Protein AF-0000000069215579 (afdb_homodimer)

Structure (mmCIF, N/CA/C/O backbone):
data_AF-0000000069215579-model_v1
#
loop_
_entity.id
_entity.type
_entity.pdbx_description
1 polymer 'DNA processing chain A'
#
loop_
_atom_site.group_PDB
_atom_site.id
_atom_site.type_symbol
_atom_site.label_atom_id
_atom_site.label_alt_id
_atom_site.label_comp_id
_atom_site.label_asym_id
_atom_site.label_entity_id
_atom_site.label_seq_id
_atom_site.pdbx_PDB_ins_code
_atom_site.Cartn_x
_atom_site.Cartn_y
_atom_site.Cartn_z
_atom_site.occupancy
_atom_site.B_iso_or_equiv
_atom_site.auth_seq_id
_atom_site.auth_comp_id
_atom_site.auth_asym_id
_atom_site.auth_atom_id
_atom_site.pdbx_PDB_model_num
ATOM 1 N N . MET A 1 1 ? -15.953 33.562 7.414 1 90.88 1 MET A N 1
ATOM 2 C CA . MET A 1 1 ? -16.594 34.188 8.562 1 90.88 1 MET A CA 1
ATOM 3 C C . MET A 1 1 ? -15.602 35.031 9.336 1 90.88 1 MET A C 1
ATOM 5 O O . MET A 1 1 ? -14.406 34.75 9.359 1 90.88 1 MET A O 1
ATOM 9 N N . LYS A 1 2 ? -16.125 36.062 9.859 1 93.62 2 LYS A N 1
ATOM 10 C CA . LYS A 1 2 ? -15.234 36.906 10.664 1 93.62 2 LYS A CA 1
ATOM 11 C C . LYS A 1 2 ? -14.727 36.156 11.891 1 93.62 2 LYS A C 1
ATOM 13 O O . LYS A 1 2 ? -15.477 35.438 12.539 1 93.62 2 LYS A O 1
ATOM 18 N N . SER A 1 3 ? -13.43 36.281 12.188 1 93.88 3 SER A N 1
ATOM 19 C CA . SER A 1 3 ? -12.812 35.469 13.227 1 93.88 3 SER A CA 1
ATOM 20 C C . SER A 1 3 ? -12.93 36.125 14.594 1 93.88 3 SER A C 1
ATOM 22 O O . SER A 1 3 ? -13.102 35.438 15.609 1 93.88 3 SER A O 1
ATOM 24 N N . ASN A 1 4 ? -12.797 37.469 14.711 1 93.12 4 ASN A N 1
ATOM 25 C CA . ASN A 1 4 ? -12.703 38.281 15.93 1 93.12 4 ASN A CA 1
ATOM 26 C C . ASN A 1 4 ? -11.445 37.938 16.719 1 93.12 4 ASN A C 1
ATOM 28 O O . ASN A 1 4 ? -11.438 38.031 17.953 1 93.12 4 ASN A O 1
ATOM 32 N N . PHE A 1 5 ? -10.445 37.406 16.078 1 95.62 5 PHE A N 1
ATOM 33 C CA . PHE A 1 5 ? -9.172 37.094 16.703 1 95.62 5 PHE A CA 1
ATOM 34 C C . PHE A 1 5 ? -8.43 38.375 17.094 1 95.62 5 PHE A C 1
ATOM 36 O O . PHE A 1 5 ? -8.445 39.344 16.359 1 95.62 5 PHE A O 1
ATOM 43 N N . GLN A 1 6 ? -7.863 38.375 18.25 1 94.81 6 GLN A N 1
ATOM 44 C CA . GLN A 1 6 ? -6.859 39.406 18.578 1 94.81 6 GLN A CA 1
ATOM 45 C C . GLN A 1 6 ? -5.469 38.938 18.141 1 94.81 6 GLN A C 1
ATOM 47 O O . GLN A 1 6 ? -4.734 38.312 18.906 1 94.81 6 GLN A O 1
ATOM 52 N N . TYR A 1 7 ? -5.148 39.312 16.906 1 95.5 7 TYR A N 1
ATOM 53 C CA . TYR A 1 7 ? -3.885 38.812 16.344 1 95.5 7 TYR A CA 1
ATOM 54 C C . TYR A 1 7 ? -2.861 39.938 16.281 1 95.5 7 TYR A C 1
ATOM 56 O O . TYR A 1 7 ? -3.205 41.125 16.438 1 95.5 7 TYR A O 1
ATOM 64 N N . SER A 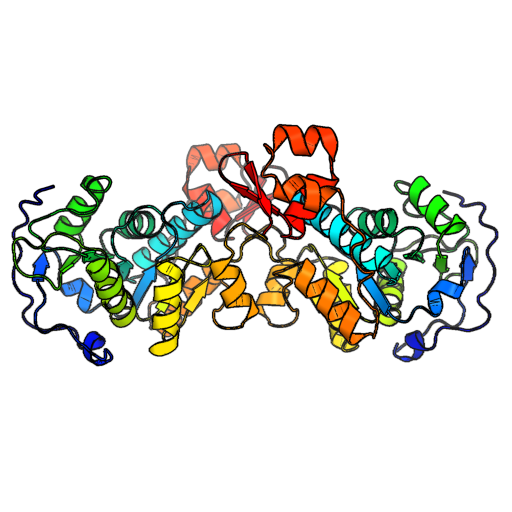1 8 ? -1.588 39.625 16.203 1 96.38 8 SER A N 1
ATOM 65 C CA . SER A 1 8 ? -0.485 40.562 16.109 1 96.38 8 SER A CA 1
ATOM 66 C C . SER A 1 8 ? 0.567 40.094 15.109 1 96.38 8 SER A C 1
ATOM 68 O O . SER A 1 8 ? 0.542 38.938 14.664 1 96.38 8 SER A O 1
ATOM 70 N N . ALA A 1 9 ? 1.4 40.969 14.727 1 96.62 9 ALA A N 1
ATOM 71 C CA . ALA A 1 9 ? 2.537 40.594 13.891 1 96.62 9 ALA A CA 1
ATOM 72 C C . ALA A 1 9 ? 3.545 39.75 14.664 1 96.62 9 ALA A C 1
ATOM 74 O O . ALA A 1 9 ? 3.812 40.031 15.836 1 96.62 9 ALA A O 1
ATOM 75 N N . LEU A 1 10 ? 3.992 38.75 14.023 1 95.81 10 LEU A N 1
ATOM 76 C CA . LEU A 1 10 ? 5.031 37.938 14.633 1 95.81 10 LEU A CA 1
ATOM 77 C C . LEU A 1 10 ? 6.367 38.688 14.656 1 95.81 10 LEU A C 1
ATOM 79 O O . LEU A 1 10 ? 6.789 39.219 13.648 1 95.81 10 LEU A O 1
ATOM 83 N N . GLU A 1 11 ? 6.992 38.75 15.719 1 90.62 11 GLU A N 1
ATOM 84 C CA . GLU A 1 11 ? 8.211 39.531 15.898 1 90.62 11 GLU A CA 1
ATOM 85 C C . GLU A 1 11 ? 9.352 38.969 15.039 1 90.62 11 GLU A C 1
ATOM 87 O O . GLU A 1 11 ? 10.047 39.719 14.367 1 90.62 11 GLU A O 1
ATOM 92 N N . ASN A 1 12 ? 9.547 37.656 15.109 1 92.06 12 ASN A N 1
ATOM 93 C CA . ASN A 1 12 ? 10.617 37 14.352 1 92.06 12 ASN A CA 1
ATOM 94 C C . ASN A 1 12 ? 10.062 35.938 13.43 1 92.06 12 ASN A C 1
ATOM 96 O O . ASN A 1 12 ? 9.375 35 13.875 1 92.06 12 ASN A O 1
ATOM 100 N N . ILE A 1 13 ? 10.469 36.125 12.227 1 95.44 13 ILE A N 1
ATOM 101 C CA . ILE A 1 13 ? 10.094 35.094 11.25 1 95.44 13 ILE A CA 1
ATOM 102 C C . ILE A 1 13 ? 10.875 33.812 11.516 1 95.44 13 ILE A C 1
ATOM 104 O O . ILE A 1 13 ? 12.094 33.844 11.68 1 95.44 13 ILE A O 1
ATOM 108 N N . PRO A 1 14 ? 10.18 32.719 11.578 1 96.56 14 PRO A N 1
ATOM 109 C CA . PRO A 1 14 ? 10.898 31.469 11.797 1 96.56 14 PRO A CA 1
ATOM 110 C C . PRO A 1 14 ? 12.023 31.25 10.781 1 96.56 14 PRO A C 1
ATOM 112 O O . PRO A 1 14 ? 11.836 31.469 9.586 1 96.56 14 PRO A O 1
ATOM 115 N N . LYS A 1 15 ? 13.141 30.766 11.234 1 95.56 15 LYS A N 1
ATOM 116 C CA . LYS A 1 15 ? 14.312 30.547 10.391 1 95.56 15 LYS A CA 1
ATOM 117 C C . LYS A 1 15 ? 14.008 29.531 9.289 1 95.56 15 LYS A C 1
ATOM 119 O O . LYS A 1 15 ? 14.57 29.609 8.195 1 95.56 15 LYS A O 1
ATOM 124 N N . ALA A 1 16 ? 13.078 28.672 9.594 1 96.88 16 ALA A N 1
ATOM 125 C CA . ALA A 1 16 ? 12.703 27.625 8.664 1 96.88 16 ALA A CA 1
ATOM 126 C C . ALA A 1 16 ? 12.219 28.203 7.336 1 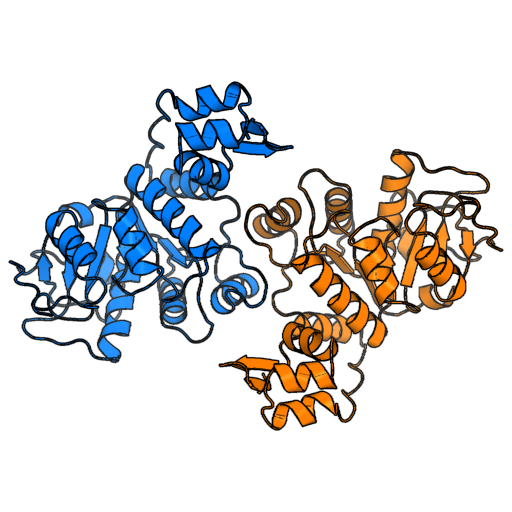96.88 16 ALA A C 1
ATOM 128 O O . ALA A 1 16 ? 12.391 27.594 6.281 1 96.88 16 ALA A O 1
ATOM 129 N N . PHE A 1 17 ? 11.711 29.375 7.285 1 97.75 17 PHE A N 1
ATOM 130 C CA . PHE A 1 17 ? 11.141 29.953 6.07 1 97.75 17 PHE A CA 1
ATOM 131 C C . PHE A 1 17 ? 12.242 30.516 5.176 1 97.75 17 PHE A C 1
ATOM 133 O O . PHE A 1 17 ? 12 30.844 4.012 1 97.75 17 PHE A O 1
ATOM 140 N N . GLY A 1 18 ? 13.414 30.531 5.672 1 95.94 18 GLY A N 1
ATOM 141 C CA . GLY A 1 18 ? 14.539 31.016 4.887 1 95.94 18 GLY A CA 1
ATOM 142 C C . GLY A 1 18 ? 14.867 30.109 3.705 1 95.94 18 GLY A C 1
ATOM 143 O O . GLY A 1 18 ? 15.5 30.547 2.744 1 95.94 18 GLY A O 1
ATOM 144 N N . MET A 1 19 ? 14.461 28.906 3.723 1 96.25 19 MET A N 1
ATOM 145 C CA . MET A 1 19 ? 14.742 27.969 2.645 1 96.25 19 MET A CA 1
ATOM 146 C C . MET A 1 19 ? 13.875 28.266 1.423 1 96.25 19 MET A C 1
ATOM 148 O O . MET A 1 19 ? 14.156 27.781 0.325 1 96.25 19 MET A O 1
ATOM 152 N N . LEU A 1 20 ? 12.883 29.062 1.612 1 96.25 20 LEU A N 1
ATOM 153 C CA . LEU A 1 20 ? 11.93 29.328 0.537 1 96.25 20 LEU A CA 1
ATOM 154 C C . LEU A 1 20 ? 12.508 30.328 -0.46 1 96.25 20 LEU A C 1
ATOM 156 O O . LEU A 1 20 ? 13.273 31.219 -0.08 1 96.25 20 LEU A O 1
ATOM 160 N N . LYS A 1 21 ? 12.102 30.188 -1.725 1 91.44 21 LYS A N 1
ATOM 161 C CA . LYS A 1 21 ? 12.484 31.156 -2.746 1 91.44 21 LYS A CA 1
ATOM 162 C C . LYS A 1 21 ? 11.883 32.531 -2.455 1 91.44 21 LYS A C 1
ATOM 164 O O . LYS A 1 21 ? 12.516 33.562 -2.699 1 91.44 21 LYS A O 1
ATOM 169 N N . ASP A 1 22 ? 10.711 32.5 -1.951 1 91.62 22 ASP A N 1
ATOM 170 C CA . ASP A 1 22 ? 9.969 33.719 -1.609 1 91.62 22 ASP A CA 1
ATOM 171 C C . ASP A 1 22 ? 9.477 33.688 -0.167 1 91.62 22 ASP A C 1
ATOM 173 O O . ASP A 1 22 ? 8.273 33.531 0.076 1 91.62 22 ASP A O 1
ATOM 177 N N . PRO A 1 23 ? 10.375 33.906 0.735 1 95.12 23 PRO A N 1
ATOM 178 C CA . PRO A 1 23 ? 9.961 33.875 2.141 1 95.12 23 PRO A CA 1
ATOM 179 C C . PRO A 1 23 ? 9 35 2.5 1 95.12 23 PRO A C 1
ATOM 181 O O . PRO A 1 23 ? 9.016 36.031 1.862 1 95.12 23 PRO A O 1
ATOM 184 N N . PRO A 1 24 ? 8.164 34.719 3.451 1 95.5 24 PRO A N 1
ATOM 185 C CA . PRO A 1 24 ? 7.266 35.781 3.863 1 95.5 24 PRO A CA 1
ATOM 186 C C . PRO A 1 24 ? 8.008 36.969 4.496 1 95.5 24 PRO A C 1
ATOM 188 O O . PRO A 1 24 ? 8.953 36.75 5.266 1 95.5 24 PRO A O 1
ATOM 191 N N . LYS A 1 25 ? 7.535 38.156 4.23 1 92.81 25 LYS A N 1
ATOM 192 C CA . LYS A 1 25 ? 8.133 39.344 4.797 1 92.81 25 LYS A CA 1
ATOM 193 C C . LYS A 1 25 ? 7.57 39.625 6.188 1 92.81 25 LYS A C 1
ATOM 195 O O . LYS A 1 25 ? 8.273 40.188 7.043 1 92.81 25 LYS A O 1
ATOM 200 N N . LYS A 1 26 ? 6.359 39.344 6.297 1 95.75 26 LYS A N 1
ATOM 201 C CA . LYS A 1 26 ? 5.648 39.5 7.562 1 95.75 26 LYS A CA 1
ATOM 202 C C . LYS A 1 26 ? 4.719 38.344 7.828 1 95.75 26 LYS A C 1
ATOM 204 O O . LYS A 1 26 ? 4.211 37.719 6.891 1 95.75 26 LYS A O 1
ATOM 209 N N . LEU A 1 27 ? 4.621 38.031 9.102 1 97.69 27 LEU A N 1
ATOM 210 C CA . LEU A 1 27 ? 3.66 37.031 9.523 1 97.69 27 LEU A CA 1
ATOM 211 C C . LEU A 1 27 ? 2.791 37.531 10.664 1 97.69 27 LEU A C 1
ATOM 213 O O . LEU A 1 27 ? 3.266 38.281 11.516 1 97.69 27 LEU A O 1
ATOM 217 N N . TYR A 1 28 ? 1.614 37.188 10.641 1 98.25 28 TYR A N 1
ATOM 218 C CA . TYR A 1 28 ? 0.667 37.469 11.711 1 98.25 28 TYR A CA 1
ATOM 219 C C . TYR A 1 28 ? 0.279 36.219 12.469 1 98.25 28 TYR A C 1
ATOM 221 O O . TYR A 1 28 ? 0.285 35.125 11.898 1 98.25 28 TYR A O 1
ATOM 229 N N . CYS A 1 29 ? 0.015 36.406 13.75 1 98.31 29 CYS A N 1
ATOM 230 C CA . CYS A 1 29 ? -0.222 35.188 14.531 1 98.31 29 CYS A CA 1
ATOM 231 C C . CYS A 1 29 ? -1.291 35.438 15.586 1 98.31 29 CYS A C 1
ATOM 233 O O . CYS A 1 29 ? -1.536 36.562 15.992 1 98.31 29 CYS A O 1
ATOM 235 N N . VAL A 1 30 ? -1.969 34.438 15.953 1 98.31 30 VAL A N 1
ATOM 236 C CA . VAL A 1 30 ? -2.842 34.344 17.125 1 98.31 30 VAL A CA 1
ATOM 237 C C . VAL A 1 30 ? -2.635 33 17.812 1 98.31 30 VAL A C 1
ATOM 239 O O . VAL A 1 30 ? -2.535 31.969 17.156 1 98.31 30 VAL A O 1
ATOM 242 N N . GLY A 1 31 ? -2.457 32.969 19.125 1 98.12 31 GLY A N 1
ATOM 243 C CA . GLY A 1 31 ? -2.236 31.75 19.875 1 98.12 31 GLY A CA 1
ATOM 244 C C . GLY A 1 31 ? -0.845 31.656 20.484 1 98.12 31 GLY A C 1
ATOM 245 O O . GLY A 1 31 ? -0.253 32.688 20.844 1 98.12 31 GLY A O 1
ATOM 246 N N . ASP A 1 32 ? -0.292 30.469 20.703 1 97.94 32 ASP A N 1
ATOM 247 C CA . ASP A 1 32 ? 0.932 30.219 21.469 1 97.94 32 ASP A CA 1
ATOM 248 C C . ASP A 1 32 ? 2.143 30.141 20.531 1 97.94 32 ASP A C 1
ATOM 250 O O . ASP A 1 32 ? 2.443 29.078 20 1 97.94 32 ASP A O 1
ATOM 254 N N . THR A 1 33 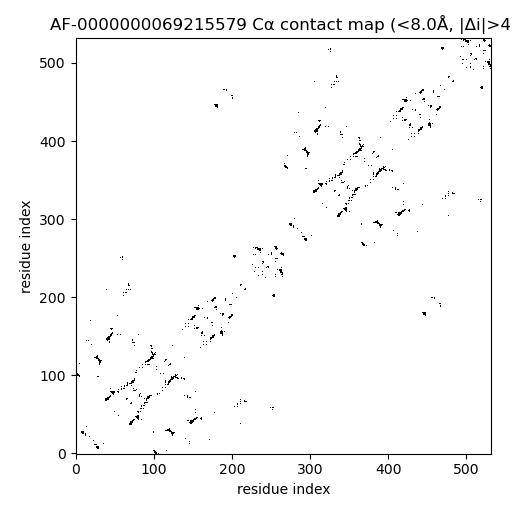? 2.947 31.156 20.5 1 97.69 33 THR A N 1
ATOM 255 C CA . THR A 1 33 ? 4.082 31.234 19.578 1 97.69 33 THR A CA 1
ATOM 256 C C . THR A 1 33 ? 5.215 30.312 20.047 1 97.69 33 THR A C 1
ATOM 258 O O . THR A 1 33 ? 6.152 30.047 19.297 1 97.69 33 THR A O 1
ATOM 261 N N . LYS A 1 34 ? 5.105 29.781 21.266 1 97.25 34 LYS A N 1
ATOM 262 C CA . LYS A 1 34 ? 6.125 28.859 21.766 1 97.25 34 LYS A CA 1
ATOM 263 C C . LYS A 1 34 ? 6.148 27.578 20.953 1 97.25 34 LYS A C 1
ATOM 265 O O . LYS A 1 34 ? 7.156 26.859 20.938 1 97.25 34 LYS A O 1
ATOM 270 N N . LEU A 1 35 ? 5.082 27.297 20.328 1 98.31 35 LEU A N 1
ATOM 271 C CA . LEU A 1 35 ? 4.984 26.094 19.516 1 98.31 35 LEU A CA 1
ATOM 272 C C . LEU A 1 35 ? 5.977 26.125 18.359 1 98.31 35 LEU A C 1
ATOM 274 O O . LEU A 1 35 ? 6.352 25.078 17.812 1 98.31 35 LEU A O 1
ATOM 278 N N . LEU A 1 36 ? 6.395 27.312 17.969 1 98.12 36 LEU A N 1
ATOM 279 C CA . LEU A 1 36 ? 7.348 27.484 16.875 1 98.12 36 LEU A CA 1
ATOM 280 C C . LEU A 1 36 ? 8.719 26.953 17.266 1 98.12 36 LEU A C 1
ATOM 282 O O . LEU A 1 36 ? 9.547 26.656 16.406 1 98.12 36 LEU A O 1
ATOM 286 N N . ASP A 1 37 ? 8.938 26.781 18.516 1 95.56 37 ASP A N 1
ATOM 287 C CA . ASP A 1 37 ? 10.25 26.359 19.016 1 95.56 37 ASP A CA 1
ATOM 288 C C . ASP A 1 37 ? 10.297 24.859 19.266 1 95.56 37 ASP A C 1
ATOM 290 O O . ASP A 1 37 ? 11.32 24.328 19.719 1 95.56 37 ASP A O 1
ATOM 294 N N . ALA A 1 38 ? 9.219 24.172 19.016 1 95.88 38 ALA A N 1
ATOM 295 C CA . ALA A 1 38 ? 9.195 22.734 19.219 1 95.88 38 ALA A CA 1
ATOM 296 C C . ALA A 1 38 ? 10.305 22.047 18.438 1 95.88 38 ALA A C 1
ATOM 298 O O . ALA A 1 38 ? 10.602 22.438 17.297 1 95.88 38 ALA A O 1
ATOM 299 N N . PRO A 1 39 ? 10.875 21.031 18.969 1 95.56 39 PRO A N 1
ATOM 300 C CA . PRO A 1 39 ? 12 20.359 18.312 1 95.56 39 PRO A CA 1
ATOM 301 C C . PRO A 1 39 ? 11.578 19.578 17.078 1 95.56 39 PRO A C 1
ATOM 303 O O . PRO A 1 39 ? 12.398 19.328 16.188 1 95.56 39 PRO A O 1
ATOM 306 N N . LEU A 1 40 ? 10.359 19.188 17.062 1 97.94 40 LEU A N 1
ATOM 307 C CA . LEU A 1 40 ? 9.844 18.406 15.945 1 97.94 40 LEU A CA 1
ATOM 308 C C . LEU A 1 40 ? 8.484 18.938 15.492 1 97.94 40 LEU A C 1
ATOM 310 O O . LEU A 1 40 ? 7.535 18.969 16.281 1 97.94 40 LEU A O 1
ATOM 314 N N . LYS A 1 41 ? 8.422 19.375 14.281 1 98.81 41 LYS A N 1
ATOM 315 C CA . LYS A 1 41 ? 7.176 19.781 13.633 1 98.81 41 LYS A CA 1
ATOM 316 C C . LYS A 1 41 ? 6.859 18.875 12.445 1 98.81 41 LYS A C 1
ATOM 318 O O . LYS A 1 41 ? 7.691 18.703 11.547 1 98.81 41 LYS A O 1
ATOM 323 N N . VAL A 1 42 ? 5.652 18.281 12.461 1 98.88 42 VAL A N 1
ATOM 324 C CA . VAL A 1 42 ? 5.27 17.328 11.43 1 98.88 42 VAL A CA 1
ATOM 325 C C . VAL A 1 42 ? 4.051 17.844 10.664 1 98.88 42 VAL A C 1
ATOM 327 O O . VAL A 1 42 ? 3.008 18.125 11.266 1 98.88 42 VAL A O 1
ATOM 330 N N . ALA A 1 43 ? 4.238 18 9.375 1 98.94 43 ALA A N 1
ATOM 331 C CA . ALA A 1 43 ? 3.082 18.312 8.547 1 98.94 43 ALA A CA 1
ATOM 332 C C . ALA A 1 43 ? 2.225 17.078 8.297 1 98.94 43 ALA A C 1
ATOM 334 O O . ALA A 1 43 ? 2.738 16.031 7.891 1 98.94 43 ALA A O 1
ATOM 335 N N . ILE A 1 44 ? 0.989 17.109 8.578 1 98.94 44 ILE A N 1
ATOM 336 C CA . ILE A 1 44 ? 0.014 16.125 8.148 1 98.94 44 ILE A CA 1
ATOM 337 C C . ILE A 1 44 ? -1.043 16.781 7.266 1 98.94 44 ILE A C 1
ATOM 339 O O . ILE A 1 44 ? -1.844 17.594 7.746 1 98.94 44 ILE A O 1
ATOM 343 N N . ILE A 1 45 ? -0.972 16.469 5.965 1 98.81 45 ILE A N 1
ATOM 344 C CA . ILE A 1 45 ? -1.826 17.094 4.961 1 98.81 45 ILE A CA 1
ATOM 345 C C . ILE A 1 45 ? -2.375 16.031 4.016 1 98.81 45 ILE A C 1
ATOM 347 O O . ILE A 1 45 ? -1.83 14.93 3.93 1 98.81 45 ILE A O 1
ATOM 351 N N . GLY A 1 46 ? -3.488 16.375 3.357 1 98.38 46 GLY A N 1
ATOM 352 C CA . GLY A 1 46 ? -4.023 15.367 2.449 1 98.38 46 GLY A CA 1
ATOM 353 C C . GLY A 1 46 ? -5.367 15.758 1.859 1 98.38 46 GLY A C 1
ATOM 354 O O . GLY A 1 46 ? -5.719 16.938 1.822 1 98.38 46 GLY A O 1
ATOM 355 N N . THR A 1 47 ? -6.117 14.742 1.438 1 97.5 47 THR A N 1
ATOM 356 C CA . THR A 1 47 ? -7.387 14.906 0.74 1 97.5 47 THR A CA 1
ATOM 357 C C . THR A 1 47 ? -8.422 15.562 1.647 1 97.5 47 THR A C 1
ATOM 359 O O . THR A 1 47 ? -8.383 15.391 2.867 1 97.5 47 THR A O 1
ATOM 362 N N . ARG A 1 48 ? -9.352 16.281 1.056 1 95.56 48 ARG A N 1
ATOM 363 C CA . ARG A 1 48 ? -10.477 16.875 1.78 1 95.56 48 ARG A CA 1
ATOM 364 C C . ARG A 1 48 ? -11.555 15.836 2.055 1 95.56 48 ARG A C 1
ATOM 366 O O . ARG A 1 48 ? -12.492 16.094 2.816 1 95.56 48 ARG A O 1
ATOM 373 N N . ARG A 1 49 ? -11.375 14.633 1.444 1 95.06 49 ARG A N 1
ATOM 374 C CA . ARG A 1 49 ? -12.352 13.562 1.586 1 95.06 49 ARG A CA 1
ATOM 375 C C . ARG A 1 49 ? -11.672 12.242 1.92 1 95.06 49 ARG A C 1
ATOM 377 O O . ARG A 1 49 ? -11.742 11.289 1.141 1 95.06 49 ARG A O 1
ATOM 384 N N . PRO A 1 50 ? -11.164 12.117 3.047 1 96.69 50 PRO A N 1
ATOM 385 C CA . PRO A 1 50 ? -10.469 10.883 3.398 1 96.69 50 PRO A CA 1
ATOM 386 C C . PRO A 1 50 ? -11.414 9.703 3.6 1 96.69 50 PRO A C 1
ATOM 388 O O . PRO A 1 50 ? -12.547 9.883 4.055 1 96.69 50 PRO A O 1
ATOM 391 N N . THR A 1 51 ? -10.938 8.484 3.248 1 95.25 51 THR A N 1
ATOM 392 C CA . THR A 1 51 ? -11.633 7.258 3.611 1 95.25 51 THR A CA 1
ATOM 393 C C . THR A 1 51 ? -11.594 7.039 5.121 1 95.25 51 THR A C 1
ATOM 395 O O . THR A 1 51 ? -10.773 7.641 5.82 1 95.25 51 THR A O 1
ATOM 398 N N . PRO A 1 52 ? -12.516 6.188 5.621 1 94.75 52 PRO A N 1
ATOM 399 C CA . PRO A 1 52 ? -12.445 5.855 7.047 1 94.75 52 PRO A CA 1
ATOM 400 C C . PRO A 1 52 ? -11.07 5.344 7.465 1 94.75 52 PRO A C 1
ATOM 402 O O . PRO A 1 52 ? -10.586 5.676 8.555 1 94.75 52 PRO A O 1
ATOM 405 N N . TYR A 1 53 ? -10.461 4.582 6.605 1 93.88 53 TYR A N 1
ATOM 406 C CA . TYR A 1 53 ? -9.117 4.074 6.84 1 93.88 53 TYR A CA 1
ATOM 407 C C . TYR A 1 53 ? -8.125 5.219 7.035 1 93.88 53 TYR A C 1
ATOM 409 O O . TYR A 1 53 ? -7.383 5.246 8.016 1 93.88 53 TYR A O 1
ATOM 417 N N . SER A 1 54 ? -8.117 6.188 6.156 1 97.31 54 SER A N 1
ATOM 418 C CA . SER A 1 54 ? -7.199 7.32 6.215 1 97.31 54 SER A CA 1
ATOM 419 C C . SER A 1 54 ? -7.5 8.219 7.414 1 97.31 54 SER A C 1
ATOM 421 O O . SER A 1 54 ? -6.586 8.719 8.062 1 97.31 54 SER A O 1
ATOM 423 N N . LYS A 1 55 ? -8.781 8.406 7.648 1 97 55 LYS A N 1
ATOM 424 C CA . LYS A 1 55 ? -9.203 9.234 8.773 1 97 55 LYS A CA 1
ATOM 425 C C . LYS A 1 55 ? -8.672 8.68 10.094 1 97 55 LYS A C 1
ATOM 427 O O . LYS A 1 55 ? -8.047 9.398 10.867 1 97 55 LYS A O 1
ATOM 432 N N . GLN A 1 56 ? -8.859 7.406 10.297 1 94.38 56 GLN A N 1
ATOM 433 C CA . GLN A 1 56 ? -8.484 6.766 11.555 1 94.38 56 GLN A CA 1
ATOM 434 C C . GLN A 1 56 ? -6.973 6.832 11.773 1 94.38 56 GLN A C 1
ATOM 436 O O . GLN A 1 56 ? -6.512 7.102 12.883 1 94.38 56 GLN A O 1
ATOM 441 N N . HIS A 1 57 ? -6.266 6.578 10.773 1 95.62 57 HIS A N 1
ATOM 442 C CA . HIS A 1 57 ? -4.812 6.586 10.922 1 95.62 57 HIS A CA 1
ATOM 443 C C . HIS A 1 57 ? -4.277 8.008 11.055 1 95.62 57 HIS A C 1
ATOM 445 O O . HIS A 1 57 ? -3.271 8.234 11.727 1 95.62 57 HIS A O 1
ATOM 451 N N . THR A 1 58 ? -4.957 8.992 10.383 1 97.88 58 THR A N 1
ATOM 452 C CA . THR A 1 58 ? -4.602 10.391 10.594 1 97.88 58 THR A CA 1
ATOM 453 C C . THR A 1 58 ? -4.762 10.781 12.055 1 97.88 58 THR A C 1
ATOM 455 O O . THR A 1 58 ? -3.875 11.406 12.641 1 97.88 58 THR A O 1
ATOM 458 N N . ILE A 1 59 ? -5.867 10.375 12.633 1 96.88 59 ILE A N 1
ATOM 459 C CA . ILE A 1 59 ? -6.148 10.641 14.039 1 96.88 59 ILE A CA 1
ATOM 460 C C . ILE A 1 59 ? -5.039 10.055 14.906 1 96.88 59 ILE A C 1
ATOM 462 O O . ILE A 1 59 ? -4.465 10.758 15.742 1 96.88 59 ILE A O 1
ATOM 466 N N . THR A 1 60 ? -4.703 8.812 14.688 1 94.25 60 THR A N 1
ATOM 467 C CA . THR A 1 60 ? -3.719 8.094 15.492 1 94.25 60 THR A CA 1
ATOM 468 C C . THR A 1 60 ? -2.344 8.75 15.367 1 94.25 60 THR A C 1
ATOM 470 O O . THR A 1 60 ? -1.671 8.984 16.375 1 94.25 60 THR A O 1
ATOM 473 N N . LEU A 1 61 ? -1.941 9.055 14.172 1 97.12 61 LEU A N 1
ATOM 474 C CA . LEU A 1 61 ? -0.642 9.672 13.93 1 97.12 61 LEU A CA 1
ATOM 475 C C . LEU A 1 61 ? -0.546 11.031 14.625 1 97.12 61 LEU A C 1
ATOM 477 O O . LEU A 1 61 ? 0.432 11.305 15.328 1 97.12 61 LEU A O 1
ATOM 481 N N . ALA A 1 62 ? -1.604 11.852 14.453 1 98.25 62 ALA A N 1
ATOM 482 C CA . ALA A 1 62 ? -1.604 13.195 15.031 1 98.25 62 ALA A CA 1
ATOM 483 C C . ALA A 1 62 ? -1.562 13.141 16.547 1 98.25 62 ALA A C 1
ATOM 485 O O . ALA A 1 62 ? -0.75 13.82 17.188 1 98.25 62 ALA A O 1
ATOM 486 N N . ARG A 1 63 ? -2.398 12.305 17.109 1 95.94 63 ARG A N 1
ATOM 487 C CA . ARG A 1 63 ? -2.514 12.188 18.562 1 95.94 63 ARG A CA 1
ATOM 488 C C . ARG A 1 63 ? -1.212 11.688 19.172 1 95.94 63 ARG A C 1
ATOM 490 O O . ARG A 1 63 ? -0.71 12.266 20.141 1 95.94 63 ARG A O 1
ATOM 497 N N . GLU A 1 64 ? -0.695 10.633 18.641 1 93.19 64 GLU A N 1
ATOM 498 C CA . GLU A 1 64 ? 0.489 10 19.219 1 93.19 64 GLU A CA 1
ATOM 499 C C . GLU A 1 64 ? 1.716 10.898 19.078 1 93.19 64 GLU A C 1
ATOM 501 O O . GLU A 1 64 ? 2.521 11.008 20 1 93.19 64 GLU A O 1
ATOM 506 N N . LEU A 1 65 ? 1.85 11.531 17.969 1 96.88 65 LEU A N 1
ATOM 507 C CA . LEU A 1 65 ? 2.975 12.438 17.797 1 96.88 65 LEU A CA 1
ATOM 508 C C . LEU A 1 65 ? 2.873 13.625 18.734 1 96.88 65 LEU A C 1
ATOM 510 O O . LEU A 1 65 ? 3.852 13.984 19.406 1 96.88 65 LEU A O 1
ATOM 514 N N . ALA A 1 66 ? 1.679 14.195 18.797 1 97.12 66 ALA A N 1
ATOM 515 C CA . ALA A 1 66 ? 1.47 15.352 19.656 1 97.12 66 ALA A CA 1
ATOM 516 C C . ALA A 1 66 ? 1.702 15 21.125 1 97.12 66 ALA A C 1
ATOM 518 O O . ALA A 1 66 ? 2.346 15.758 21.859 1 97.12 66 ALA A O 1
ATOM 519 N N . LYS A 1 67 ? 1.211 13.844 21.453 1 93.75 67 LYS A N 1
ATOM 520 C CA . LYS A 1 67 ? 1.349 13.375 22.844 1 93.75 67 LYS A CA 1
ATOM 521 C C . LYS A 1 67 ? 2.818 13.227 23.219 1 93.75 67 LYS A C 1
ATOM 523 O O . LYS A 1 67 ? 3.176 13.375 24.391 1 93.75 67 LYS A O 1
ATOM 528 N N . ASN A 1 68 ? 3.576 12.992 22.234 1 92.75 68 ASN A N 1
ATOM 529 C CA . ASN A 1 68 ? 4.988 12.742 22.5 1 92.75 68 ASN A CA 1
ATOM 530 C C . ASN A 1 68 ? 5.844 13.961 22.156 1 92.75 68 ASN A C 1
ATOM 532 O O . ASN A 1 68 ? 7.035 13.82 21.875 1 92.75 68 ASN A O 1
ATOM 536 N N . GLY A 1 69 ? 5.238 15.109 22.062 1 94.88 69 GLY A N 1
ATOM 537 C CA . GLY A 1 69 ? 5.992 16.359 22.047 1 94.88 69 GLY A CA 1
ATOM 538 C C . GLY A 1 69 ? 6.125 16.969 20.672 1 94.88 69 GLY A C 1
ATOM 539 O O . GLY A 1 69 ? 6.664 18.062 20.531 1 94.88 69 GLY A O 1
ATOM 540 N N . ALA A 1 70 ? 5.648 16.328 19.688 1 97.75 70 ALA A N 1
ATOM 541 C CA . ALA A 1 70 ? 5.684 16.891 18.328 1 97.75 70 ALA A CA 1
ATOM 542 C C . ALA A 1 70 ? 4.555 17.891 18.141 1 97.75 70 ALA A C 1
ATOM 544 O O . ALA A 1 70 ? 3.541 17.844 18.844 1 97.75 70 ALA A O 1
ATOM 545 N N . VAL A 1 71 ? 4.77 18.797 17.266 1 98.75 71 VAL A N 1
ATOM 546 C CA . VAL A 1 71 ? 3.736 19.766 16.891 1 98.75 71 VAL A CA 1
ATOM 547 C C . VAL A 1 71 ? 3.24 19.469 15.484 1 98.75 71 VAL A C 1
ATOM 549 O O . VAL A 1 71 ? 4.039 19.281 14.555 1 98.75 71 VAL A O 1
ATOM 552 N N . ILE A 1 72 ? 1.937 19.344 15.328 1 98.94 72 ILE A N 1
ATOM 553 C CA . ILE A 1 72 ? 1.354 19.047 14.023 1 98.94 72 ILE A CA 1
ATOM 554 C C . ILE A 1 72 ? 1.099 20.359 13.266 1 98.94 72 ILE A C 1
ATOM 556 O O . ILE A 1 72 ? 0.477 21.281 13.805 1 98.94 72 ILE A O 1
ATOM 560 N N . VAL A 1 73 ? 1.605 20.469 12.047 1 98.94 73 VAL A N 1
ATOM 561 C CA . VAL A 1 73 ? 1.449 21.656 11.195 1 98.94 73 VAL A CA 1
ATOM 562 C C . VAL A 1 73 ? 0.525 21.328 10.023 1 98.94 73 VAL A C 1
ATOM 564 O O . VAL A 1 73 ? 0.713 20.312 9.344 1 98.94 73 VAL A O 1
ATOM 567 N N . SER A 1 74 ? -0.513 22.078 9.766 1 98.88 74 SER A N 1
ATOM 568 C CA . SER A 1 74 ? -1.421 21.844 8.648 1 98.88 74 SER A CA 1
ATOM 569 C C . SER A 1 74 ? -2.141 23.125 8.258 1 98.88 74 SER A C 1
ATOM 571 O O . SER A 1 74 ? -1.726 24.219 8.641 1 98.88 74 SER A O 1
ATOM 573 N N . GLY A 1 75 ? -3.111 23.078 7.363 1 98.12 75 GLY A N 1
ATOM 574 C CA . GLY A 1 75 ? -3.717 24.266 6.793 1 98.12 75 GLY A CA 1
ATOM 575 C C . GLY A 1 75 ? -5.148 24.484 7.242 1 98.12 75 GLY A C 1
ATOM 576 O O . GLY A 1 75 ? -5.789 25.453 6.844 1 98.12 75 GLY A O 1
ATOM 577 N N . GLY A 1 76 ? -5.656 23.562 7.973 1 97.75 76 GLY A N 1
ATOM 578 C CA . GLY A 1 76 ? -7.004 23.719 8.508 1 97.75 76 GLY A CA 1
ATOM 579 C C . GLY A 1 76 ? -8.086 23.328 7.516 1 97.75 76 GLY A C 1
ATOM 580 O O . GLY A 1 76 ? -9.273 23.438 7.809 1 97.75 76 GLY A O 1
ATOM 581 N N . ALA A 1 77 ? -7.723 22.844 6.309 1 96.38 77 ALA A N 1
ATOM 582 C CA . ALA A 1 77 ? -8.688 22.469 5.281 1 96.38 77 ALA A CA 1
ATOM 583 C C . ALA A 1 77 ? -9.547 21.297 5.75 1 96.38 77 ALA A C 1
ATOM 585 O O . ALA A 1 77 ? -9.227 20.641 6.746 1 96.38 77 ALA A O 1
ATOM 586 N N . LEU A 1 78 ? -10.602 21.109 5.027 1 96.25 78 LEU A N 1
ATOM 587 C CA . LEU A 1 78 ? -11.422 19.922 5.273 1 96.25 78 LEU A CA 1
ATOM 588 C C . LEU A 1 78 ? -10.602 18.656 5.098 1 96.25 78 LEU A C 1
ATOM 590 O O . LEU A 1 78 ? -9.578 18.656 4.406 1 96.25 78 LEU A O 1
ATOM 594 N N . GLY A 1 79 ? -11.094 17.578 5.77 1 97.94 79 GLY A N 1
ATOM 595 C CA . GLY A 1 79 ? -10.469 16.281 5.574 1 97.94 79 GLY A CA 1
ATOM 596 C C . GLY A 1 79 ? -9.25 16.062 6.461 1 97.94 79 GLY A C 1
ATOM 597 O O . GLY A 1 79 ? -9.328 16.234 7.68 1 97.94 79 GLY A O 1
ATOM 598 N N . VAL A 1 80 ? -8.156 15.711 5.871 1 98.69 80 VAL A N 1
ATOM 599 C CA . VAL A 1 80 ? -6.973 15.258 6.594 1 98.69 80 VAL A CA 1
ATOM 600 C C . VAL A 1 80 ? -6.434 16.375 7.473 1 98.69 80 VAL A C 1
ATOM 602 O O . VAL A 1 80 ? -6.094 16.156 8.633 1 98.69 80 VAL A O 1
ATOM 605 N N . ASP A 1 81 ? -6.449 17.594 6.965 1 98.69 81 ASP A N 1
ATOM 606 C CA . ASP A 1 81 ? -5.809 18.703 7.664 1 98.69 81 ASP A CA 1
ATOM 607 C C . ASP A 1 81 ? -6.488 18.969 9.008 1 98.69 81 ASP A C 1
ATOM 609 O O . ASP A 1 81 ? -5.832 18.953 10.055 1 98.69 81 ASP A O 1
ATOM 613 N N . ILE A 1 82 ? -7.754 19.172 8.938 1 98.75 82 ILE A N 1
ATOM 614 C CA . ILE A 1 82 ? -8.461 19.578 10.148 1 98.75 82 ILE A CA 1
ATOM 615 C C . ILE A 1 82 ? -8.523 18.406 11.125 1 98.75 82 ILE A C 1
ATOM 617 O O . ILE A 1 82 ? -8.477 18.594 12.344 1 98.75 82 ILE A O 1
ATOM 621 N N . ILE A 1 83 ? -8.609 17.188 10.609 1 98.56 83 ILE A N 1
ATOM 622 C CA . ILE A 1 83 ? -8.617 15.992 11.445 1 98.56 83 ILE A CA 1
ATOM 623 C C . ILE A 1 83 ? -7.305 15.883 12.211 1 98.56 83 ILE A C 1
ATOM 625 O O . ILE A 1 83 ? -7.305 15.625 13.422 1 98.56 83 ILE A O 1
ATOM 629 N N . ALA A 1 84 ? -6.246 16.109 11.547 1 98.88 84 ALA A N 1
ATOM 630 C CA . ALA A 1 84 ? -4.93 16.062 12.188 1 98.88 84 ALA A CA 1
ATOM 631 C C . ALA A 1 84 ? -4.812 17.125 13.281 1 98.88 84 ALA A C 1
ATOM 633 O O . ALA A 1 84 ? -4.379 16.828 14.391 1 98.88 84 ALA A O 1
ATOM 634 N N . GLN A 1 85 ? -5.242 18.297 12.977 1 98.88 85 GLN A N 1
ATOM 635 C CA . GLN A 1 85 ? -5.043 19.406 13.898 1 98.88 85 GLN A CA 1
ATOM 636 C C . GLN A 1 85 ? -5.977 19.297 15.102 1 98.88 85 GLN A C 1
ATOM 638 O O . GLN A 1 85 ? -5.578 19.578 16.234 1 98.88 85 GLN A O 1
ATOM 643 N N . GLU A 1 86 ? -7.195 18.859 14.852 1 98.75 86 GLU A N 1
ATOM 644 C CA . GLU A 1 86 ? -8.148 18.641 15.938 1 98.75 86 GLU A CA 1
ATOM 645 C C . GLU A 1 86 ? -7.613 17.641 16.953 1 98.75 86 GLU A C 1
ATOM 647 O O . GLU A 1 86 ? -7.785 17.812 18.156 1 98.75 86 GLU A O 1
ATOM 652 N N . ASN A 1 87 ? -6.938 16.672 16.453 1 98.25 87 ASN A N 1
ATOM 653 C CA . ASN A 1 87 ? -6.492 15.57 17.312 1 98.25 87 ASN A CA 1
ATOM 654 C C . ASN A 1 87 ? -5.078 15.805 17.828 1 98.25 87 ASN A C 1
ATOM 656 O O . ASN A 1 87 ? -4.531 14.969 18.547 1 98.25 87 ASN A O 1
ATOM 660 N N . ALA A 1 88 ? -4.539 16.922 17.5 1 98.69 88 ALA A N 1
ATOM 661 C CA . ALA A 1 88 ? -3.203 17.266 17.969 1 98.69 88 ALA A CA 1
ATOM 662 C C . ALA A 1 88 ? -3.258 18.375 19 1 98.69 88 ALA A C 1
ATOM 664 O O . ALA A 1 88 ? -2.25 18.703 19.641 1 98.69 88 ALA A O 1
ATOM 665 N N . LEU A 1 89 ? -4.438 19.062 19.156 1 98.31 89 LEU A N 1
ATOM 666 C CA . LEU A 1 89 ? -4.578 20.172 20.078 1 98.31 89 LEU A CA 1
ATOM 667 C C . LEU A 1 89 ? -4.125 19.766 21.484 1 98.31 89 LEU A C 1
ATOM 669 O O . LEU A 1 89 ? -4.422 18.656 21.938 1 98.31 89 LEU A O 1
ATOM 673 N N . PRO A 1 90 ? -3.365 20.578 22.078 1 98.25 90 PRO A N 1
ATOM 674 C CA . PRO A 1 90 ? -3.037 21.953 21.75 1 98.25 90 PRO A CA 1
ATOM 675 C C . PRO A 1 90 ? -1.722 22.078 20.984 1 98.25 90 PRO A C 1
ATOM 677 O O . PRO A 1 90 ? -1.239 23.188 20.75 1 98.25 90 PRO A O 1
ATOM 680 N N . LYS A 1 91 ? -1.123 20.984 20.594 1 98.62 91 LYS A N 1
ATOM 681 C CA . LYS A 1 91 ? 0.184 21 19.938 1 98.62 91 LYS A CA 1
ATOM 682 C C . LYS A 1 91 ? 0.041 21.047 18.422 1 98.62 91 LYS A C 1
ATOM 684 O O . LYS A 1 91 ? 0.489 20.156 17.719 1 98.62 91 LYS A O 1
ATOM 689 N N . THR A 1 92 ? -0.515 22.156 17.906 1 98.94 92 THR A N 1
ATOM 690 C CA . THR A 1 92 ? -0.721 22.266 16.469 1 98.94 92 THR A CA 1
ATOM 691 C C . THR A 1 92 ? -0.562 23.719 16 1 98.94 92 THR A C 1
ATOM 693 O O . THR A 1 92 ? -0.858 24.641 16.75 1 98.94 92 THR A O 1
ATOM 696 N N . ILE A 1 93 ? -0.057 23.906 14.828 1 98.94 93 ILE A N 1
ATOM 697 C CA . ILE A 1 93 ? 0.073 25.188 14.141 1 98.94 93 ILE A CA 1
ATOM 698 C C . ILE A 1 93 ? -0.71 25.141 12.828 1 98.94 93 ILE A C 1
ATOM 700 O O . ILE A 1 93 ? -0.501 24.266 12 1 98.94 93 ILE A O 1
ATOM 704 N N . MET A 1 94 ? -1.594 26.047 12.648 1 98.88 94 MET A N 1
ATOM 705 C CA . MET A 1 94 ? -2.35 26.172 11.406 1 98.88 94 MET A CA 1
ATOM 706 C C . MET A 1 94 ? -1.838 27.359 10.586 1 98.88 94 MET A C 1
ATOM 708 O O . MET A 1 94 ? -1.652 28.453 11.117 1 98.88 94 MET A O 1
ATOM 712 N N . LEU A 1 95 ? -1.552 27.172 9.359 1 98.75 95 LEU A N 1
ATOM 713 C CA . LEU A 1 95 ? -1.269 28.266 8.422 1 98.75 95 LEU A CA 1
ATOM 714 C C . LEU A 1 95 ? -2.518 28.641 7.637 1 98.75 95 LEU A C 1
ATOM 716 O O . LEU A 1 95 ? -3.084 27.812 6.926 1 98.75 95 LEU A O 1
ATOM 720 N N . SER A 1 96 ? -2.902 29.844 7.734 1 98.06 96 SER A N 1
ATOM 721 C CA . SER A 1 96 ? -4.141 30.312 7.113 1 98.06 96 SER A CA 1
ATOM 722 C C . SER A 1 96 ? -3.895 30.797 5.688 1 98.06 96 SER A C 1
ATOM 724 O O . SER A 1 96 ? -2.889 31.453 5.414 1 98.06 96 SER A O 1
ATOM 726 N N . PRO A 1 97 ? -4.875 30.438 4.77 1 96 97 PRO A N 1
ATOM 727 C CA . PRO A 1 97 ? -4.766 30.969 3.41 1 96 97 PRO A CA 1
ATOM 728 C C . PRO A 1 97 ? -5.293 32.406 3.283 1 96 97 PRO A C 1
ATOM 730 O O . PRO A 1 97 ? -5.289 32.969 2.189 1 96 97 PRO A O 1
ATOM 733 N N . CYS A 1 98 ? -5.777 33 4.355 1 96.44 98 CYS A N 1
ATOM 734 C CA . CYS A 1 98 ? -6.305 34.375 4.391 1 96.44 98 CYS A CA 1
ATOM 735 C C . CYS A 1 98 ? -5.832 35.094 5.641 1 96.44 98 CYS A C 1
ATOM 737 O O . CYS A 1 98 ? -5.062 34.562 6.43 1 96.44 98 CYS A O 1
ATOM 739 N N . SER A 1 99 ? -6.215 36.375 5.688 1 97.19 99 SER A N 1
ATOM 740 C CA . SER A 1 99 ? -5.855 37.125 6.883 1 97.19 99 SER A CA 1
ATOM 741 C C . SER A 1 99 ? -6.59 36.594 8.109 1 97.19 99 SER A C 1
ATOM 743 O O . SER A 1 99 ? -7.59 35.906 7.988 1 97.19 99 SER A O 1
ATOM 745 N N . LEU A 1 100 ? -6.074 36.906 9.266 1 97.81 100 LEU A N 1
ATOM 746 C CA . LEU A 1 100 ? -6.594 36.375 10.508 1 97.81 100 LEU A CA 1
ATOM 747 C C . LEU A 1 100 ? -7.887 37.062 10.922 1 97.81 100 LEU A C 1
ATOM 749 O O . LEU A 1 100 ? -8.492 36.719 11.93 1 97.81 100 LEU A O 1
ATOM 753 N N . ASP A 1 101 ? -8.367 37.938 10.102 1 97.06 101 ASP A N 1
ATOM 754 C CA . ASP A 1 101 ? -9.68 38.562 10.266 1 97.06 101 ASP A CA 1
ATOM 755 C C . ASP A 1 101 ? -10.797 37.562 9.969 1 97.06 101 ASP A C 1
ATOM 757 O O . ASP A 1 101 ? -11.945 37.781 10.367 1 97.06 101 ASP A O 1
ATOM 761 N N . PHE A 1 102 ? -10.344 36.531 9.281 1 96 102 PHE A N 1
ATOM 762 C CA . PHE A 1 102 ? -11.352 35.594 8.805 1 96 102 PHE A CA 1
ATOM 763 C C . PHE A 1 102 ? -11 34.156 9.227 1 96 102 PHE A C 1
ATOM 765 O O . PHE A 1 102 ? -9.82 33.812 9.344 1 96 102 PHE A O 1
ATOM 772 N N . ILE A 1 103 ? -12.047 33.375 9.516 1 95.69 103 ILE A N 1
ATOM 773 C CA . ILE A 1 103 ? -11.914 31.938 9.68 1 95.69 103 ILE A CA 1
ATOM 774 C C . ILE A 1 103 ? -12.258 31.234 8.367 1 95.69 103 ILE A C 1
ATOM 776 O O . ILE A 1 103 ? -13.359 31.406 7.836 1 95.69 103 ILE A O 1
ATOM 780 N N . TYR A 1 104 ? -11.297 30.547 7.906 1 94.69 104 TYR A N 1
ATOM 781 C CA . TYR A 1 104 ? -11.492 29.75 6.699 1 94.69 104 TYR A CA 1
ATOM 782 C C . TYR A 1 104 ? -10.828 28.391 6.828 1 94.69 104 TYR A C 1
ATOM 784 O O . TYR A 1 104 ? -9.664 28.297 7.234 1 94.69 104 TYR A O 1
ATOM 792 N N . PRO A 1 105 ? -11.5 27.219 6.352 1 94.88 105 PRO A N 1
ATOM 793 C CA . PRO A 1 105 ? -12.891 27.281 5.891 1 94.88 105 PRO A CA 1
ATOM 794 C C . PRO A 1 105 ? -13.883 27.453 7.035 1 94.88 105 PRO A C 1
ATOM 796 O O . PRO A 1 105 ? -13.625 27.016 8.156 1 94.88 105 PRO A O 1
ATOM 799 N N . THR A 1 106 ? -14.992 27.984 6.668 1 93.62 106 THR A N 1
ATOM 800 C CA . THR A 1 106 ? -16.016 28.281 7.668 1 93.62 106 THR A CA 1
ATOM 801 C C . THR A 1 106 ? -16.547 27.016 8.312 1 93.62 106 THR A C 1
ATOM 803 O O . THR A 1 106 ? -16.859 27 9.5 1 93.62 106 THR A O 1
ATOM 806 N N . ASN A 1 107 ? -16.594 25.922 7.551 1 93.69 107 ASN A N 1
ATOM 807 C CA . ASN A 1 107 ? -17.125 24.656 8.047 1 93.69 107 ASN A CA 1
ATOM 808 C C . ASN A 1 107 ? -16.312 24.156 9.242 1 93.69 107 ASN A C 1
ATOM 810 O O . ASN A 1 107 ? -16.828 23.391 10.07 1 93.69 107 ASN A O 1
ATOM 814 N N . ASN A 1 108 ? -15.094 24.609 9.359 1 96.62 108 ASN A N 1
ATOM 815 C CA . ASN A 1 108 ? -14.219 24.141 10.422 1 96.62 108 ASN A CA 1
ATOM 816 C C . ASN A 1 108 ? -14.047 25.188 11.516 1 96.62 108 ASN A C 1
ATOM 818 O O . ASN A 1 108 ? -13.086 25.125 12.297 1 96.62 108 ASN A O 1
ATOM 822 N N . HIS A 1 109 ? -14.945 26.109 11.664 1 96.69 109 HIS A N 1
ATOM 823 C CA . HIS A 1 109 ? -14.766 27.281 12.516 1 96.69 109 HIS A CA 1
ATOM 824 C C . HIS A 1 109 ? -14.586 26.875 13.977 1 96.69 109 HIS A C 1
ATOM 826 O O . HIS A 1 109 ? -13.805 27.5 14.695 1 96.69 109 HIS A O 1
ATOM 832 N N . LYS A 1 110 ? -15.266 25.875 14.453 1 97.62 110 LYS A N 1
ATOM 833 C CA . LYS A 1 110 ? -15.164 25.484 15.852 1 97.62 110 LYS A CA 1
ATOM 834 C C . LYS A 1 110 ? -13.742 25.031 16.188 1 97.62 110 LYS A C 1
ATOM 836 O O . LYS A 1 110 ? -13.164 25.5 17.172 1 97.62 110 LYS A O 1
ATOM 841 N N . VAL A 1 111 ? -13.234 24.172 15.312 1 98.38 111 VAL A N 1
ATOM 842 C CA . VAL A 1 111 ? -11.891 23.641 15.555 1 98.38 111 VAL A CA 1
ATOM 843 C C . VAL A 1 111 ? -10.859 24.766 15.359 1 98.38 111 VAL A C 1
ATOM 845 O O . VAL A 1 111 ? -9.906 24.859 16.125 1 98.38 111 VAL A O 1
ATOM 848 N N . ILE A 1 112 ? -11.062 25.625 14.398 1 98.44 112 ILE A N 1
ATOM 849 C CA . ILE A 1 112 ? -10.125 26.703 14.125 1 98.44 112 ILE A CA 1
ATOM 850 C C . ILE A 1 112 ? -10.102 27.688 15.289 1 98.44 112 ILE A C 1
ATOM 852 O O . ILE A 1 112 ? -9.039 28.188 15.672 1 98.44 112 ILE A O 1
ATOM 856 N N . GLN A 1 113 ? -11.227 27.906 15.852 1 98.31 113 GLN A N 1
ATOM 857 C CA . GLN A 1 113 ? -11.297 28.75 17.047 1 98.31 113 GLN A CA 1
ATOM 858 C C . GLN A 1 113 ? -10.531 28.109 18.203 1 98.31 113 GLN A C 1
ATOM 860 O O . GLN A 1 113 ? -9.836 28.812 18.953 1 98.31 113 GLN A O 1
ATOM 865 N N . GLU A 1 114 ? -10.688 26.828 18.312 1 98.44 114 GLU A N 1
ATOM 866 C CA . GLU A 1 114 ? -9.953 26.109 19.359 1 98.44 114 GLU A CA 1
ATOM 867 C C . GLU A 1 114 ? -8.445 26.203 19.125 1 98.44 114 GLU A C 1
ATOM 869 O O . GLU A 1 114 ? -7.676 26.328 20.078 1 98.44 114 GLU A O 1
ATOM 874 N N . ILE A 1 115 ? -8.031 26.125 17.891 1 98.75 115 ILE A N 1
ATOM 875 C CA . ILE A 1 115 ? -6.613 26.25 17.562 1 98.75 115 ILE A CA 1
ATOM 876 C C . ILE A 1 115 ? -6.121 27.656 17.922 1 98.75 115 ILE A C 1
ATOM 878 O O . ILE A 1 115 ? -5.035 27.812 18.484 1 98.75 115 ILE A O 1
ATOM 882 N N . ALA A 1 116 ? -6.926 28.656 17.641 1 98.5 116 ALA A N 1
ATOM 883 C CA . ALA A 1 116 ? -6.559 30.031 17.969 1 98.5 116 ALA A CA 1
ATOM 884 C C . ALA A 1 116 ? -6.383 30.219 19.469 1 98.5 116 ALA A C 1
ATOM 886 O O . ALA A 1 116 ? -5.523 30.969 19.922 1 98.5 116 ALA A O 1
ATOM 887 N N . GLN A 1 117 ? -7.129 29.5 20.219 1 98.12 117 GLN A N 1
ATOM 888 C CA . GLN A 1 117 ? -7.145 29.656 21.672 1 98.12 117 GLN A CA 1
ATOM 889 C C . GLN A 1 117 ? -6.031 28.844 22.328 1 98.12 117 GLN A C 1
ATOM 891 O O . GLN A 1 117 ? -5.41 29.297 23.281 1 98.12 117 GLN A O 1
ATOM 896 N N . ASN A 1 118 ? -5.84 27.656 21.812 1 98.25 118 ASN A N 1
ATOM 897 C CA . ASN A 1 118 ? -4.98 26.703 22.516 1 98.25 118 ASN A CA 1
ATOM 898 C C . ASN A 1 118 ? -3.742 26.359 21.703 1 98.25 118 ASN A C 1
ATOM 900 O O . ASN A 1 118 ? -2.758 25.844 22.25 1 98.25 118 ASN A O 1
ATOM 904 N N . GLY A 1 119 ? -3.848 26.531 20.438 1 98.69 119 GLY A N 1
ATOM 905 C CA . GLY A 1 119 ? -2.75 26.297 19.516 1 98.69 119 GLY A CA 1
ATOM 906 C C . GLY A 1 119 ? -2.148 27.578 18.969 1 98.69 119 GLY A C 1
ATOM 907 O O . GLY A 1 119 ? -1.927 28.547 19.703 1 98.69 119 GLY A O 1
ATOM 908 N N . LEU A 1 120 ? -1.793 27.516 17.672 1 98.81 120 LEU A N 1
ATOM 909 C CA . LEU A 1 120 ? -1.227 28.672 16.984 1 98.81 120 LEU A CA 1
ATOM 910 C C . LEU A 1 120 ? -1.716 28.75 15.539 1 98.81 120 LEU A C 1
ATOM 912 O O . LEU A 1 120 ? -1.77 27.734 14.844 1 98.81 120 LEU A O 1
ATOM 916 N N . ILE A 1 121 ? -2.133 29.906 15.125 1 98.81 121 ILE A N 1
ATOM 917 C CA . ILE A 1 121 ? -2.447 30.156 13.727 1 98.81 121 ILE A CA 1
ATOM 918 C C . ILE A 1 121 ? -1.527 31.25 13.18 1 98.81 121 ILE A C 1
ATOM 920 O O . ILE A 1 121 ? -1.317 32.281 13.828 1 98.81 121 ILE A O 1
ATOM 924 N N . LEU A 1 122 ? -0.962 31.016 12.047 1 98.62 122 LEU A N 1
ATOM 925 C CA . LEU A 1 122 ? -0.125 31.969 11.344 1 98.62 122 LEU A CA 1
ATOM 926 C C . LEU A 1 122 ? -0.752 32.375 10.008 1 98.62 122 LEU A C 1
ATOM 928 O O . LEU A 1 122 ? -1.42 31.547 9.367 1 98.62 122 LEU A O 1
ATOM 932 N N . SER A 1 123 ? -0.552 33.562 9.57 1 98.31 123 SER A N 1
ATOM 933 C CA . SER A 1 123 ? -0.972 34.062 8.258 1 98.31 123 SER A CA 1
ATOM 934 C C . SER A 1 123 ? 0.06 35 7.664 1 98.31 123 SER A C 1
ATOM 936 O O . SER A 1 123 ? 0.652 35.812 8.383 1 98.31 123 SER A O 1
ATOM 938 N N . GLU A 1 124 ? 0.211 34.812 6.371 1 97.12 124 GLU A N 1
ATOM 939 C CA . GLU A 1 124 ? 1.103 35.719 5.648 1 97.12 124 GLU A CA 1
ATOM 940 C C . GLU A 1 124 ? 0.364 36.969 5.184 1 97.12 124 GLU A C 1
ATOM 942 O O . GLU A 1 124 ? 0.973 37.906 4.625 1 97.12 124 GLU A O 1
ATOM 947 N N . TYR A 1 125 ? -0.869 37.094 5.383 1 96 125 TYR A N 1
ATOM 948 C CA . TYR A 1 125 ? -1.69 38.156 4.797 1 96 125 TYR A CA 1
ATOM 949 C C . TYR A 1 125 ? -2.125 39.156 5.855 1 96 125 TYR A C 1
ATOM 951 O O . TYR A 1 125 ? -2.572 38.781 6.938 1 96 125 TYR A O 1
ATOM 959 N N . GLU A 1 126 ? -1.984 40.344 5.312 1 90.88 126 GLU A N 1
ATOM 960 C CA . GLU A 1 126 ? -2.324 41.438 6.215 1 90.88 126 GLU A CA 1
ATOM 961 C C . GLU A 1 126 ? -3.822 41.719 6.188 1 90.88 126 GLU A C 1
ATOM 963 O O . GLU A 1 126 ? -4.43 41.781 5.117 1 90.88 126 GLU A O 1
ATOM 968 N N . LYS A 1 127 ? -4.426 42.125 6.988 1 91.38 127 LYS A N 1
ATOM 969 C CA . LYS A 1 127 ? -5.793 42.531 7.316 1 91.38 127 LYS A CA 1
ATOM 970 C C . LYS A 1 127 ? -6.703 42.406 6.098 1 91.38 127 LYS A C 1
ATOM 972 O O . LYS A 1 127 ? -6.297 42.75 4.98 1 91.38 127 LYS A O 1
ATOM 977 N N . ASP A 1 128 ? -7.848 41.844 6.227 1 93.5 128 ASP A N 1
ATOM 978 C CA . ASP A 1 128 ? -8.984 41.812 5.316 1 93.5 128 ASP A CA 1
ATOM 979 C C . ASP A 1 128 ? -8.617 41.156 3.994 1 93.5 128 ASP A C 1
ATOM 981 O O . ASP A 1 128 ? -9.016 41.625 2.924 1 93.5 128 ASP A O 1
ATOM 985 N N . PHE A 1 129 ? -7.82 40.188 4.008 1 94.06 129 PHE A N 1
ATOM 986 C CA . PHE A 1 129 ? -7.465 39.438 2.822 1 94.06 129 PHE A CA 1
ATOM 987 C C . PHE A 1 129 ? -8.258 38.125 2.764 1 94.06 129 PHE A C 1
ATOM 989 O O . PHE A 1 129 ? -8.086 37.25 3.617 1 94.06 129 PHE A O 1
ATOM 996 N N . MET A 1 130 ? -9.062 38 1.781 1 92.12 130 MET A N 1
ATOM 997 C CA . MET A 1 130 ? -9.852 36.812 1.572 1 92.12 130 MET A CA 1
ATOM 998 C C . MET A 1 130 ? -9.062 35.75 0.784 1 92.12 130 MET A C 1
ATOM 1000 O O . MET A 1 130 ? -8.25 36.125 -0.074 1 92.12 130 MET A O 1
ATOM 1004 N N . PRO A 1 131 ? -9.398 34.5 1.051 1 91.06 131 PRO A N 1
ATOM 1005 C CA . PRO A 1 131 ? -8.648 33.469 0.323 1 91.06 131 PRO A CA 1
ATOM 1006 C C . PRO A 1 131 ? -8.93 33.5 -1.177 1 91.06 131 PRO A C 1
ATOM 1008 O O . PRO A 1 131 ? -10.078 33.688 -1.591 1 91.06 131 PRO A O 1
ATOM 1011 N N . VAL A 1 132 ? -7.895 33.344 -1.918 1 86.94 132 VAL A N 1
ATOM 1012 C CA . VAL A 1 132 ? -7.977 33.188 -3.365 1 86.94 132 VAL A CA 1
ATOM 1013 C C . VAL A 1 132 ? -7.23 31.922 -3.789 1 86.94 132 VAL A C 1
ATOM 1015 O O . VAL A 1 132 ? -6.457 31.359 -3.01 1 86.94 132 VAL A O 1
ATOM 1018 N N . LYS A 1 133 ? -7.473 31.453 -5.012 1 84.56 133 LYS A N 1
ATOM 1019 C CA . LYS A 1 133 ? -6.898 30.203 -5.488 1 84.56 133 LYS A CA 1
ATOM 1020 C C . LYS A 1 133 ? -5.391 30.156 -5.25 1 84.56 133 LYS A C 1
ATOM 1022 O O . LYS A 1 133 ? -4.871 29.172 -4.723 1 84.56 133 LYS A O 1
ATOM 1027 N N . GLY A 1 134 ? -4.77 31.141 -5.551 1 87.81 134 GLY A N 1
ATOM 1028 C CA . GLY A 1 134 ? -3.32 31.203 -5.426 1 87.81 134 GLY A CA 1
ATOM 1029 C C . GLY A 1 134 ? -2.846 31.203 -3.986 1 87.81 134 GLY A C 1
ATOM 1030 O O . GLY A 1 134 ? -1.73 30.781 -3.693 1 87.81 134 GLY A O 1
ATOM 1031 N N . SER A 1 135 ? -3.643 31.734 -3.041 1 90.62 135 SER A N 1
ATOM 1032 C CA . SER A 1 135 ? -3.219 31.875 -1.65 1 90.62 135 SER A CA 1
ATOM 1033 C C . SER A 1 135 ? -3.131 30.5 -0.97 1 90.62 135 SER A C 1
ATOM 1035 O O . SER A 1 135 ? -2.402 30.344 0.011 1 90.62 135 SER A O 1
ATOM 1037 N N . PHE A 1 136 ? -3.902 29.516 -1.501 1 91.94 136 PHE A N 1
ATOM 1038 C CA . PHE A 1 136 ? -3.828 28.172 -0.949 1 91.94 136 PHE A CA 1
ATOM 1039 C C . PHE A 1 136 ? -2.48 27.531 -1.255 1 91.94 136 PHE A C 1
ATOM 1041 O O . PHE A 1 136 ? -1.853 26.938 -0.373 1 91.94 136 PHE A O 1
ATOM 1048 N N . LEU A 1 137 ? -2.107 27.688 -2.445 1 88.94 137 LEU A N 1
ATOM 1049 C CA . LEU A 1 137 ? -0.815 27.141 -2.85 1 88.94 137 LEU A CA 1
ATOM 1050 C C . LEU A 1 137 ? 0.324 27.875 -2.141 1 88.94 137 LEU A C 1
ATOM 1052 O O . LEU A 1 137 ? 1.286 27.234 -1.695 1 88.94 137 LEU A O 1
ATOM 1056 N N . ALA A 1 138 ? 0.196 29.172 -2.057 1 92.75 138 ALA A N 1
ATOM 1057 C CA . ALA A 1 138 ? 1.201 29.969 -1.361 1 92.75 138 ALA A CA 1
ATOM 1058 C C . ALA A 1 138 ? 1.306 29.562 0.106 1 92.75 138 ALA A C 1
ATOM 1060 O O . ALA A 1 138 ? 2.4 29.547 0.673 1 92.75 138 ALA A O 1
ATOM 1061 N N . ARG A 1 139 ? 0.236 29.266 0.66 1 95.88 139 ARG A N 1
ATOM 1062 C CA . ARG A 1 139 ? 0.194 28.844 2.055 1 95.88 139 ARG A CA 1
ATOM 1063 C C . ARG A 1 139 ? 0.848 27.469 2.23 1 95.88 139 ARG A C 1
ATOM 1065 O O . ARG A 1 139 ? 1.53 27.234 3.227 1 95.88 139 ARG A O 1
ATOM 1072 N N . ASN A 1 140 ? 0.696 26.594 1.234 1 96.75 140 ASN A N 1
ATOM 1073 C CA . ASN A 1 140 ? 1.259 25.25 1.328 1 96.75 140 ASN A CA 1
ATOM 1074 C C . ASN A 1 140 ? 2.779 25.281 1.46 1 96.75 140 ASN A C 1
ATOM 1076 O O . ASN A 1 140 ? 3.365 24.453 2.166 1 96.75 140 ASN A O 1
ATOM 1080 N N . ARG A 1 141 ? 3.391 26.219 0.814 1 97.06 141 ARG A N 1
ATOM 1081 C CA . ARG A 1 141 ? 4.848 26.281 0.887 1 97.06 141 ARG A CA 1
ATOM 1082 C C . ARG A 1 141 ? 5.309 26.562 2.314 1 97.06 141 ARG A C 1
ATOM 1084 O O . ARG A 1 141 ? 6.363 26.062 2.732 1 97.06 141 ARG A O 1
ATOM 1091 N N . LEU A 1 142 ? 4.516 27.328 3.102 1 98.31 142 LEU A N 1
ATOM 1092 C CA . LEU A 1 142 ? 4.852 27.641 4.488 1 98.31 142 LEU A CA 1
ATOM 1093 C C . LEU A 1 142 ? 4.684 26.406 5.371 1 98.31 142 LEU A C 1
ATOM 1095 O O . LEU A 1 142 ? 5.492 26.172 6.27 1 98.31 142 LEU A O 1
ATOM 1099 N N . VAL A 1 143 ? 3.635 25.609 5.094 1 98.75 143 VAL A N 1
ATOM 1100 C CA . VAL A 1 143 ? 3.396 24.375 5.832 1 98.75 143 VAL A CA 1
ATOM 1101 C C . VAL A 1 143 ? 4.598 23.438 5.684 1 98.75 143 VAL A C 1
ATOM 1103 O O . VAL A 1 143 ? 5.113 22.922 6.676 1 98.75 143 VAL A O 1
ATOM 1106 N N . ILE A 1 144 ? 5.039 23.281 4.461 1 98.62 144 ILE A N 1
ATOM 1107 C CA . ILE A 1 144 ? 6.133 22.359 4.164 1 98.62 144 ILE A CA 1
ATOM 1108 C C . ILE A 1 144 ? 7.438 22.906 4.746 1 98.62 144 ILE A C 1
ATOM 1110 O O . ILE A 1 144 ? 8.18 22.172 5.406 1 98.62 144 ILE A O 1
ATOM 1114 N N . ALA A 1 145 ? 7.695 24.188 4.594 1 98.44 145 ALA A N 1
ATOM 1115 C CA . ALA A 1 145 ? 8.953 24.781 5.047 1 98.44 145 ALA A CA 1
ATOM 1116 C C . ALA A 1 145 ? 9.07 24.719 6.566 1 98.44 145 ALA A C 1
ATOM 1118 O O . ALA A 1 145 ? 10.156 24.484 7.098 1 98.44 145 ALA A O 1
ATOM 1119 N N . LEU A 1 146 ? 7.98 24.922 7.25 1 98.56 146 LEU A N 1
ATOM 1120 C CA . LEU A 1 146 ? 7.98 24.984 8.711 1 98.56 146 LEU A CA 1
ATOM 1121 C C . LEU A 1 146 ? 8.148 23.594 9.312 1 98.56 146 LEU A C 1
ATOM 1123 O O . LEU A 1 146 ? 8.539 23.453 10.469 1 98.56 146 LEU A O 1
ATOM 1127 N N . SER A 1 147 ? 7.879 22.547 8.555 1 98.62 147 SER A N 1
ATOM 1128 C CA . SER A 1 147 ? 7.832 21.188 9.078 1 98.62 147 SER A CA 1
ATOM 1129 C C . SER A 1 147 ? 9.164 20.469 8.867 1 98.62 147 SER A C 1
ATOM 1131 O O . SER A 1 147 ? 9.891 20.75 7.914 1 98.62 147 SER A O 1
ATOM 1133 N N . ASP A 1 148 ? 9.43 19.562 9.758 1 98.19 148 ASP A N 1
ATOM 1134 C CA . ASP A 1 148 ? 10.641 18.75 9.68 1 98.19 148 ASP A CA 1
ATOM 1135 C C . ASP A 1 148 ? 10.375 17.469 8.891 1 98.19 148 ASP A C 1
ATOM 1137 O O . ASP A 1 148 ? 11.305 16.859 8.344 1 98.19 148 ASP A O 1
ATOM 1141 N N . ALA A 1 149 ? 9.164 17.016 8.867 1 98.44 149 ALA A N 1
ATOM 1142 C CA . ALA A 1 149 ? 8.695 15.852 8.117 1 98.44 149 ALA A CA 1
ATOM 1143 C C . ALA A 1 149 ? 7.273 16.062 7.621 1 98.44 149 ALA A C 1
ATOM 1145 O O . ALA A 1 149 ? 6.516 16.844 8.195 1 98.44 149 ALA A O 1
ATOM 1146 N N . VAL A 1 150 ? 6.965 15.367 6.523 1 98.88 150 VAL A N 1
ATOM 1147 C CA . VAL A 1 150 ? 5.648 15.516 5.914 1 98.88 150 VAL A CA 1
ATOM 1148 C C . VAL A 1 150 ? 4.977 14.156 5.789 1 98.88 150 VAL A C 1
ATOM 1150 O O . VAL A 1 150 ? 5.59 13.195 5.324 1 98.88 150 VAL A O 1
ATOM 1153 N N . ILE A 1 151 ? 3.723 14.07 6.266 1 98.88 151 ILE A N 1
ATOM 1154 C CA . ILE A 1 151 ? 2.912 12.867 6.133 1 98.88 151 ILE A CA 1
ATOM 1155 C C . ILE A 1 151 ? 1.683 13.164 5.277 1 98.88 151 ILE A C 1
ATOM 1157 O O . ILE A 1 151 ? 0.936 14.102 5.559 1 98.88 151 ILE A O 1
ATOM 1161 N N . ILE A 1 152 ? 1.47 12.391 4.234 1 98.88 152 ILE A N 1
ATOM 1162 C CA . ILE A 1 152 ? 0.267 12.461 3.414 1 98.88 152 ILE A CA 1
ATOM 1163 C C . ILE A 1 152 ? -0.473 11.125 3.467 1 98.88 152 ILE A C 1
ATOM 1165 O O . ILE A 1 152 ? -0.118 10.188 2.758 1 98.88 152 ILE A O 1
ATOM 1169 N N . PRO A 1 153 ? -1.546 11.086 4.223 1 98.69 153 PRO A N 1
ATOM 1170 C CA . PRO A 1 153 ? -2.262 9.82 4.391 1 98.69 153 PRO A CA 1
ATOM 1171 C C . PRO A 1 153 ? -3.006 9.383 3.131 1 98.69 153 PRO A C 1
ATOM 1173 O O . PRO A 1 153 ? -3.191 8.188 2.898 1 98.69 153 PRO A O 1
ATOM 1176 N N . GLN A 1 154 ? -3.486 10.305 2.379 1 98.62 154 GLN A N 1
ATOM 1177 C CA . GLN A 1 154 ? -4.289 10.078 1.182 1 98.62 154 GLN A CA 1
ATOM 1178 C C . GLN A 1 154 ? -4.273 11.297 0.27 1 98.62 154 GLN A C 1
ATOM 1180 O O . GLN A 1 154 ? -4.352 12.43 0.744 1 98.62 154 GLN A O 1
ATOM 1185 N N . ALA A 1 155 ? -4.168 11.031 -1.034 1 98.31 155 ALA A N 1
ATOM 1186 C CA . ALA A 1 155 ? -4.188 12.133 -1.992 1 98.31 155 ALA A CA 1
ATOM 1187 C C . ALA A 1 155 ? -4.59 11.641 -3.381 1 98.31 155 ALA A C 1
ATOM 1189 O O . ALA A 1 155 ? -4.262 10.516 -3.771 1 98.31 155 ALA A O 1
ATOM 1190 N N . ASP A 1 156 ? -5.238 12.508 -4.07 1 93.62 156 ASP A N 1
ATOM 1191 C CA . ASP A 1 156 ? -5.48 12.273 -5.492 1 93.62 156 ASP A CA 1
ATOM 1192 C C . ASP A 1 156 ? -4.293 12.742 -6.332 1 93.62 156 ASP A C 1
ATOM 1194 O O . ASP A 1 156 ? -3.494 13.562 -5.883 1 93.62 156 ASP A O 1
ATOM 1198 N N . LEU A 1 157 ? -4.23 12.266 -7.516 1 91.88 157 LEU A N 1
ATOM 1199 C CA . LEU A 1 157 ? -3.111 12.594 -8.398 1 91.88 157 LEU A CA 1
ATOM 1200 C C . LEU A 1 157 ? -3.047 14.094 -8.664 1 91.88 157 LEU A C 1
ATOM 1202 O O . LEU A 1 157 ? -1.975 14.695 -8.586 1 91.88 157 LEU A O 1
ATOM 1206 N N . LYS A 1 158 ? -4.18 14.609 -9.07 1 91.25 158 LYS A N 1
ATOM 1207 C CA . LYS A 1 158 ? -4.277 16.047 -9.297 1 91.25 158 LYS A CA 1
ATOM 1208 C C . LYS A 1 158 ? -4.879 16.75 -8.086 1 91.25 158 LYS A C 1
ATOM 1210 O O . LYS A 1 158 ? -6.09 16.953 -8.023 1 91.25 158 LYS A O 1
ATOM 1215 N N . SER A 1 159 ? -3.992 17.125 -7.16 1 91.69 159 SER A N 1
ATOM 1216 C CA . SER A 1 159 ? -4.48 17.703 -5.914 1 91.69 159 SER A CA 1
ATOM 1217 C C . SER A 1 159 ? -3.453 18.641 -5.305 1 91.69 159 SER A C 1
ATOM 1219 O O . SER A 1 159 ? -2.283 18.641 -5.695 1 91.69 159 SER A O 1
ATOM 1221 N N . GLY A 1 160 ? -3.961 19.484 -4.406 1 92.75 160 GLY A N 1
ATOM 1222 C CA . GLY A 1 160 ? -3.068 20.344 -3.645 1 92.75 160 GLY A CA 1
ATOM 1223 C C . GLY A 1 160 ? -2.072 19.562 -2.803 1 92.75 160 GLY A C 1
ATOM 1224 O O . GLY A 1 160 ? -0.931 20 -2.629 1 92.75 160 GLY A O 1
ATOM 1225 N N . SER A 1 161 ? -2.473 18.406 -2.305 1 95.5 161 SER A N 1
ATOM 1226 C CA . SER A 1 161 ? -1.592 17.562 -1.508 1 95.5 161 SER A CA 1
ATOM 1227 C C . SER A 1 161 ? -0.385 17.094 -2.318 1 95.5 161 SER A C 1
ATOM 1229 O O . SER A 1 161 ? 0.734 17.047 -1.802 1 95.5 161 SER A O 1
ATOM 1231 N N . MET A 1 162 ? -0.625 16.766 -3.572 1 96.81 162 MET A N 1
ATOM 1232 C CA . MET A 1 162 ? 0.481 16.344 -4.43 1 96.81 162 MET A CA 1
ATOM 1233 C C . MET A 1 162 ? 1.41 17.516 -4.73 1 96.81 162 MET A C 1
ATOM 1235 O O . MET A 1 162 ? 2.621 17.328 -4.871 1 96.81 162 MET A O 1
ATOM 1239 N N . SER A 1 163 ? 0.816 18.734 -4.816 1 95.12 163 SER A N 1
ATOM 1240 C CA . SER A 1 163 ? 1.652 19.922 -4.914 1 95.12 163 SER A CA 1
ATOM 1241 C C . SER A 1 163 ? 2.557 20.062 -3.697 1 95.12 163 SER A C 1
ATOM 1243 O O . SER A 1 163 ? 3.738 20.391 -3.828 1 95.12 163 SER A O 1
ATOM 1245 N N . SER A 1 164 ? 1.991 19.812 -2.566 1 97.62 164 SER A N 1
ATOM 1246 C CA . SER A 1 164 ? 2.77 19.859 -1.332 1 97.62 164 SER A CA 1
ATOM 1247 C C . SER A 1 164 ? 3.844 18.781 -1.32 1 97.62 164 SER A C 1
ATOM 1249 O O . SER A 1 164 ? 4.949 19 -0.824 1 97.62 164 SER A O 1
ATOM 1251 N N . ALA A 1 165 ? 3.496 17.594 -1.875 1 98.38 165 ALA A N 1
ATOM 1252 C CA . ALA A 1 165 ? 4.488 16.516 -1.988 1 98.38 165 ALA A CA 1
ATOM 1253 C C . ALA A 1 165 ? 5.684 16.969 -2.82 1 98.38 165 ALA A C 1
ATOM 1255 O O . ALA A 1 165 ? 6.832 16.703 -2.459 1 98.38 165 ALA A O 1
ATOM 1256 N N . ARG A 1 166 ? 5.41 17.656 -3.867 1 97.12 166 ARG A N 1
ATOM 1257 C CA . ARG A 1 166 ? 6.477 18.172 -4.723 1 97.12 166 ARG A CA 1
ATOM 1258 C C . ARG A 1 166 ? 7.336 19.188 -3.975 1 97.12 166 ARG A C 1
ATOM 1260 O O . ARG A 1 166 ? 8.555 19.203 -4.133 1 97.12 166 ARG A O 1
ATOM 1267 N N . LEU A 1 167 ? 6.719 20.016 -3.24 1 96.81 167 LEU A N 1
ATOM 1268 C CA . LEU A 1 167 ? 7.449 20.984 -2.424 1 96.81 167 LEU A CA 1
ATOM 1269 C C . LEU A 1 167 ? 8.344 20.281 -1.416 1 96.81 167 LEU A C 1
ATOM 1271 O O . LEU A 1 167 ? 9.484 20.688 -1.194 1 96.81 167 LEU A O 1
ATOM 1275 N N . ALA A 1 168 ? 7.793 19.234 -0.771 1 98.31 168 ALA A N 1
ATOM 1276 C CA . ALA A 1 168 ? 8.586 18.453 0.178 1 98.31 168 ALA A CA 1
ATOM 1277 C C . ALA A 1 168 ? 9.836 17.891 -0.482 1 98.31 168 ALA A C 1
ATOM 1279 O O . ALA A 1 168 ? 10.922 17.922 0.104 1 98.31 168 ALA A O 1
ATOM 1280 N N . GLN A 1 169 ? 9.688 17.391 -1.689 1 97.5 169 GLN A N 1
ATOM 1281 C CA . GLN A 1 169 ? 10.836 16.875 -2.438 1 97.5 169 GLN A CA 1
ATOM 1282 C C . GLN A 1 169 ? 11.82 18 -2.768 1 97.5 169 GLN A C 1
ATOM 1284 O O . GLN A 1 169 ? 13.031 17.844 -2.57 1 97.5 169 GLN A O 1
ATOM 1289 N N . LYS A 1 170 ? 11.289 19.078 -3.227 1 96.31 170 LYS A N 1
ATOM 1290 C CA . LYS A 1 170 ? 12.109 20.219 -3.613 1 96.31 170 LYS A CA 1
ATOM 1291 C C . LYS A 1 170 ? 12.977 20.703 -2.449 1 96.31 170 LYS A C 1
ATOM 1293 O O . LYS A 1 170 ? 14.156 21 -2.631 1 96.31 170 LYS A O 1
ATOM 1298 N N . TYR A 1 171 ? 12.445 20.719 -1.3 1 96.75 171 TYR A N 1
ATOM 1299 C CA . TYR A 1 171 ? 13.148 21.25 -0.139 1 96.75 171 TYR A CA 1
ATOM 1300 C C . TYR A 1 171 ? 13.734 20.141 0.711 1 96.75 171 TYR A C 1
ATOM 1302 O O . TYR A 1 171 ? 14.133 20.359 1.858 1 96.75 171 TYR A O 1
ATOM 1310 N N . GLN A 1 172 ? 13.688 18.906 0.19 1 96.88 172 GLN A N 1
ATOM 1311 C CA . GLN A 1 172 ? 14.336 17.734 0.756 1 96.88 172 GLN A CA 1
ATOM 1312 C C . GLN A 1 172 ? 13.797 17.422 2.152 1 96.88 172 GLN A C 1
ATOM 1314 O O . GLN A 1 172 ? 14.57 17.172 3.076 1 96.88 172 GLN A O 1
ATOM 1319 N N . LYS A 1 173 ? 12.523 17.641 2.305 1 97.94 173 LYS A N 1
ATOM 1320 C CA . LYS A 1 173 ? 11.836 17.203 3.514 1 97.94 173 LYS A CA 1
ATOM 1321 C C . LYS A 1 173 ? 11.43 15.727 3.416 1 97.94 173 LYS A C 1
ATOM 1323 O O . LYS A 1 173 ? 10.867 15.297 2.406 1 97.94 173 LYS A O 1
ATOM 1328 N N . PRO A 1 174 ? 11.766 14.891 4.492 1 98.25 174 PRO A N 1
ATOM 1329 C CA . PRO A 1 174 ? 11.281 13.508 4.449 1 98.25 174 PRO A CA 1
ATOM 1330 C C . PRO A 1 174 ? 9.766 13.422 4.258 1 98.25 174 PRO A C 1
ATOM 1332 O O . PRO A 1 174 ? 9.016 14.117 4.938 1 98.25 174 PRO A O 1
ATOM 1335 N N . LEU A 1 175 ? 9.375 12.609 3.264 1 98.75 175 LEU A N 1
ATOM 1336 C CA . LEU A 1 175 ? 7.973 12.469 2.904 1 98.75 175 LEU A CA 1
ATOM 1337 C C . LEU A 1 175 ? 7.488 11.047 3.158 1 98.75 175 LEU A C 1
ATOM 1339 O O . LEU A 1 175 ? 8.086 10.086 2.672 1 98.75 175 LEU A O 1
ATOM 1343 N N . PHE A 1 176 ? 6.387 10.953 3.947 1 98.69 176 PHE A N 1
ATOM 1344 C CA . PHE A 1 176 ? 5.824 9.664 4.312 1 98.69 176 PHE A CA 1
ATOM 1345 C C . PHE A 1 176 ? 4.363 9.57 3.887 1 98.69 176 PHE A C 1
ATOM 1347 O O . PHE A 1 176 ? 3.635 10.562 3.92 1 98.69 176 PHE A O 1
ATOM 1354 N N . VAL A 1 177 ? 3.951 8.344 3.48 1 98.69 177 VAL A N 1
ATOM 1355 C CA . VAL A 1 177 ? 2.562 8.117 3.094 1 98.69 177 VAL A CA 1
ATOM 1356 C C . VAL A 1 177 ? 2.053 6.828 3.729 1 98.69 177 VAL A C 1
ATOM 1358 O O . VAL A 1 177 ? 2.842 5.957 4.098 1 98.69 177 VAL A O 1
ATOM 1361 N N . LEU A 1 178 ? 0.749 6.707 3.895 1 97.69 178 LEU A N 1
ATOM 1362 C CA . LEU A 1 178 ? 0.123 5.453 4.305 1 97.69 178 LEU A CA 1
ATOM 1363 C C . LEU A 1 178 ? -0.018 4.504 3.121 1 97.69 178 LEU A C 1
ATOM 1365 O O . LEU A 1 178 ? -0.34 4.934 2.01 1 97.69 178 LEU A O 1
ATOM 1369 N N . PRO A 1 179 ? 0.266 3.244 3.406 1 97 179 PRO A N 1
ATOM 1370 C CA . PRO A 1 179 ? -0.072 2.303 2.336 1 97 179 PRO A CA 1
ATOM 1371 C C . PRO A 1 179 ? -1.568 2.268 2.031 1 97 179 PRO A C 1
ATOM 1373 O O . PRO A 1 179 ? -2.391 2.301 2.951 1 97 179 PRO A O 1
ATOM 1376 N N . GLN A 1 180 ? -1.932 2.299 0.755 1 97.38 180 GLN A N 1
ATOM 1377 C CA . GLN A 1 180 ? -3.312 2.33 0.288 1 97.38 180 GLN A CA 1
ATOM 1378 C C . GLN A 1 180 ? -3.561 1.258 -0.77 1 97.38 180 GLN A C 1
ATOM 1380 O O . GLN A 1 180 ? -2.66 0.92 -1.541 1 97.38 180 GLN A O 1
ATOM 1385 N N . ARG A 1 181 ? -4.793 0.729 -0.763 1 95.88 181 ARG A N 1
ATOM 1386 C CA . ARG A 1 181 ? -5.203 -0.154 -1.849 1 95.88 181 ARG A CA 1
ATOM 1387 C C . ARG A 1 181 ? -5.203 0.582 -3.186 1 95.88 181 ARG A C 1
ATOM 1389 O O . ARG A 1 181 ? -5.195 1.813 -3.221 1 95.88 181 ARG A O 1
ATOM 1396 N N . LEU A 1 182 ? -5.172 -0.215 -4.219 1 93.81 182 LEU A N 1
ATOM 1397 C CA . LEU A 1 182 ? -5.312 0.371 -5.551 1 93.81 182 LEU A CA 1
ATOM 1398 C C . LEU A 1 182 ? -6.602 1.182 -5.652 1 93.81 182 LEU A C 1
ATOM 1400 O O . LEU A 1 182 ? -7.641 0.77 -5.133 1 93.81 182 LEU A O 1
ATOM 1404 N N . ASN A 1 183 ? -6.531 2.402 -6.211 1 88.94 183 ASN A N 1
ATOM 1405 C CA . ASN A 1 183 ? -7.641 3.287 -6.551 1 88.94 183 ASN A CA 1
ATOM 1406 C C . ASN A 1 183 ? -8.156 4.039 -5.324 1 88.94 183 ASN A C 1
ATOM 1408 O O . ASN A 1 183 ? -9.211 4.668 -5.375 1 88.94 183 ASN A O 1
ATOM 1412 N N . GLU A 1 184 ? -7.473 3.883 -4.207 1 93.56 184 GLU A N 1
ATOM 1413 C CA . GLU A 1 184 ? -7.941 4.574 -3.01 1 93.56 184 GLU A CA 1
ATOM 1414 C C . GLU A 1 184 ? -7.137 5.848 -2.758 1 93.56 184 GLU A C 1
ATOM 1416 O O . GLU A 1 184 ? -7.586 6.738 -2.033 1 93.56 184 GLU A O 1
ATOM 1421 N N . SER A 1 185 ? -6.039 5.965 -3.24 1 96.62 185 SER A N 1
ATOM 1422 C CA . SER A 1 185 ? -5.125 7.094 -3.094 1 96.62 185 SER A CA 1
ATOM 1423 C C . SER A 1 185 ? -4.074 7.102 -4.195 1 96.62 185 SER A C 1
ATOM 1425 O O . SER A 1 185 ? -2.887 6.895 -3.932 1 96.62 185 SER A O 1
ATOM 1427 N N . ASP A 1 186 ? -4.496 7.418 -5.371 1 94.88 186 ASP A N 1
ATOM 1428 C CA . ASP A 1 186 ? -3.633 7.301 -6.543 1 94.88 186 ASP A CA 1
ATOM 1429 C C . ASP A 1 186 ? -2.395 8.18 -6.402 1 94.88 186 ASP A C 1
ATOM 1431 O O . ASP A 1 186 ? -1.308 7.812 -6.852 1 94.88 186 ASP A O 1
ATOM 1435 N N . GLY A 1 187 ? -2.58 9.305 -5.754 1 97.06 187 GLY A N 1
ATOM 1436 C CA . GLY A 1 187 ? -1.449 10.195 -5.555 1 97.06 187 GLY A CA 1
ATOM 1437 C C . GLY A 1 187 ? -0.355 9.594 -4.695 1 97.06 187 GLY A C 1
ATOM 1438 O O . GLY A 1 187 ? 0.799 9.508 -5.117 1 97.06 187 GLY A O 1
ATOM 1439 N N . THR A 1 188 ? -0.744 9.086 -3.498 1 98 188 THR A N 1
ATOM 1440 C CA . THR A 1 188 ? 0.266 8.539 -2.6 1 98 188 THR A CA 1
ATOM 1441 C C . THR A 1 188 ? 0.833 7.238 -3.152 1 98 188 THR A C 1
ATOM 1443 O O . THR A 1 188 ? 2.012 6.93 -2.949 1 98 188 THR A O 1
ATOM 1446 N N . ASN A 1 189 ? 0.045 6.441 -3.877 1 96.69 189 ASN A N 1
ATOM 1447 C CA . ASN A 1 189 ? 0.542 5.234 -4.531 1 96.69 189 ASN A CA 1
ATOM 1448 C C . ASN A 1 189 ? 1.598 5.562 -5.586 1 96.69 189 ASN A C 1
ATOM 1450 O O . ASN A 1 189 ? 2.592 4.848 -5.715 1 96.69 189 ASN A O 1
ATOM 1454 N N . GLU A 1 190 ? 1.353 6.633 -6.289 1 95.75 190 GLU A N 1
ATOM 1455 C CA . GLU A 1 190 ? 2.334 7.047 -7.289 1 95.75 190 GLU A CA 1
ATOM 1456 C C . GLU A 1 190 ? 3.65 7.453 -6.633 1 95.75 190 GLU A C 1
ATOM 1458 O O . GLU A 1 190 ? 4.727 7.145 -7.145 1 95.75 190 GLU A O 1
ATOM 1463 N N . LEU A 1 191 ? 3.539 8.164 -5.559 1 97.69 191 LEU A N 1
ATOM 1464 C CA . LEU A 1 191 ? 4.738 8.57 -4.832 1 97.69 191 LEU A CA 1
ATOM 1465 C C . LEU A 1 191 ? 5.551 7.352 -4.406 1 97.69 191 LEU A C 1
ATOM 1467 O O . LEU A 1 191 ? 6.781 7.352 -4.512 1 97.69 191 LEU A O 1
ATOM 1471 N N . LEU A 1 192 ? 4.906 6.305 -3.939 1 96.38 192 LEU A N 1
ATOM 1472 C CA . LEU A 1 192 ? 5.582 5.074 -3.543 1 96.38 192 LEU A CA 1
ATOM 1473 C C . LEU A 1 192 ? 6.195 4.379 -4.75 1 96.38 192 LEU A C 1
ATOM 1475 O O . LEU A 1 192 ? 7.34 3.924 -4.695 1 96.38 192 LEU A O 1
ATOM 1479 N N . GLU A 1 193 ? 5.391 4.316 -5.793 1 94.12 193 GLU A N 1
ATOM 1480 C CA . GLU A 1 193 ? 5.84 3.66 -7.016 1 94.12 193 GLU A CA 1
ATOM 1481 C C . GLU A 1 193 ? 7.133 4.277 -7.535 1 94.12 193 GLU A C 1
ATOM 1483 O O . GLU A 1 193 ? 8.047 3.562 -7.957 1 94.12 193 GLU A O 1
ATOM 1488 N N . LYS A 1 194 ? 7.207 5.555 -7.395 1 94.62 194 LYS A N 1
ATOM 1489 C CA . LYS A 1 194 ? 8.344 6.285 -7.949 1 94.62 194 LYS A CA 1
ATOM 1490 C C . LYS A 1 194 ? 9.469 6.422 -6.922 1 94.62 194 LYS A C 1
ATOM 1492 O O . LYS A 1 194 ? 10.484 7.059 -7.191 1 94.62 194 LYS A O 1
ATOM 1497 N N . GLY A 1 195 ? 9.281 5.918 -5.754 1 94.75 195 GLY A N 1
ATOM 1498 C CA . GLY A 1 195 ? 10.297 6.023 -4.715 1 94.75 195 GLY A CA 1
ATOM 1499 C C . GLY A 1 195 ? 10.461 7.434 -4.18 1 94.75 195 GLY A C 1
ATOM 1500 O O . GLY A 1 195 ? 11.531 7.801 -3.701 1 94.75 195 GLY A O 1
ATOM 1501 N N . GLN A 1 196 ? 9.391 8.219 -4.25 1 96.88 196 GLN A N 1
ATOM 1502 C CA . GLN A 1 196 ? 9.461 9.633 -3.883 1 96.88 196 GLN A CA 1
ATOM 1503 C C . GLN A 1 196 ? 8.953 9.852 -2.461 1 96.88 196 GLN A C 1
ATOM 1505 O O . GLN A 1 196 ? 9.031 10.969 -1.938 1 96.88 196 GLN A O 1
ATOM 1510 N N . ALA A 1 197 ? 8.43 8.805 -1.861 1 97.88 197 ALA A N 1
ATOM 1511 C CA . ALA A 1 197 ? 7.984 8.812 -0.47 1 97.88 197 ALA A CA 1
ATOM 1512 C C . ALA A 1 197 ? 8.234 7.461 0.195 1 97.88 197 ALA A C 1
ATOM 1514 O O . ALA A 1 197 ? 8.438 6.453 -0.487 1 97.88 197 ALA A O 1
ATOM 1515 N N . GLN A 1 198 ? 8.297 7.484 1.461 1 97.06 198 GLN A N 1
ATOM 1516 C CA . GLN A 1 198 ? 8.398 6.254 2.234 1 97.06 198 GLN A CA 1
ATOM 1517 C C . GLN A 1 198 ? 7.043 5.848 2.805 1 97.06 198 GLN A C 1
ATOM 1519 O O . GLN A 1 198 ? 6.289 6.691 3.287 1 97.06 198 GLN A O 1
ATOM 1524 N N . GLY A 1 199 ? 6.793 4.602 2.705 1 97.19 199 GLY A N 1
ATOM 1525 C CA . GLY A 1 199 ? 5.555 4.102 3.283 1 97.19 199 GLY A CA 1
ATOM 1526 C C . GLY A 1 199 ? 5.633 3.9 4.785 1 97.19 199 GLY A C 1
ATOM 1527 O O . GLY A 1 199 ? 6.668 3.482 5.305 1 97.19 199 GLY A O 1
ATOM 1528 N N . ILE A 1 200 ? 4.516 4.184 5.434 1 97.56 200 ILE A N 1
ATOM 1529 C CA . ILE A 1 200 ? 4.375 3.879 6.852 1 97.56 200 ILE A CA 1
ATOM 1530 C C . ILE A 1 200 ? 3.705 2.516 7.023 1 97.56 200 ILE A C 1
ATOM 1532 O O . ILE A 1 200 ? 2.477 2.416 7.027 1 97.56 200 ILE A O 1
ATOM 1536 N N . PHE A 1 201 ? 4.465 1.521 7.289 1 95 201 PHE A N 1
ATOM 1537 C CA . PHE A 1 201 ? 3.92 0.168 7.297 1 95 201 PHE A CA 1
ATOM 1538 C C . PHE A 1 201 ? 3.707 -0.324 8.727 1 95 201 PHE A C 1
ATOM 1540 O O . PHE A 1 201 ? 3.107 -1.379 8.938 1 95 201 PHE A O 1
ATOM 1547 N N . ASN A 1 202 ? 4.234 0.384 9.625 1 89.75 202 ASN A N 1
ATOM 1548 C CA . ASN A 1 202 ? 4.023 0.216 11.062 1 89.75 202 ASN A CA 1
ATOM 1549 C C . ASN A 1 202 ? 3.982 1.56 11.781 1 89.75 202 ASN A C 1
ATOM 1551 O O . ASN A 1 202 ? 5.012 2.217 11.938 1 89.75 202 ASN A O 1
ATOM 1555 N N . ILE A 1 203 ? 2.787 1.897 12.281 1 91.5 203 ILE A N 1
ATOM 1556 C CA . ILE A 1 203 ? 2.557 3.234 12.812 1 91.5 203 ILE A CA 1
ATOM 1557 C C . ILE A 1 203 ? 3.434 3.457 14.047 1 91.5 203 ILE A C 1
ATOM 1559 O O . ILE A 1 203 ? 4.105 4.484 14.156 1 91.5 203 ILE A O 1
ATOM 1563 N N . GLN A 1 204 ? 3.471 2.514 14.898 1 88.69 204 GLN A N 1
ATOM 1564 C CA . GLN A 1 204 ? 4.223 2.646 16.141 1 88.69 204 GLN A CA 1
ATOM 1565 C C . GLN A 1 204 ? 5.719 2.768 15.867 1 88.69 204 GLN A C 1
ATOM 1567 O O . GLN A 1 204 ? 6.395 3.625 16.438 1 88.69 204 GLN A O 1
ATOM 1572 N N . ASN A 1 205 ? 6.176 1.857 15.031 1 89.06 205 ASN A N 1
ATOM 1573 C CA . ASN A 1 205 ? 7.59 1.915 14.68 1 89.06 205 ASN A CA 1
ATOM 1574 C C . ASN A 1 205 ? 7.949 3.246 14.023 1 89.06 205 ASN A C 1
ATOM 1576 O O . ASN A 1 205 ? 9.008 3.807 14.289 1 89.06 205 ASN A O 1
ATOM 1580 N N . PHE A 1 206 ? 7.105 3.656 13.219 1 94.19 206 PHE A N 1
ATOM 1581 C CA . PHE A 1 206 ? 7.32 4.926 12.539 1 94.19 206 PHE A CA 1
ATOM 1582 C C . PHE A 1 206 ? 7.422 6.07 13.539 1 94.19 206 PHE A C 1
ATOM 1584 O O . PHE A 1 206 ? 8.367 6.863 13.492 1 94.19 206 PHE A O 1
ATOM 1591 N N . ILE A 1 207 ? 6.453 6.152 14.422 1 94.75 207 ILE A N 1
ATOM 1592 C CA . ILE A 1 207 ? 6.41 7.219 15.414 1 94.75 207 ILE A CA 1
ATOM 1593 C C . ILE A 1 207 ? 7.66 7.164 16.297 1 94.75 207 ILE A C 1
ATOM 1595 O O . ILE A 1 207 ? 8.328 8.18 16.5 1 94.75 207 ILE A O 1
ATOM 1599 N N . ASN A 1 208 ? 8.008 5.984 16.719 1 91.31 208 ASN A N 1
ATOM 1600 C CA . ASN A 1 208 ? 9.18 5.812 17.578 1 91.31 208 ASN A CA 1
ATOM 1601 C C . ASN A 1 208 ? 10.453 6.27 16.875 1 91.31 208 ASN A C 1
ATOM 1603 O O . ASN A 1 208 ? 11.289 6.953 17.484 1 91.31 208 ASN A O 1
ATOM 1607 N N . THR A 1 209 ? 10.555 5.879 15.703 1 93.19 209 THR A N 1
ATOM 1608 C CA . THR A 1 209 ? 11.75 6.227 14.945 1 93.19 209 THR A CA 1
ATOM 1609 C C . THR A 1 209 ? 11.836 7.734 14.727 1 93.19 209 THR A C 1
ATOM 1611 O O . THR A 1 209 ? 12.898 8.336 14.914 1 93.19 209 THR A O 1
ATOM 1614 N N . LEU A 1 210 ? 10.75 8.328 14.359 1 94.25 210 LEU A N 1
ATOM 1615 C CA . LEU A 1 210 ? 10.727 9.766 14.117 1 94.25 210 LEU A CA 1
ATOM 1616 C C . LEU A 1 210 ? 11.047 10.539 15.383 1 94.25 210 LEU A C 1
ATOM 1618 O O . LEU A 1 210 ? 11.836 11.492 15.352 1 94.25 210 LEU A O 1
ATOM 1622 N N . LEU A 1 211 ? 10.484 10.109 16.469 1 92.56 211 LEU A N 1
ATOM 1623 C CA . LEU A 1 211 ? 10.719 10.781 17.734 1 92.56 211 LEU A CA 1
ATOM 1624 C C . LEU A 1 211 ? 12.18 10.625 18.172 1 92.56 211 LEU A C 1
ATOM 1626 O O . LEU A 1 211 ? 12.797 11.578 18.656 1 92.56 211 LEU A O 1
ATOM 1630 N N . LYS A 1 212 ? 12.68 9.43 17.984 1 90.31 212 LYS A N 1
ATOM 1631 C CA . LYS A 1 212 ? 14.07 9.164 18.328 1 90.31 212 LYS A CA 1
ATOM 1632 C C . LYS A 1 212 ? 15.016 10.039 17.516 1 90.31 212 LYS A C 1
ATOM 1634 O O . LYS A 1 212 ? 15.992 10.578 18.062 1 90.31 212 LYS A O 1
ATOM 1639 N N . ASP A 1 213 ? 14.727 10.172 16.297 1 90.81 213 ASP A N 1
ATOM 1640 C CA . ASP A 1 213 ? 15.57 10.953 15.406 1 90.81 213 ASP A CA 1
ATOM 1641 C C . ASP A 1 213 ? 15.641 12.414 15.859 1 90.81 213 ASP A C 1
ATOM 1643 O O . ASP A 1 213 ? 16.625 13.109 15.594 1 90.81 213 ASP A O 1
ATOM 1647 N N . TYR A 1 214 ? 14.656 12.875 16.578 1 89.19 214 TYR A N 1
ATOM 1648 C CA . TYR A 1 214 ? 14.602 14.266 16.984 1 89.19 214 TYR A CA 1
ATOM 1649 C C . TYR A 1 214 ? 14.711 14.391 18.5 1 89.19 214 TYR A C 1
ATOM 1651 O O . TYR A 1 214 ? 14.273 15.383 19.094 1 89.19 214 TYR A O 1
ATOM 1659 N N . HIS A 1 215 ? 15.203 13.273 19.078 1 85.19 215 HIS A N 1
ATOM 1660 C CA . HIS A 1 215 ? 15.594 13.219 20.484 1 85.19 215 HIS A CA 1
ATOM 1661 C C . HIS A 1 215 ? 14.398 13.469 21.391 1 85.19 215 HIS A C 1
ATOM 1663 O O . HIS A 1 215 ? 14.508 14.195 22.375 1 85.19 215 HIS A O 1
ATOM 1669 N N . LEU A 1 216 ? 13.328 13.016 20.906 1 82.19 216 LEU A N 1
ATOM 1670 C CA . LEU A 1 216 ? 12.133 13.023 21.75 1 82.19 216 LEU A CA 1
ATOM 1671 C C . LEU A 1 216 ? 11.898 11.641 22.359 1 82.19 216 LEU A C 1
ATOM 1673 O O . LEU A 1 216 ? 12.219 10.625 21.75 1 82.19 216 LEU A O 1
ATOM 1677 N N . LYS A 1 217 ? 11.836 11.516 23.672 1 69.5 217 LYS A N 1
ATOM 1678 C CA . LYS A 1 217 ? 11.625 10.234 24.344 1 69.5 217 LYS A CA 1
ATOM 1679 C C . LYS A 1 217 ? 10.148 9.852 24.344 1 69.5 217 LYS A C 1
ATOM 1681 O O . LYS A 1 217 ? 9.281 10.719 24.5 1 69.5 217 LYS A O 1
ATOM 1686 N N . GLU A 1 218 ? 10.008 8.602 23.922 1 65.31 218 GLU A N 1
ATOM 1687 C CA . GLU A 1 218 ? 8.641 8.125 24.109 1 65.31 218 GLU A CA 1
ATOM 1688 C C . GLU A 1 218 ? 8.203 8.242 25.562 1 65.31 218 GLU A C 1
ATOM 1690 O O . GLU A 1 218 ? 8.977 7.953 26.469 1 65.31 218 GLU A O 1
ATOM 1695 N N . MET A 1 219 ? 7.219 9.094 25.812 1 54.81 219 MET A N 1
ATOM 1696 C CA . MET A 1 219 ? 6.734 9.094 27.188 1 54.81 219 MET A CA 1
ATOM 1697 C C . MET A 1 219 ? 6.465 7.676 27.672 1 54.81 219 MET A C 1
ATOM 1699 O O . MET A 1 219 ? 5.836 6.883 26.969 1 54.81 219 MET A O 1
ATOM 1703 N N . PRO A 1 220 ? 7.355 7.23 28.672 1 50.03 220 PRO A N 1
ATOM 1704 C CA . PRO A 1 220 ? 7.133 5.879 29.188 1 50.03 220 PRO A CA 1
ATOM 1705 C C . PRO A 1 220 ? 5.652 5.523 29.281 1 50.03 220 PRO A C 1
ATOM 1707 O O . PRO A 1 220 ? 4.812 6.398 29.5 1 50.03 220 PRO A O 1
ATOM 1710 N N . GLU A 1 221 ? 5.281 4.562 28.562 1 48.88 221 GLU A N 1
ATOM 1711 C CA . GLU A 1 221 ? 3.914 4.09 28.766 1 48.88 221 GLU A CA 1
ATOM 1712 C C . GLU A 1 221 ? 3.6 3.92 30.234 1 48.88 221 GLU A C 1
ATOM 1714 O O . GLU A 1 221 ? 4.297 3.193 30.953 1 48.88 221 GLU A O 1
ATOM 1719 N N . MET A 1 222 ? 3.332 4.93 30.984 1 44.69 222 MET A N 1
ATOM 1720 C CA . MET A 1 222 ? 2.811 4.582 32.312 1 44.69 222 MET A CA 1
ATOM 1721 C C . MET A 1 222 ? 2.16 3.203 32.281 1 44.69 222 MET A C 1
ATOM 1723 O O . MET A 1 222 ? 1.754 2.717 31.219 1 44.69 222 MET A O 1
ATOM 1727 N N . LYS A 1 223 ? 2.031 2.623 33.469 1 53.56 223 LYS A N 1
ATOM 1728 C CA . LYS A 1 223 ? 1.263 1.404 33.688 1 53.56 223 LYS A CA 1
ATOM 1729 C C . LYS A 1 223 ? -0.032 1.412 32.875 1 53.56 223 LYS A C 1
ATOM 1731 O O . LYS A 1 223 ? -0.971 2.141 33.219 1 53.56 223 LYS A O 1
ATOM 1736 N N . ASP A 1 224 ? 0.051 1.214 31.625 1 65 224 ASP A N 1
ATOM 1737 C CA . ASP A 1 224 ? -1.105 1.283 30.734 1 65 224 ASP A CA 1
ATOM 1738 C C . ASP A 1 224 ? -2.182 0.283 31.156 1 65 224 ASP A C 1
ATOM 1740 O O . ASP A 1 224 ? -2.039 -0.92 30.922 1 65 224 ASP A O 1
ATOM 1744 N N . GLU A 1 225 ? -3.051 0.739 31.969 1 70.44 225 GLU A N 1
ATOM 1745 C CA . GLU A 1 225 ? -4.148 -0.084 32.469 1 70.44 225 GLU A CA 1
ATOM 1746 C C . GLU A 1 225 ? -4.801 -0.877 31.344 1 70.44 225 GLU A C 1
ATOM 1748 O O . GLU A 1 225 ? -5.246 -2.008 31.547 1 70.44 225 GLU A O 1
ATOM 1753 N N . PHE A 1 226 ? -4.664 -0.283 30.188 1 76.12 226 PHE A N 1
ATOM 1754 C CA . PHE A 1 226 ? -5.297 -0.939 29.047 1 76.12 226 PHE A CA 1
ATOM 1755 C C . PHE A 1 226 ? -4.516 -2.182 28.641 1 76.12 226 PHE A C 1
ATOM 1757 O O . PHE A 1 226 ? -5.098 -3.256 28.469 1 76.12 226 PHE A O 1
ATOM 1764 N N . LEU A 1 227 ? -3.201 -1.97 28.484 1 79.19 227 LEU A N 1
ATOM 1765 C CA . LEU A 1 227 ? -2.396 -3.113 28.078 1 79.19 227 LEU A CA 1
ATOM 1766 C C . LEU A 1 227 ? -2.383 -4.191 29.141 1 79.19 227 LEU A C 1
ATOM 1768 O O . LEU A 1 227 ? -2.369 -5.387 28.844 1 79.19 227 LEU A O 1
ATOM 1772 N N . GLU A 1 228 ? -2.469 -3.695 30.406 1 76.62 228 GLU A N 1
ATOM 1773 C CA . GLU A 1 228 ? -2.578 -4.645 31.516 1 76.62 228 GLU A CA 1
ATOM 1774 C C . GLU A 1 228 ? -3.883 -5.434 31.438 1 76.62 228 GLU A C 1
ATOM 1776 O O . GLU A 1 228 ? -3.902 -6.637 31.703 1 76.62 228 GLU A O 1
ATOM 1781 N N . TYR A 1 229 ? -4.848 -4.758 31.047 1 80.94 229 TYR A N 1
ATOM 1782 C CA . TYR A 1 229 ? -6.152 -5.387 30.891 1 80.94 229 TYR A CA 1
ATOM 1783 C C . TYR A 1 229 ? -6.148 -6.379 29.734 1 80.94 229 TYR A C 1
ATOM 1785 O O . TYR A 1 229 ? -6.676 -7.484 29.844 1 80.94 229 TYR A O 1
ATOM 1793 N N . CYS A 1 230 ? -5.504 -6.012 28.641 1 80.75 230 CYS A N 1
ATOM 1794 C CA . CYS A 1 230 ? -5.477 -6.84 27.438 1 80.75 230 CYS A CA 1
ATOM 1795 C C . CYS A 1 230 ? -4.621 -8.086 27.656 1 80.75 230 CYS A C 1
ATOM 1797 O O . CYS A 1 230 ? -4.824 -9.109 27 1 80.75 230 CYS A O 1
ATOM 1799 N N . ALA A 1 231 ? -3.67 -7.93 28.594 1 79.12 231 ALA A N 1
ATOM 1800 C CA . ALA A 1 231 ? -2.807 -9.062 28.922 1 79.12 231 ALA A CA 1
ATOM 1801 C C . ALA A 1 231 ? -3.617 -10.219 29.5 1 79.12 231 ALA A C 1
ATOM 1803 O O . ALA A 1 231 ? -3.158 -11.367 29.5 1 79.12 231 ALA A O 1
ATOM 1804 N N . LYS A 1 232 ? -4.832 -9.891 29.922 1 79.25 232 LYS A N 1
ATOM 1805 C CA . LYS A 1 232 ? -5.703 -10.914 30.484 1 79.25 232 LYS A CA 1
ATOM 1806 C C . LYS A 1 232 ? -6.574 -11.555 29.406 1 79.25 232 LYS A C 1
ATOM 1808 O O . LYS A 1 232 ? -7.492 -12.32 29.719 1 79.25 232 LYS A O 1
ATOM 1813 N N . ASN A 1 233 ? -6.312 -11.203 28.172 1 83.25 233 ASN A N 1
ATOM 1814 C CA . ASN A 1 233 ? -6.977 -11.734 26.984 1 83.25 233 ASN A CA 1
ATOM 1815 C C . ASN A 1 233 ? -8.492 -11.594 27.094 1 83.25 233 ASN A C 1
ATOM 1817 O O . ASN A 1 233 ? -9.219 -12.578 26.969 1 83.25 233 ASN A O 1
ATOM 1821 N N . PRO A 1 234 ? -8.953 -10.336 27.328 1 84.25 234 PRO A N 1
ATOM 1822 C CA . PRO A 1 234 ? -10.398 -10.109 27.344 1 84.25 234 PRO A CA 1
ATOM 1823 C C . PRO A 1 234 ? -11.031 -10.258 25.953 1 84.25 234 PRO A C 1
ATOM 1825 O O . PRO A 1 234 ? -10.32 -10.297 24.953 1 84.25 234 PRO A O 1
ATOM 1828 N N . SER A 1 235 ? -12.375 -10.492 25.953 1 83.38 235 SER A N 1
ATOM 1829 C CA . SER A 1 235 ? -13.07 -10.422 24.672 1 83.38 235 SER A CA 1
ATOM 1830 C C . SER A 1 235 ? -13.023 -9.016 24.078 1 83.38 235 SER A C 1
ATOM 1832 O O . SER A 1 235 ? -12.906 -8.039 24.828 1 83.38 235 SER A O 1
ATOM 1834 N N . TYR A 1 236 ? -13.109 -8.922 22.781 1 83.19 236 TYR A N 1
ATOM 1835 C CA . TYR A 1 236 ? -13.102 -7.625 22.109 1 83.19 236 TYR A CA 1
ATOM 1836 C C . TYR A 1 236 ? -14.258 -6.754 22.578 1 83.19 236 TYR A C 1
ATOM 1838 O O . TYR A 1 236 ? -14.078 -5.555 22.812 1 83.19 236 TYR A O 1
ATOM 1846 N N . GLU A 1 237 ? -15.414 -7.406 22.797 1 79.69 237 GLU A N 1
ATOM 1847 C CA . GLU A 1 237 ? -16.594 -6.684 23.25 1 79.69 237 GLU A CA 1
ATOM 1848 C C . GLU A 1 237 ? -16.391 -6.09 24.625 1 79.69 237 GLU A C 1
ATOM 1850 O O . GLU A 1 237 ? -16.703 -4.922 24.875 1 79.69 237 GLU A O 1
ATOM 1855 N N . GLU A 1 238 ? -15.852 -6.832 25.516 1 84.19 238 GLU A N 1
ATOM 1856 C CA . GLU A 1 238 ? -15.594 -6.375 26.875 1 84.19 238 GLU A CA 1
ATOM 1857 C C . GLU A 1 238 ? -14.562 -5.246 26.891 1 84.19 238 GLU A C 1
ATOM 1859 O O . GLU A 1 238 ? -14.734 -4.254 27.609 1 84.19 238 GLU A O 1
ATOM 1864 N N . ALA A 1 239 ? -13.539 -5.43 26.141 1 84.69 239 ALA A N 1
ATOM 1865 C CA . ALA A 1 239 ? -12.477 -4.426 26.078 1 84.69 239 ALA A CA 1
ATOM 1866 C C . ALA A 1 239 ? -13 -3.115 25.484 1 84.69 239 ALA A C 1
ATOM 1868 O O . ALA A 1 239 ? -12.656 -2.033 25.969 1 84.69 239 ALA A O 1
ATOM 1869 N N . TYR A 1 240 ? -13.859 -3.318 24.516 1 81.81 240 TYR A N 1
ATOM 1870 C CA . TYR A 1 240 ? -14.406 -2.125 23.875 1 81.81 240 TYR A CA 1
ATOM 1871 C C . TYR A 1 240 ? -15.328 -1.377 24.828 1 81.81 240 TYR A C 1
ATOM 1873 O O . TYR A 1 240 ? -15.336 -0.144 24.859 1 81.81 240 TYR A O 1
ATOM 1881 N N . LEU A 1 241 ? -16.141 -2.143 25.594 1 78.62 241 LEU A N 1
ATOM 1882 C CA . LEU A 1 241 ? -17.031 -1.541 26.578 1 78.62 241 LEU A CA 1
ATOM 1883 C C . LEU A 1 241 ? -16.25 -0.765 27.625 1 78.62 241 LEU A C 1
ATOM 1885 O O . LEU A 1 241 ? -16.703 0.295 28.078 1 78.62 241 LEU A O 1
ATOM 1889 N N . LYS A 1 242 ? -15.109 -1.244 27.891 1 83 242 LYS A N 1
ATOM 1890 C CA . LYS A 1 242 ? -14.336 -0.662 28.984 1 83 242 LYS A CA 1
ATOM 1891 C C . LYS A 1 242 ? -13.461 0.486 28.484 1 83 242 LYS A C 1
ATOM 1893 O O . LYS A 1 242 ? -13.297 1.49 29.188 1 83 242 LYS A O 1
ATOM 1898 N N . PHE A 1 243 ? -12.883 0.283 27.297 1 79.5 243 PHE A N 1
ATOM 1899 C CA . PHE A 1 243 ? -11.836 1.229 26.938 1 79.5 243 PHE A CA 1
ATOM 1900 C C . PHE A 1 243 ? -12.203 1.969 25.656 1 79.5 243 PHE A C 1
ATOM 1902 O O . PHE A 1 243 ? -11.5 2.9 25.25 1 79.5 243 PHE A O 1
ATOM 1909 N N . GLY A 1 244 ? -13.297 1.608 25.047 1 73.25 244 GLY A N 1
ATOM 1910 C CA . GLY A 1 244 ? -13.812 2.301 23.875 1 73.25 244 GLY A CA 1
ATOM 1911 C C . GLY A 1 244 ? -12.789 2.424 22.766 1 73.25 244 GLY A C 1
ATOM 1912 O O . GLY A 1 244 ? -12.188 1.432 22.359 1 73.25 244 GLY A O 1
ATOM 1913 N N . ASP A 1 245 ? -12.602 3.68 22.359 1 72.75 245 ASP A N 1
ATOM 1914 C CA . ASP A 1 245 ? -11.812 3.986 21.172 1 72.75 245 ASP A CA 1
ATOM 1915 C C . ASP A 1 245 ? -10.336 3.678 21.391 1 72.75 245 ASP A C 1
ATOM 1917 O O . ASP A 1 245 ? -9.578 3.482 20.438 1 72.75 245 ASP A O 1
ATOM 1921 N N . LYS A 1 246 ? -10.023 3.615 22.594 1 75.75 246 LYS A N 1
ATOM 1922 C CA . LYS A 1 246 ? -8.641 3.264 22.922 1 75.75 246 LYS A CA 1
ATOM 1923 C C . LYS A 1 246 ? -8.289 1.879 22.375 1 75.75 246 LYS A C 1
ATOM 1925 O O . LYS A 1 246 ? -7.16 1.647 21.938 1 75.75 246 LYS A O 1
ATOM 1930 N N . LEU A 1 247 ? -9.305 0.968 22.438 1 76.56 247 LEU A N 1
ATOM 1931 C CA . LEU A 1 247 ? -9.109 -0.377 21.906 1 76.56 247 LEU A CA 1
ATOM 1932 C C . LEU A 1 247 ? -8.773 -0.333 20.422 1 76.56 247 LEU A C 1
ATOM 1934 O O . LEU A 1 247 ? -7.805 -0.964 19.984 1 76.56 247 LEU A O 1
ATOM 1938 N N . LEU A 1 248 ? -9.492 0.465 19.75 1 72.5 248 LEU A N 1
ATOM 1939 C CA . LEU A 1 248 ? -9.273 0.598 18.312 1 72.5 248 LEU A CA 1
ATOM 1940 C C . LEU A 1 248 ? -7.922 1.236 18.031 1 72.5 248 LEU A C 1
ATOM 1942 O O . LEU A 1 248 ? -7.195 0.789 17.141 1 72.5 248 LEU A O 1
ATOM 1946 N N . GLU A 1 249 ? -7.641 2.193 18.812 1 73.81 249 GLU A N 1
ATOM 1947 C CA . GLU A 1 249 ? -6.371 2.898 18.656 1 73.81 249 GLU A CA 1
ATOM 1948 C C . GLU A 1 249 ? -5.188 1.951 18.828 1 73.81 249 GLU A C 1
ATOM 1950 O O . GLU A 1 249 ? -4.254 1.955 18.031 1 73.81 249 GLU A O 1
ATOM 1955 N N . TYR A 1 250 ? -5.316 1.131 19.922 1 74.75 250 TYR A N 1
ATOM 1956 C CA . TYR A 1 250 ? -4.207 0.242 20.25 1 74.75 250 TYR A CA 1
ATOM 1957 C C . TYR A 1 250 ? -4.09 -0.881 19.219 1 74.75 250 TYR A C 1
ATOM 1959 O O . TYR A 1 250 ? -2.99 -1.376 18.953 1 74.75 250 TYR A O 1
ATOM 1967 N N . GLU A 1 251 ? -5.227 -1.197 18.734 1 75.5 251 GLU A N 1
ATOM 1968 C CA . GLU A 1 251 ? -5.223 -2.186 17.656 1 75.5 251 GLU A CA 1
ATOM 1969 C C . GLU A 1 251 ? -4.547 -1.637 16.406 1 75.5 251 GLU A C 1
ATOM 1971 O O . GLU A 1 251 ? -3.727 -2.32 15.789 1 75.5 251 GLU A O 1
ATOM 1976 N N . LEU A 1 252 ? -4.836 -0.384 16.281 1 69.94 252 LEU A N 1
ATOM 1977 C CA . LEU A 1 252 ? -4.27 0.281 15.109 1 69.94 252 LEU A CA 1
ATOM 1978 C C . LEU A 1 252 ? -2.768 0.483 15.273 1 69.94 252 LEU A C 1
ATOM 1980 O O . LEU A 1 252 ? -2.018 0.42 14.297 1 69.94 252 LEU A O 1
ATOM 1984 N N . LEU A 1 253 ? -2.422 0.664 16.516 1 67.12 253 LEU A N 1
ATOM 1985 C CA . LEU A 1 253 ? -1.013 0.881 16.828 1 67.12 253 LEU A CA 1
ATOM 1986 C C . LEU A 1 253 ? -0.25 -0.439 16.844 1 67.12 253 LEU A C 1
ATOM 1988 O O . LEU A 1 253 ? 0.974 -0.451 17 1 67.12 253 LEU A O 1
ATOM 1992 N N . GLY A 1 254 ? -1.011 -1.504 16.656 1 65.56 254 GLY A N 1
ATOM 1993 C CA . GLY A 1 254 ? -0.393 -2.82 16.625 1 65.56 254 GLY A CA 1
ATOM 1994 C C . GLY A 1 254 ? -0.008 -3.33 18.016 1 65.56 254 GLY A C 1
ATOM 1995 O O . GLY A 1 254 ? 0.777 -4.273 18.125 1 65.56 254 GLY A O 1
ATOM 1996 N N . LYS A 1 255 ? -0.511 -2.648 19.062 1 70.69 255 LYS A N 1
ATOM 1997 C CA . LYS A 1 255 ? -0.194 -3.059 20.422 1 70.69 255 LYS A CA 1
ATOM 1998 C C . LYS A 1 255 ? -1.051 -4.246 20.859 1 70.69 255 LYS A C 1
ATOM 2000 O O . LYS A 1 255 ? -0.678 -4.988 21.766 1 70.69 255 LYS A O 1
ATOM 2005 N N . ILE A 1 256 ? -2.248 -4.359 20.234 1 73.5 256 ILE A N 1
ATOM 2006 C CA . ILE A 1 256 ? -3.129 -5.492 20.5 1 73.5 256 ILE A CA 1
ATOM 2007 C C . ILE A 1 256 ? -3.65 -6.066 19.188 1 73.5 256 ILE A C 1
ATOM 2009 O O . ILE A 1 256 ? -3.531 -5.434 18.141 1 73.5 256 ILE A O 1
ATOM 2013 N N . LYS A 1 257 ? -3.982 -7.258 19.141 1 80.69 257 LYS A N 1
ATOM 2014 C CA . LYS A 1 257 ? -4.613 -7.918 18.016 1 80.69 257 LYS A CA 1
ATOM 2015 C C . LYS A 1 257 ? -5.859 -8.688 18.438 1 80.69 257 LYS A C 1
ATOM 2017 O O . LYS A 1 257 ? -5.953 -9.133 19.594 1 80.69 257 LYS A O 1
ATOM 2022 N N . ARG A 1 258 ? -6.828 -8.688 17.484 1 78.44 258 ARG A N 1
ATOM 2023 C CA . ARG A 1 258 ? -8.039 -9.469 17.719 1 78.44 258 ARG A CA 1
ATOM 2024 C C . ARG A 1 258 ? -7.918 -10.859 17.094 1 78.44 258 ARG A C 1
ATOM 2026 O O . ARG A 1 258 ? -7.691 -10.992 15.891 1 78.44 258 ARG A O 1
ATOM 2033 N N . ILE A 1 259 ? -7.867 -11.891 17.969 1 72.62 259 ILE A N 1
ATOM 2034 C CA . ILE A 1 259 ? -7.879 -13.281 17.531 1 72.62 259 ILE A CA 1
ATOM 2035 C C . ILE A 1 259 ? -9.133 -13.984 18.047 1 72.62 259 ILE A C 1
ATOM 2037 O O . ILE A 1 259 ? -9.297 -14.148 19.266 1 72.62 259 ILE A O 1
ATOM 2041 N N . ASN A 1 260 ? -10.008 -14.484 17.125 1 71.56 260 ASN A N 1
ATOM 2042 C CA . ASN A 1 260 ? -11.227 -15.18 17.531 1 71.56 260 ASN A CA 1
ATOM 2043 C C . ASN A 1 260 ? -11.992 -14.391 18.594 1 71.56 260 ASN A C 1
ATOM 2045 O O . ASN A 1 260 ? -12.344 -14.93 19.641 1 71.56 260 ASN A O 1
ATOM 2049 N N . HIS A 1 261 ? -12.156 -13.016 18.422 1 77.81 261 HIS A N 1
ATOM 2050 C CA . HIS A 1 261 ? -12.938 -12.086 19.234 1 77.81 261 HIS A CA 1
ATOM 2051 C C . HIS A 1 261 ? -12.266 -11.836 20.594 1 77.81 261 HIS A C 1
ATOM 2053 O O . HIS A 1 261 ? -12.891 -11.289 21.5 1 77.81 261 HIS A O 1
ATOM 2059 N N . ILE A 1 262 ? -10.969 -12.336 20.703 1 80.25 262 ILE A N 1
ATOM 2060 C CA . ILE A 1 262 ? -10.172 -12.109 21.906 1 80.25 262 ILE A CA 1
ATOM 2061 C C . ILE A 1 262 ? -9.062 -11.109 21.609 1 80.25 262 ILE A C 1
ATOM 2063 O O . ILE A 1 262 ? -8.43 -11.156 20.547 1 80.25 262 ILE A O 1
ATOM 2067 N N . VAL A 1 263 ? -8.93 -10.164 22.547 1 83.19 263 VAL A N 1
ATOM 2068 C CA . VAL A 1 263 ? -7.871 -9.164 22.438 1 83.19 263 VAL A CA 1
ATOM 2069 C C . VAL A 1 263 ? -6.582 -9.711 23.047 1 83.19 263 VAL A C 1
ATOM 2071 O O . VAL A 1 263 ? -6.574 -10.18 24.188 1 83.19 263 VAL A O 1
ATOM 2074 N N . VAL A 1 264 ? -5.539 -9.758 22.219 1 79.06 264 VAL A N 1
ATOM 2075 C CA . VAL A 1 264 ? -4.25 -10.234 22.719 1 79.06 264 VAL A CA 1
ATOM 2076 C C . VAL A 1 264 ? -3.182 -9.164 22.484 1 79.06 264 VAL A C 1
ATOM 2078 O O . VAL A 1 264 ? -3.291 -8.352 21.562 1 79.06 264 VAL A O 1
ATOM 2081 N N . LEU A 1 265 ? -2.26 -9.141 23.438 1 74.69 265 LEU A N 1
ATOM 2082 C CA . LEU A 1 265 ? -1.128 -8.25 23.219 1 74.69 265 LEU A CA 1
ATOM 2083 C C . LEU A 1 265 ? -0.326 -8.68 21.984 1 74.69 265 LEU A C 1
ATOM 2085 O O . LEU A 1 265 ? -0.158 -9.875 21.734 1 74.69 265 LEU A O 1
ATOM 2089 N N . ALA A 1 266 ? 0.066 -7.641 21.266 1 69.69 266 ALA A N 1
ATOM 2090 C CA . ALA A 1 266 ? 0.832 -7.926 20.062 1 69.69 266 ALA A CA 1
ATOM 2091 C C . ALA A 1 266 ? 2.289 -8.234 20.391 1 69.69 266 ALA A C 1
ATOM 2093 O O . ALA A 1 266 ? 2.83 -7.715 21.375 1 69.69 266 ALA A O 1
ATOM 2094 N N . MET B 1 1 ? -7.867 -37.125 -2.141 1 90.94 1 MET B N 1
ATOM 2095 C CA . MET B 1 1 ? -8.734 -37.969 -2.951 1 90.94 1 MET B CA 1
ATOM 2096 C C . MET B 1 1 ? -7.957 -38.594 -4.109 1 90.94 1 MET B C 1
ATOM 2098 O O . MET B 1 1 ? -7.012 -37.969 -4.621 1 90.94 1 MET B O 1
ATOM 2102 N N . LYS B 1 2 ? -8.352 -39.75 -4.422 1 93.69 2 LYS B N 1
ATOM 2103 C CA . LYS B 1 2 ? -7.695 -40.375 -5.566 1 93.69 2 LYS B CA 1
ATOM 2104 C C . LYS B 1 2 ? -7.957 -39.562 -6.848 1 93.69 2 LYS B C 1
ATOM 2106 O O . LYS B 1 2 ? -9.078 -39.125 -7.086 1 93.69 2 LYS B O 1
ATOM 2111 N N . SER B 1 3 ? -6.914 -39.375 -7.664 1 93.94 3 SER B N 1
ATOM 2112 C CA . SER B 1 3 ? -7.031 -38.5 -8.812 1 93.94 3 SER B CA 1
ATOM 2113 C C . SER B 1 3 ? -7.52 -39.25 -10.047 1 93.94 3 SER B C 1
ATOM 2115 O O . SER B 1 3 ? -8.273 -38.688 -10.859 1 93.94 3 SER B O 1
ATOM 2117 N N . ASN B 1 4 ? -7.078 -40.5 -10.297 1 93.06 4 ASN B N 1
ATOM 2118 C CA . ASN B 1 4 ? -7.285 -41.312 -11.492 1 93.06 4 ASN B CA 1
ATOM 2119 C C . ASN B 1 4 ? -6.617 -40.688 -12.719 1 93.06 4 ASN B C 1
ATOM 2121 O O . ASN B 1 4 ? -7.102 -40.844 -13.836 1 93.06 4 ASN B O 1
ATOM 2125 N N . PHE B 1 5 ? -5.633 -39.875 -12.5 1 95.56 5 PHE B N 1
ATOM 2126 C CA . PHE B 1 5 ? -4.871 -39.281 -13.578 1 95.56 5 PHE B CA 1
ATOM 2127 C C . PHE B 1 5 ? -4.051 -40.312 -14.32 1 95.56 5 PHE B C 1
ATOM 2129 O O . PHE B 1 5 ? -3.492 -41.219 -13.703 1 95.56 5 PHE B O 1
ATOM 2136 N N . GLN B 1 6 ? -4.031 -40.25 -15.609 1 94.75 6 GLN B N 1
ATOM 2137 C CA . GLN B 1 6 ? -3.025 -40.969 -16.391 1 94.75 6 GLN B CA 1
ATOM 2138 C C . GLN B 1 6 ? -1.753 -40.125 -16.531 1 94.75 6 GLN B C 1
ATOM 2140 O O . GLN B 1 6 ? -1.608 -39.375 -17.5 1 94.75 6 GLN B O 1
ATOM 2145 N N . TYR B 1 7 ? -0.866 -40.312 -15.555 1 95.44 7 TYR B N 1
ATOM 2146 C CA . TYR B 1 7 ? 0.33 -39.5 -15.555 1 95.44 7 TYR B CA 1
ATOM 2147 C C . TYR B 1 7 ? 1.555 -40.281 -15.984 1 95.44 7 TYR B C 1
ATOM 2149 O O . TYR B 1 7 ? 1.507 -41.531 -16.047 1 95.44 7 TYR B O 1
ATOM 2157 N N . SER B 1 8 ? 2.602 -39.625 -16.438 1 96.38 8 SER B N 1
ATOM 2158 C CA . SER B 1 8 ? 3.852 -40.219 -16.875 1 96.38 8 SER B CA 1
ATOM 2159 C C . SER B 1 8 ? 5.059 -39.438 -16.375 1 96.38 8 SER B C 1
ATOM 2161 O O . SER B 1 8 ? 4.914 -38.312 -15.898 1 96.38 8 SER B O 1
ATOM 2163 N N . ALA B 1 9 ? 6.172 -40.031 -16.406 1 96.62 9 ALA B N 1
ATOM 2164 C CA . ALA B 1 9 ? 7.41 -39.312 -16.094 1 96.62 9 ALA B CA 1
ATOM 2165 C C . ALA B 1 9 ? 7.742 -38.281 -17.172 1 96.62 9 ALA B C 1
ATOM 2167 O O . ALA B 1 9 ? 7.566 -38.562 -18.359 1 96.62 9 ALA B O 1
ATOM 2168 N N . LEU B 1 10 ? 8.125 -37.188 -16.719 1 95.75 10 LEU B N 1
ATOM 2169 C CA . LEU B 1 10 ? 8.555 -36.156 -17.65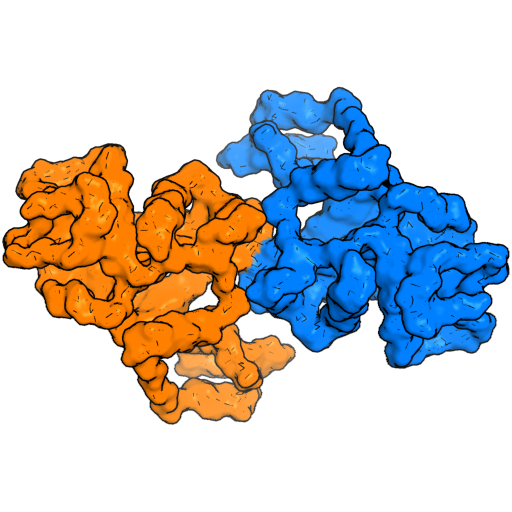6 1 95.75 10 LEU B CA 1
ATOM 2170 C C . LEU B 1 10 ? 9.906 -36.5 -18.281 1 95.75 10 LEU B C 1
ATOM 2172 O O . LEU B 1 10 ? 10.844 -36.875 -17.562 1 95.75 10 LEU B O 1
ATOM 2176 N N . GLU B 1 11 ? 10.031 -36.469 -19.5 1 90.62 11 GLU B N 1
ATOM 2177 C CA . GLU B 1 11 ? 11.227 -36.906 -20.219 1 90.62 11 GLU B CA 1
ATOM 2178 C C . GLU B 1 11 ? 12.422 -36 -19.875 1 90.62 11 GLU B C 1
ATOM 2180 O O . GLU B 1 11 ? 13.508 -36.5 -19.594 1 90.62 11 GLU B O 1
ATOM 2185 N N . ASN B 1 12 ? 12.211 -34.688 -19.938 1 92.06 12 ASN B N 1
ATOM 2186 C CA . ASN B 1 12 ? 13.281 -33.75 -19.641 1 92.06 12 ASN B CA 1
ATOM 2187 C C . ASN B 1 12 ? 12.898 -32.812 -18.516 1 92.06 12 ASN B C 1
ATOM 2189 O O . ASN B 1 12 ? 11.859 -32.125 -18.578 1 92.06 12 ASN B O 1
ATOM 2193 N N . ILE B 1 13 ? 13.805 -32.781 -17.594 1 95.38 13 ILE B N 1
ATOM 2194 C CA . ILE B 1 13 ? 13.602 -31.859 -16.5 1 95.38 13 ILE B CA 1
ATOM 2195 C C . ILE B 1 13 ? 13.828 -30.422 -16.984 1 95.38 13 ILE B C 1
ATOM 2197 O O . ILE B 1 13 ? 14.828 -30.141 -17.641 1 95.38 13 ILE B O 1
ATOM 2201 N N . PRO B 1 14 ? 12.898 -29.562 -16.703 1 96.5 14 PRO B N 1
ATOM 2202 C CA . PRO B 1 14 ? 13.086 -28.172 -17.125 1 96.5 14 PRO B CA 1
ATOM 2203 C C . PRO B 1 14 ? 14.422 -27.594 -16.656 1 96.5 14 PRO B C 1
ATOM 2205 O O . PRO B 1 14 ? 14.812 -27.797 -15.508 1 96.5 14 PRO B O 1
ATOM 2208 N N . LYS B 1 15 ? 15.078 -26.859 -17.5 1 95.5 15 LYS B N 1
ATOM 2209 C CA . LYS B 1 15 ? 16.375 -26.281 -17.203 1 95.5 15 LYS B CA 1
ATOM 2210 C C . LYS B 1 15 ? 16.297 -25.328 -16.016 1 95.5 15 LYS B C 1
ATOM 2212 O O . LYS B 1 15 ? 17.266 -25.172 -15.266 1 95.5 15 LYS B O 1
ATOM 2217 N N . ALA B 1 16 ? 15.133 -24.781 -15.859 1 96.81 16 ALA B N 1
ATOM 2218 C CA . ALA B 1 16 ? 14.906 -23.812 -14.789 1 96.81 16 ALA B CA 1
ATOM 2219 C C . ALA B 1 16 ? 15.188 -24.422 -13.422 1 96.81 16 ALA B C 1
ATOM 2221 O O . ALA B 1 16 ? 15.609 -23.719 -12.5 1 96.81 16 ALA B O 1
ATOM 2222 N N . PHE B 1 17 ? 15.086 -25.672 -13.234 1 97.69 17 PHE B N 1
ATOM 2223 C CA . PHE B 1 17 ? 15.258 -26.312 -11.93 1 97.69 17 PHE B CA 1
ATOM 2224 C C . PHE B 1 17 ? 16.734 -26.5 -11.609 1 97.69 17 PHE B C 1
ATOM 2226 O O . PHE B 1 17 ? 17.094 -26.812 -10.469 1 97.69 17 PHE B O 1
ATOM 2233 N N . GLY B 1 18 ? 17.547 -26.234 -12.547 1 95.88 18 GLY B N 1
ATOM 2234 C CA . GLY B 1 18 ? 18.984 -26.344 -12.328 1 95.88 18 GLY B CA 1
ATOM 2235 C C . GLY B 1 18 ? 19.516 -25.328 -11.336 1 95.88 18 GLY B C 1
ATOM 2236 O O . GLY B 1 18 ? 20.578 -25.516 -10.75 1 95.88 18 GLY B O 1
ATOM 2237 N N . MET B 1 19 ? 18.828 -24.266 -11.102 1 96.25 19 MET B N 1
ATOM 2238 C CA . MET B 1 19 ? 19.266 -23.219 -10.188 1 96.25 19 MET B CA 1
ATOM 2239 C C . MET B 1 19 ? 19.094 -23.672 -8.734 1 96.25 19 MET B C 1
ATOM 2241 O O . MET B 1 19 ? 19.656 -23.062 -7.824 1 96.25 19 MET B O 1
ATOM 2245 N N . LEU B 1 20 ? 18.375 -24.719 -8.547 1 96.25 20 LEU B N 1
ATOM 2246 C CA . LEU B 1 20 ? 18.062 -25.172 -7.195 1 96.25 20 LEU B CA 1
ATOM 2247 C C . LEU B 1 20 ? 19.25 -25.922 -6.586 1 96.25 20 LEU B C 1
ATOM 2249 O O . LEU B 1 20 ? 20 -26.594 -7.301 1 96.25 20 LEU B O 1
ATOM 2253 N N . LYS B 1 21 ? 19.375 -25.812 -5.258 1 91.31 21 LYS B N 1
ATOM 2254 C CA . LYS B 1 21 ? 20.391 -26.578 -4.543 1 91.31 21 LYS B CA 1
ATOM 2255 C C . LYS B 1 21 ? 20.125 -28.078 -4.641 1 91.31 21 LYS B C 1
ATOM 2257 O O . LYS B 1 21 ? 21.062 -28.875 -4.738 1 91.31 21 LYS B O 1
ATOM 2262 N N . ASP B 1 22 ? 18.891 -28.406 -4.617 1 91.69 22 ASP B N 1
ATOM 2263 C CA . ASP B 1 22 ? 18.438 -29.781 -4.699 1 91.69 22 ASP B CA 1
ATOM 2264 C C . ASP B 1 22 ? 17.391 -29.953 -5.801 1 91.69 22 ASP B C 1
ATOM 2266 O O . ASP B 1 22 ? 16.219 -30.156 -5.52 1 91.69 22 ASP B O 1
ATOM 2270 N N . PRO B 1 23 ? 17.875 -29.984 -7.02 1 95.19 23 PRO B N 1
ATOM 2271 C CA . PRO B 1 23 ? 16.922 -30.141 -8.125 1 95.19 23 PRO B CA 1
ATOM 2272 C C . PRO B 1 23 ? 16.234 -31.516 -8.125 1 95.19 23 PRO B C 1
ATOM 2274 O O . PRO B 1 23 ? 16.797 -32.5 -7.609 1 95.19 23 PRO B O 1
ATOM 2277 N N . PRO B 1 24 ? 15.039 -31.516 -8.617 1 95.44 24 PRO B N 1
ATOM 2278 C CA . PRO B 1 24 ? 14.375 -32.812 -8.688 1 95.44 24 PRO B CA 1
ATOM 2279 C C . PRO B 1 24 ? 15.078 -33.781 -9.641 1 95.44 24 PRO B C 1
ATOM 2281 O O . PRO B 1 24 ? 15.516 -33.375 -10.719 1 95.44 24 PRO B O 1
ATOM 2284 N N . LYS B 1 25 ? 15.094 -35.031 -9.281 1 92.81 25 LYS B N 1
ATOM 2285 C CA . LYS B 1 25 ? 15.703 -36.062 -10.109 1 92.81 25 LYS B CA 1
ATOM 2286 C C . LYS B 1 25 ? 14.711 -36.594 -11.156 1 92.81 25 LYS B C 1
ATOM 2288 O O . LYS B 1 25 ? 15.109 -36.969 -12.258 1 92.81 25 LYS B O 1
ATOM 2293 N N . LYS B 1 26 ? 13.539 -36.656 -10.727 1 95.69 26 LYS B N 1
ATOM 2294 C CA . LYS B 1 26 ? 12.438 -37.062 -11.578 1 95.69 26 LYS B CA 1
ATOM 2295 C C . LYS B 1 26 ? 11.203 -36.188 -11.367 1 95.69 26 LYS B C 1
ATOM 2297 O O . LYS B 1 26 ? 10.984 -35.688 -10.273 1 95.69 26 LYS B O 1
ATOM 2302 N N . LEU B 1 27 ? 10.508 -36.031 -12.461 1 97.69 27 LEU B N 1
ATOM 2303 C CA . LEU B 1 27 ? 9.227 -35.312 -12.391 1 97.69 27 LEU B CA 1
ATOM 2304 C C . LEU B 1 27 ? 8.141 -36.125 -13.094 1 97.69 27 LEU B C 1
ATOM 2306 O O . LEU B 1 27 ? 8.398 -36.781 -14.109 1 97.69 27 LEU B O 1
ATOM 2310 N N . TYR B 1 28 ? 7.023 -36.094 -12.562 1 98.25 28 TYR B N 1
ATOM 2311 C CA . TYR B 1 28 ? 5.84 -36.688 -13.156 1 98.25 28 TYR B CA 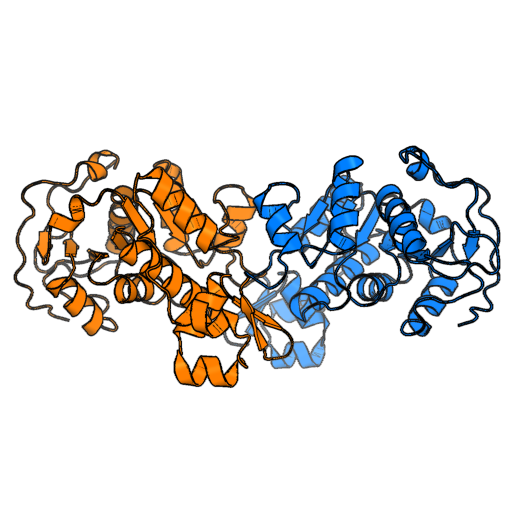1
ATOM 2312 C C . TYR B 1 28 ? 4.844 -35.625 -13.609 1 98.25 28 TYR B C 1
ATOM 2314 O O . TYR B 1 28 ? 4.789 -34.531 -13.031 1 98.25 28 TYR B O 1
ATOM 2322 N N . CYS B 1 29 ? 4.141 -35.969 -14.68 1 98.31 29 CYS B N 1
ATOM 2323 C CA . CYS B 1 29 ? 3.289 -34.906 -15.219 1 98.31 29 CYS B CA 1
ATOM 2324 C C . CYS B 1 29 ? 1.98 -35.5 -15.75 1 98.31 29 CYS B C 1
ATOM 2326 O O . CYS B 1 29 ? 1.905 -36.656 -16.078 1 98.31 29 CYS B O 1
ATOM 2328 N N . VAL B 1 30 ? 0.98 -34.75 -15.75 1 98.31 30 VAL B N 1
ATOM 2329 C CA . VAL B 1 30 ? -0.288 -34.969 -16.438 1 98.31 30 VAL B CA 1
ATOM 2330 C C . VAL B 1 30 ? -0.755 -33.656 -17.078 1 98.31 30 VAL B C 1
ATOM 2332 O O . VAL B 1 30 ? -0.675 -32.594 -16.453 1 98.31 30 VAL B O 1
ATOM 2335 N N . GLY B 1 31 ? -1.154 -33.656 -18.328 1 98.12 31 GLY B N 1
ATOM 2336 C CA . GLY B 1 31 ? -1.6 -32.469 -19.031 1 98.12 31 GLY B CA 1
ATOM 2337 C C . GLY B 1 31 ? -0.661 -32.031 -20.156 1 98.12 31 GLY B C 1
ATOM 2338 O O . GLY B 1 31 ? -0.019 -32.875 -20.781 1 98.12 31 GLY B O 1
ATOM 2339 N N . ASP B 1 32 ? -0.6 -30.766 -20.516 1 97.94 32 ASP B N 1
ATOM 2340 C CA . ASP B 1 32 ? 0.086 -30.234 -21.703 1 97.94 32 ASP B CA 1
ATOM 2341 C C . ASP B 1 32 ? 1.499 -29.781 -21.359 1 97.94 32 ASP B C 1
ATOM 2343 O O . ASP B 1 32 ? 1.697 -28.641 -20.922 1 97.94 32 ASP B O 1
ATOM 2347 N N . THR B 1 33 ? 2.49 -30.531 -21.719 1 97.75 33 THR B N 1
ATOM 2348 C CA . THR B 1 33 ? 3.875 -30.25 -21.359 1 97.75 33 THR B CA 1
ATOM 2349 C C . THR B 1 33 ? 4.422 -29.094 -22.203 1 97.75 33 THR B C 1
ATOM 2351 O O . THR B 1 33 ? 5.477 -28.547 -21.891 1 97.75 33 THR B O 1
ATOM 2354 N N . LYS B 1 34 ? 3.686 -28.688 -23.219 1 97.31 34 LYS B N 1
ATOM 2355 C CA . LYS B 1 34 ? 4.113 -27.562 -24.047 1 97.31 34 LYS B CA 1
ATOM 2356 C C . LYS B 1 34 ? 4.125 -26.266 -23.25 1 97.31 34 LYS B C 1
ATOM 2358 O O . LYS B 1 34 ? 4.812 -25.312 -23.609 1 97.31 34 LYS B O 1
ATOM 2363 N N . LEU B 1 35 ? 3.369 -26.25 -22.219 1 98.31 35 LEU B N 1
ATOM 2364 C CA . LEU B 1 35 ? 3.297 -25.062 -21.375 1 98.31 35 LEU B CA 1
ATOM 2365 C C . LEU B 1 35 ? 4.648 -24.766 -20.734 1 98.31 35 LEU B C 1
ATOM 2367 O O . LEU B 1 35 ? 4.918 -23.625 -20.344 1 98.31 35 LEU B O 1
ATOM 2371 N N . LEU B 1 36 ? 5.496 -25.781 -20.625 1 98.12 36 LEU B N 1
ATOM 2372 C CA . LEU B 1 36 ? 6.82 -25.609 -20.047 1 98.12 36 LEU B CA 1
ATOM 2373 C C . LEU B 1 36 ? 7.711 -24.75 -20.938 1 98.12 36 LEU B C 1
ATOM 2375 O O . LEU B 1 36 ? 8.711 -24.203 -20.469 1 98.12 36 LEU B O 1
ATOM 2379 N N . ASP B 1 37 ? 7.34 -24.609 -22.156 1 95.5 37 ASP B N 1
ATOM 2380 C CA . ASP B 1 37 ? 8.164 -23.891 -23.125 1 95.5 37 ASP B CA 1
ATOM 2381 C C . ASP B 1 37 ? 7.699 -22.438 -23.281 1 95.5 37 ASP B C 1
ATOM 2383 O O . ASP B 1 37 ? 8.258 -21.688 -24.078 1 95.5 37 ASP B O 1
ATOM 2387 N N . ALA B 1 38 ? 6.668 -22.062 -22.562 1 95.81 38 ALA B N 1
ATOM 2388 C CA . ALA B 1 38 ? 6.168 -20.703 -22.641 1 95.81 38 ALA B CA 1
ATOM 2389 C C . ALA B 1 38 ? 7.277 -19.688 -22.344 1 95.81 38 ALA B C 1
ATOM 2391 O O . ALA B 1 38 ? 8.109 -19.922 -21.469 1 95.81 38 ALA B O 1
ATOM 2392 N N . PRO B 1 39 ? 7.285 -18.594 -23.016 1 95.5 39 PRO B N 1
ATOM 2393 C CA . PRO B 1 39 ? 8.352 -17.609 -22.844 1 95.5 39 PRO B CA 1
ATOM 2394 C C . PRO B 1 39 ? 8.289 -16.891 -21.5 1 95.5 39 PRO B C 1
ATOM 2396 O O . PRO B 1 39 ? 9.297 -16.375 -21.016 1 95.5 39 PRO B O 1
ATOM 2399 N N . LEU B 1 40 ? 7.121 -16.844 -20.953 1 97.88 40 LEU B N 1
ATOM 2400 C CA . LEU B 1 40 ? 6.93 -16.156 -19.672 1 97.88 40 LEU B CA 1
ATOM 2401 C C . LEU B 1 40 ? 6.074 -17.016 -18.734 1 97.88 40 LEU B C 1
ATOM 2403 O O . LEU B 1 40 ? 4.938 -17.344 -19.062 1 97.88 40 LEU B O 1
ATOM 2407 N N . LYS B 1 41 ? 6.641 -17.375 -17.641 1 98.81 41 LYS B N 1
ATOM 2408 C CA . LYS B 1 41 ? 5.938 -18.062 -16.562 1 98.81 41 LYS B CA 1
ATOM 2409 C C . LYS B 1 41 ? 5.914 -17.203 -15.289 1 98.81 41 LYS B C 1
ATOM 2411 O O . LYS B 1 41 ? 6.957 -16.766 -14.812 1 98.81 41 LYS B O 1
ATOM 2416 N N . VAL B 1 42 ? 4.699 -16.969 -14.773 1 98.88 42 VAL B N 1
ATOM 2417 C CA . VAL B 1 42 ? 4.535 -16.094 -13.617 1 98.88 42 VAL B CA 1
ATOM 2418 C C . VAL B 1 42 ? 3.93 -16.875 -12.453 1 98.88 42 VAL B C 1
ATOM 2420 O O . VAL B 1 42 ? 2.854 -17.453 -12.586 1 98.88 42 VAL B O 1
ATOM 2423 N N . ALA B 1 43 ? 4.668 -16.875 -11.367 1 98.94 43 ALA B N 1
ATOM 2424 C CA . ALA B 1 43 ? 4.09 -17.453 -10.156 1 98.94 43 ALA B CA 1
ATOM 2425 C C . ALA B 1 43 ? 3.117 -16.484 -9.492 1 98.94 43 ALA B C 1
ATOM 2427 O O . ALA B 1 43 ? 3.449 -15.312 -9.273 1 98.94 43 ALA B O 1
ATOM 2428 N N . ILE B 1 44 ? 1.935 -16.875 -9.25 1 98.94 44 ILE B N 1
ATOM 2429 C CA . ILE B 1 44 ? 0.998 -16.156 -8.391 1 98.94 44 ILE B CA 1
ATOM 2430 C C . ILE B 1 44 ? 0.621 -17.016 -7.195 1 98.94 44 ILE B C 1
ATOM 2432 O O . ILE B 1 44 ? -0.058 -18.031 -7.344 1 98.94 44 ILE B O 1
ATOM 2436 N N . ILE B 1 45 ? 1.139 -16.609 -6.027 1 98.81 45 ILE B N 1
ATOM 2437 C CA . ILE B 1 45 ? 0.979 -17.391 -4.797 1 98.81 45 ILE B CA 1
ATOM 2438 C C . ILE B 1 45 ? 0.608 -16.453 -3.646 1 98.81 45 ILE B C 1
ATOM 2440 O O . ILE B 1 45 ? 0.826 -15.242 -3.727 1 98.81 45 ILE B O 1
ATOM 2444 N N . GLY B 1 46 ? 0.005 -17.031 -2.605 1 98.38 46 GLY B N 1
ATOM 2445 C CA . GLY B 1 46 ? -0.353 -16.156 -1.498 1 98.38 46 GLY B CA 1
ATOM 2446 C C . GLY B 1 46 ? -1.17 -16.859 -0.429 1 98.38 46 GLY B C 1
ATOM 2447 O O . GLY B 1 46 ? -1.14 -18.094 -0.322 1 98.38 46 GLY B O 1
ATOM 2448 N N . THR B 1 47 ? -1.921 -16.062 0.329 1 97.5 47 THR B N 1
ATOM 2449 C CA . THR B 1 47 ? -2.691 -16.516 1.479 1 97.5 47 THR B CA 1
ATOM 2450 C C . THR B 1 47 ? -3.791 -17.484 1.046 1 97.5 47 THR B C 1
ATOM 2452 O O . THR B 1 47 ? -4.305 -17.391 -0.07 1 97.5 47 THR B O 1
ATOM 2455 N N . ARG B 1 48 ? -4.164 -18.391 1.922 1 95.62 48 ARG B N 1
ATOM 2456 C CA . ARG B 1 48 ? -5.277 -19.297 1.69 1 95.62 48 ARG B CA 1
ATOM 2457 C C . ARG B 1 48 ? -6.613 -18.609 1.952 1 95.62 48 ARG B C 1
ATOM 2459 O O . ARG B 1 48 ? -7.672 -19.156 1.635 1 95.62 48 ARG B O 1
ATOM 2466 N N . ARG B 1 49 ? -6.516 -17.375 2.506 1 95.12 49 ARG B N 1
ATOM 2467 C CA . ARG B 1 49 ? -7.715 -16.625 2.846 1 95.12 49 ARG B CA 1
ATOM 2468 C C . ARG B 1 49 ? -7.621 -15.188 2.34 1 95.12 49 ARG B C 1
ATOM 2470 O O . ARG B 1 49 ? -7.613 -14.242 3.131 1 95.12 49 ARG B O 1
ATOM 2477 N N . PRO B 1 50 ? -7.684 -15 1.106 1 96.69 50 PRO B N 1
ATOM 2478 C CA . PRO B 1 50 ? -7.551 -13.648 0.569 1 96.69 50 PRO B CA 1
ATOM 2479 C C . PRO B 1 50 ? -8.781 -12.781 0.846 1 96.69 50 PRO B C 1
ATOM 2481 O O . PRO B 1 50 ? -9.898 -13.289 0.887 1 96.69 50 PRO B O 1
ATOM 2484 N N . THR B 1 51 ? -8.562 -11.469 1.039 1 95.38 51 THR B N 1
ATOM 2485 C CA . THR B 1 51 ? -9.648 -10.5 1.071 1 95.38 51 THR B CA 1
ATOM 2486 C C . THR B 1 51 ? -10.297 -10.367 -0.303 1 95.38 51 THR B C 1
ATOM 2488 O O . THR B 1 51 ? -9.711 -10.766 -1.312 1 95.38 51 THR B O 1
ATOM 2491 N N . PRO B 1 52 ? -11.531 -9.828 -0.334 1 94.94 52 PRO B N 1
ATOM 2492 C CA . PRO B 1 52 ? -12.148 -9.578 -1.639 1 94.94 52 PRO B CA 1
ATOM 2493 C C . PRO B 1 52 ? -11.266 -8.734 -2.559 1 94.94 52 PRO B C 1
ATOM 2495 O O . PRO B 1 52 ? -11.203 -8.992 -3.764 1 94.94 52 PRO B O 1
ATOM 2498 N N . TYR B 1 53 ? -10.578 -7.785 -1.984 1 93.88 53 TYR B N 1
ATOM 2499 C CA . TYR B 1 53 ? -9.641 -6.949 -2.727 1 93.88 53 TYR B CA 1
ATOM 2500 C C . TYR B 1 53 ? -8.547 -7.793 -3.379 1 93.88 53 TYR B C 1
ATOM 2502 O O . TYR B 1 53 ? -8.305 -7.684 -4.582 1 93.88 53 TYR B O 1
ATOM 2510 N N . SER B 1 54 ? -7.914 -8.688 -2.635 1 97.38 54 SER B N 1
ATOM 2511 C CA . SER B 1 54 ? -6.836 -9.531 -3.137 1 97.38 54 SER B CA 1
ATOM 2512 C C . SER B 1 54 ? -7.352 -10.539 -4.152 1 97.38 54 SER B C 1
ATOM 2514 O O . SER B 1 54 ? -6.688 -10.82 -5.152 1 97.38 54 SER B O 1
ATOM 2516 N N . LYS B 1 55 ? -8.508 -11.086 -3.855 1 97 55 LYS B N 1
ATOM 2517 C CA . LYS B 1 55 ? -9.117 -12.062 -4.754 1 97 55 LYS B CA 1
ATOM 2518 C C . LYS B 1 55 ? -9.352 -11.461 -6.137 1 97 55 LYS B C 1
ATOM 2520 O O . LYS B 1 55 ? -8.938 -12.031 -7.148 1 97 55 LYS B O 1
ATOM 2525 N N . GLN B 1 56 ? -9.953 -10.297 -6.172 1 94.38 56 GLN B N 1
ATOM 2526 C CA . GLN B 1 56 ? -10.312 -9.648 -7.43 1 94.38 56 GLN B CA 1
ATOM 2527 C C . GLN B 1 56 ? -9.078 -9.32 -8.258 1 94.38 56 GLN B C 1
ATOM 2529 O O . GLN B 1 56 ? -9.062 -9.531 -9.469 1 94.38 56 GLN B O 1
ATOM 2534 N N . HIS B 1 57 ? -8.117 -8.82 -7.621 1 95.56 57 HIS B N 1
ATOM 2535 C CA . HIS B 1 57 ? -6.914 -8.445 -8.359 1 95.56 57 HIS B CA 1
ATOM 2536 C C . HIS B 1 57 ? -6.121 -9.68 -8.781 1 95.56 57 HIS B C 1
ATOM 2538 O O . HIS B 1 57 ? -5.465 -9.672 -9.828 1 95.56 57 HIS B O 1
ATOM 2544 N N . THR B 1 58 ? -6.164 -10.766 -7.957 1 97.94 58 THR B N 1
ATOM 2545 C CA . THR B 1 58 ? -5.562 -12.031 -8.367 1 97.94 58 THR B CA 1
ATOM 2546 C C . THR B 1 58 ? -6.207 -12.539 -9.656 1 97.94 58 THR B C 1
ATOM 2548 O O . THR B 1 58 ? -5.508 -12.93 -10.594 1 97.94 58 THR B O 1
ATOM 2551 N N . ILE B 1 59 ? -7.516 -12.477 -9.703 1 96.88 59 ILE B N 1
ATOM 2552 C CA . ILE B 1 59 ? -8.273 -12.898 -10.875 1 96.88 59 ILE B CA 1
ATOM 2553 C C . ILE B 1 59 ? -7.824 -12.094 -12.094 1 96.88 59 ILE B C 1
ATOM 2555 O O . ILE B 1 59 ? -7.48 -12.656 -13.133 1 96.88 59 ILE B O 1
ATOM 2559 N N . THR B 1 60 ? -7.781 -10.789 -11.953 1 94.25 60 THR B N 1
ATOM 2560 C CA . THR B 1 60 ? -7.449 -9.883 -13.047 1 94.25 60 THR B CA 1
ATOM 2561 C C . THR B 1 60 ? -6.027 -10.133 -13.547 1 94.25 60 THR B C 1
ATOM 2563 O O . THR B 1 60 ? -5.797 -10.234 -14.75 1 94.25 60 THR B O 1
ATOM 2566 N N . LEU B 1 61 ? -5.09 -10.242 -12.641 1 97.06 61 LEU B N 1
ATOM 2567 C CA . LEU B 1 61 ? -3.693 -10.477 -13 1 97.06 61 LEU B CA 1
ATOM 2568 C C . LEU B 1 61 ? -3.533 -11.789 -13.75 1 97.06 61 LEU B C 1
ATOM 2570 O O . LEU B 1 61 ? -2.9 -11.836 -14.805 1 97.06 61 LEU B O 1
ATOM 2574 N N . ALA B 1 62 ? -4.16 -12.852 -13.203 1 98.25 62 ALA B N 1
ATOM 2575 C CA . ALA B 1 62 ? -4.039 -14.18 -13.805 1 98.25 62 ALA B CA 1
ATOM 2576 C C . ALA B 1 62 ? -4.648 -14.203 -15.203 1 98.25 62 ALA B C 1
ATOM 2578 O O . ALA B 1 62 ? -4.02 -14.68 -16.156 1 98.25 62 ALA B O 1
ATOM 2579 N N . ARG B 1 63 ? -5.836 -13.664 -15.32 1 95.94 63 ARG B N 1
ATOM 2580 C CA . ARG B 1 63 ? -6.562 -13.68 -16.578 1 95.94 63 ARG B CA 1
ATOM 2581 C C . ARG B 1 63 ? -5.824 -12.875 -17.641 1 95.94 63 ARG B C 1
ATOM 2583 O O . ARG B 1 63 ? -5.629 -13.352 -18.766 1 95.94 63 ARG B O 1
ATOM 2590 N N . GLU B 1 64 ? -5.441 -11.688 -17.312 1 93.12 64 GLU B N 1
ATOM 2591 C CA . GLU B 1 64 ? -4.82 -10.797 -18.297 1 93.12 64 GLU B CA 1
ATOM 2592 C C . GLU B 1 64 ? -3.453 -11.32 -18.719 1 93.12 64 GLU B C 1
ATOM 2594 O O . GLU B 1 64 ? -3.107 -11.266 -19.906 1 93.12 64 GLU B O 1
ATOM 2599 N N . LEU B 1 65 ? -2.707 -11.836 -17.812 1 96.81 65 LEU B N 1
ATOM 2600 C CA . LEU B 1 65 ? -1.406 -12.391 -18.156 1 96.81 65 LEU B CA 1
ATOM 2601 C C . LEU B 1 65 ? -1.563 -13.617 -19.047 1 96.81 65 LEU B C 1
ATOM 2603 O O . LEU B 1 65 ? -0.888 -13.742 -20.078 1 96.81 65 LEU B O 1
ATOM 2607 N N . ALA B 1 66 ? -2.477 -14.492 -18.656 1 97.12 66 ALA B N 1
ATOM 2608 C CA . ALA B 1 66 ? -2.699 -15.711 -19.406 1 97.12 66 ALA B CA 1
ATOM 2609 C C . ALA B 1 66 ? -3.203 -15.398 -20.812 1 97.12 66 ALA B C 1
ATOM 2611 O O . ALA B 1 66 ? -2.742 -15.992 -21.797 1 97.12 66 ALA B O 1
A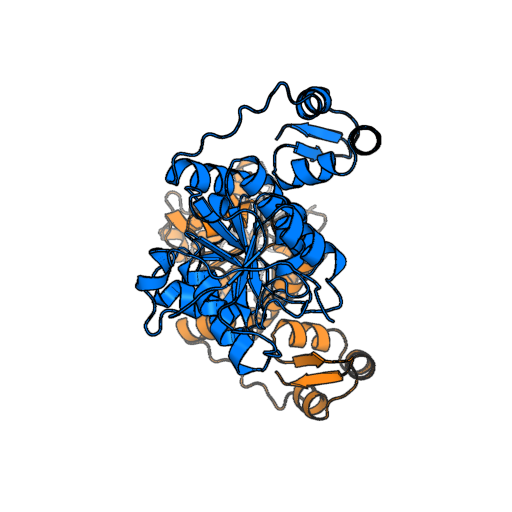TOM 2612 N N . LYS B 1 67 ? -4.078 -14.438 -20.844 1 93.81 67 LYS B N 1
ATOM 2613 C CA . LYS B 1 67 ? -4.656 -14.039 -22.109 1 93.81 67 LYS B CA 1
ATOM 2614 C C . LYS B 1 67 ? -3.582 -13.523 -23.062 1 93.81 67 LYS B C 1
ATOM 2616 O O . LYS B 1 67 ? -3.713 -13.641 -24.281 1 93.81 67 LYS B O 1
ATOM 2621 N N . ASN B 1 68 ? -2.576 -13.023 -22.484 1 92.69 68 ASN B N 1
ATOM 2622 C CA . ASN B 1 68 ? -1.531 -12.414 -23.297 1 92.69 68 ASN B CA 1
ATOM 2623 C C . ASN B 1 68 ? -0.311 -13.328 -23.406 1 92.69 68 ASN B C 1
ATOM 2625 O O . ASN B 1 68 ? 0.805 -12.852 -23.625 1 92.69 68 ASN B O 1
ATOM 2629 N N . GLY B 1 69 ? -0.486 -14.586 -23.125 1 94.81 69 GLY B N 1
ATOM 2630 C CA . GLY B 1 69 ? 0.509 -15.578 -23.516 1 94.81 69 GLY B CA 1
ATOM 2631 C C . GLY B 1 69 ? 1.362 -16.047 -22.359 1 94.81 69 GLY B C 1
ATOM 2632 O O . GLY B 1 69 ? 2.193 -16.938 -22.516 1 94.81 69 GLY B O 1
ATOM 2633 N N . ALA B 1 70 ? 1.185 -15.508 -21.219 1 97.69 70 ALA B N 1
ATOM 2634 C CA . ALA B 1 70 ? 1.927 -15.969 -20.047 1 97.69 70 ALA B CA 1
ATOM 2635 C C . ALA B 1 70 ? 1.3 -17.234 -19.453 1 97.69 70 ALA B C 1
ATOM 2637 O O . ALA B 1 70 ? 0.117 -17.5 -19.672 1 97.69 70 ALA B O 1
ATOM 2638 N N . VAL B 1 71 ? 2.084 -17.984 -18.812 1 98.75 71 VAL B N 1
ATOM 2639 C CA . VAL B 1 71 ? 1.599 -19.156 -18.094 1 98.75 71 VAL B CA 1
ATOM 2640 C C . VAL B 1 71 ? 1.67 -18.922 -16.594 1 98.75 71 VAL B C 1
ATOM 2642 O O . VAL B 1 71 ? 2.699 -18.484 -16.078 1 98.75 71 VAL B O 1
ATOM 2645 N N . ILE B 1 72 ? 0.572 -19.156 -15.898 1 98.94 72 ILE B N 1
ATOM 2646 C CA . ILE B 1 72 ? 0.529 -18.953 -14.453 1 98.94 72 ILE B CA 1
ATOM 2647 C C . ILE B 1 72 ? 0.968 -20.234 -13.742 1 98.94 72 ILE B C 1
ATOM 2649 O O . ILE B 1 72 ? 0.456 -21.312 -14.031 1 98.94 72 ILE B O 1
ATOM 2653 N N . VAL B 1 73 ? 1.938 -20.125 -12.852 1 98.94 73 VAL B N 1
ATOM 2654 C CA . VAL B 1 73 ? 2.467 -21.25 -12.086 1 98.94 73 VAL B CA 1
ATOM 2655 C C . VAL B 1 73 ? 2.061 -21.109 -10.617 1 98.94 73 VAL B C 1
ATOM 2657 O O . VAL B 1 73 ? 2.232 -20.047 -10.016 1 98.94 73 VAL B O 1
ATOM 2660 N N . SER B 1 74 ? 1.471 -22.109 -9.992 1 98.88 74 SER B N 1
ATOM 2661 C CA . SER B 1 74 ? 1.084 -22.062 -8.586 1 98.88 74 SER B CA 1
ATOM 2662 C C . SER B 1 74 ? 0.965 -23.469 -8.008 1 98.88 74 SER B C 1
ATOM 2664 O O . SER B 1 74 ? 1.451 -24.438 -8.602 1 98.88 74 SER B O 1
ATOM 2666 N N . GLY B 1 75 ? 0.48 -23.625 -6.793 1 98.06 75 GLY B N 1
ATOM 2667 C CA . GLY B 1 75 ? 0.511 -24.891 -6.094 1 98.06 75 GLY B CA 1
ATOM 2668 C C . GLY B 1 75 ? -0.863 -25.516 -5.922 1 98.06 75 GLY B C 1
ATOM 2669 O O . GLY B 1 75 ? -0.995 -26.594 -5.348 1 98.06 75 GLY B O 1
ATOM 2670 N N . GLY B 1 76 ? -1.856 -24.797 -6.32 1 97.75 76 GLY B N 1
ATOM 2671 C CA . GLY B 1 76 ? -3.203 -25.344 -6.254 1 97.75 76 GLY B CA 1
ATOM 2672 C C . GLY B 1 76 ? -3.84 -25.203 -4.887 1 97.75 76 GLY B C 1
ATOM 2673 O O . GLY B 1 76 ? -4.973 -25.641 -4.668 1 97.75 76 GLY B O 1
ATOM 2674 N N . ALA B 1 77 ? -3.15 -24.578 -3.914 1 96.44 77 ALA B N 1
ATOM 2675 C CA . ALA B 1 77 ? -3.664 -24.406 -2.557 1 96.44 77 ALA B CA 1
ATOM 2676 C C . ALA B 1 77 ? -4.922 -23.547 -2.555 1 96.44 77 ALA B C 1
ATOM 2678 O O . ALA B 1 77 ? -5.234 -22.891 -3.553 1 96.44 77 ALA B O 1
ATOM 2679 N N . LEU B 1 78 ? -5.594 -23.609 -1.458 1 96.31 78 LEU B N 1
ATOM 2680 C CA . LEU B 1 78 ? -6.727 -22.703 -1.266 1 96.31 78 LEU B CA 1
ATOM 2681 C C . LEU B 1 78 ? -6.285 -21.25 -1.37 1 96.31 78 LEU B C 1
ATOM 2683 O O . LEU B 1 78 ? -5.109 -20.938 -1.171 1 96.31 78 LEU B O 1
ATOM 2687 N N . GLY B 1 79 ? -7.281 -20.391 -1.716 1 97.94 79 GLY B N 1
ATOM 2688 C CA . GLY B 1 79 ? -7.008 -18.953 -1.721 1 97.94 79 GLY B CA 1
ATOM 2689 C C . GLY B 1 79 ? -6.379 -18.469 -3.016 1 97.94 79 GLY B C 1
ATOM 2690 O O . GLY B 1 79 ? -6.906 -18.734 -4.102 1 97.94 79 GLY B O 1
ATOM 2691 N N . VAL B 1 80 ? -5.262 -17.828 -2.91 1 98.69 80 VAL B N 1
ATOM 2692 C CA . VAL B 1 80 ? -4.66 -17.109 -4.031 1 98.69 80 VAL B CA 1
ATOM 2693 C C . VAL B 1 80 ? -4.25 -18.094 -5.117 1 98.69 80 VAL B C 1
ATOM 2695 O O . VAL B 1 80 ? -4.5 -17.859 -6.305 1 98.69 80 VAL B O 1
ATOM 2698 N N . ASP B 1 81 ? -3.734 -19.234 -4.715 1 98.69 81 ASP B N 1
ATOM 2699 C CA . ASP B 1 81 ? -3.168 -20.172 -5.684 1 98.69 81 ASP B CA 1
ATOM 2700 C C . ASP B 1 81 ? -4.238 -20.688 -6.637 1 98.69 81 ASP B C 1
ATOM 2702 O O . ASP B 1 81 ? -4.105 -20.562 -7.859 1 98.69 81 ASP B O 1
ATOM 2706 N N . ILE B 1 82 ? -5.258 -21.219 -6.074 1 98.75 82 ILE B N 1
ATOM 2707 C CA . ILE B 1 82 ? -6.266 -21.859 -6.906 1 98.75 82 ILE B CA 1
ATOM 2708 C C . ILE B 1 82 ? -7.043 -20.812 -7.691 1 98.75 82 ILE B C 1
ATOM 2710 O O . ILE B 1 82 ? -7.453 -21.047 -8.828 1 98.75 82 ILE B O 1
ATOM 2714 N N . ILE B 1 83 ? -7.227 -19.641 -7.121 1 98.56 83 ILE B N 1
ATOM 2715 C CA . ILE B 1 83 ? -7.906 -18.547 -7.805 1 98.56 83 ILE B CA 1
ATOM 2716 C C . ILE B 1 83 ? -7.105 -18.141 -9.039 1 98.56 83 ILE B C 1
ATOM 2718 O O . ILE B 1 83 ? -7.676 -17.953 -10.125 1 98.56 83 ILE B O 1
ATOM 2722 N N . ALA B 1 84 ? -5.844 -18.031 -8.891 1 98.88 84 ALA B N 1
ATOM 2723 C CA . ALA B 1 84 ? -4.977 -17.672 -10.008 1 98.88 84 ALA B CA 1
ATOM 2724 C C . ALA B 1 84 ? -5.039 -18.719 -11.109 1 98.88 84 ALA B C 1
ATOM 2726 O O . ALA B 1 84 ? -5.203 -18.391 -12.289 1 98.88 84 ALA B O 1
ATOM 2727 N N . GLN B 1 85 ? -4.98 -19.938 -10.719 1 98.88 85 GLN B N 1
ATOM 2728 C CA . GLN B 1 85 ? -4.891 -21 -11.711 1 98.88 85 GLN B CA 1
ATOM 2729 C C . GLN B 1 85 ? -6.23 -21.234 -12.406 1 98.88 85 GLN B C 1
ATOM 2731 O O . GLN B 1 85 ? -6.277 -21.469 -13.617 1 98.88 85 GLN B O 1
ATOM 2736 N N . GLU B 1 86 ? -7.301 -21.125 -11.664 1 98.75 86 GLU B N 1
ATOM 2737 C CA . GLU B 1 86 ? -8.641 -21.234 -12.242 1 98.75 86 GLU B CA 1
ATOM 2738 C C . GLU B 1 86 ? -8.859 -20.188 -13.32 1 98.75 86 GLU B C 1
ATOM 2740 O O . GLU B 1 86 ? -9.469 -20.469 -14.352 1 98.75 86 GLU B O 1
ATOM 2745 N N . ASN B 1 87 ? -8.336 -19.047 -13.094 1 98.25 87 ASN B N 1
ATOM 2746 C CA . ASN B 1 87 ? -8.602 -17.922 -13.984 1 98.25 87 ASN B CA 1
ATOM 2747 C C . ASN B 1 87 ? -7.531 -17.797 -15.07 1 98.25 87 ASN B C 1
ATOM 2749 O O . ASN B 1 87 ? -7.59 -16.906 -15.906 1 98.25 87 ASN B O 1
ATOM 2753 N N . ALA B 1 88 ? -6.605 -18.688 -15.039 1 98.69 88 ALA B N 1
ATOM 2754 C CA . ALA B 1 88 ? -5.547 -18.688 -16.047 1 98.69 88 ALA B CA 1
ATOM 2755 C C . ALA B 1 88 ? -5.727 -19.844 -17.031 1 98.69 88 ALA B C 1
ATOM 2757 O O . ALA B 1 88 ? -5.027 -19.922 -18.047 1 98.69 88 ALA B O 1
ATOM 2758 N N . LEU B 1 89 ? -6.625 -20.812 -16.703 1 98.38 89 LEU B N 1
ATOM 2759 C CA . LEU B 1 89 ? -6.836 -21.969 -17.562 1 98.38 89 LEU B CA 1
ATOM 2760 C C . LEU B 1 89 ? -7.133 -21.547 -19 1 98.38 89 LEU B C 1
ATOM 2762 O O . LEU B 1 89 ? -7.875 -20.578 -19.219 1 98.38 89 LEU B O 1
ATOM 2766 N N . PRO B 1 90 ? -6.508 -22.172 -19.906 1 98.25 90 PRO B N 1
ATOM 2767 C CA . PRO B 1 90 ? -5.711 -23.391 -19.828 1 98.25 90 PRO B CA 1
ATOM 2768 C C . PRO B 1 90 ? -4.215 -23.109 -19.672 1 98.25 90 PRO B C 1
ATOM 2770 O O . PRO B 1 90 ? -3.402 -24.047 -19.719 1 98.25 90 PRO B O 1
ATOM 2773 N N . LYS B 1 91 ? -3.826 -21.875 -19.5 1 98.62 91 LYS B N 1
ATOM 2774 C CA . LYS B 1 91 ? -2.418 -21.5 -19.453 1 98.62 91 LYS B CA 1
ATOM 2775 C C . LYS B 1 91 ? -1.897 -21.5 -18.016 1 98.62 91 LYS B C 1
ATOM 2777 O O . LYS B 1 91 ? -1.465 -20.469 -17.516 1 98.62 91 LYS B O 1
ATOM 2782 N N . THR B 1 92 ? -1.871 -22.672 -17.391 1 98.94 92 THR B N 1
ATOM 2783 C CA . THR B 1 92 ? -1.424 -22.75 -16 1 98.94 92 THR B CA 1
ATOM 2784 C C . THR B 1 92 ? -0.706 -24.062 -15.734 1 98.94 92 THR B C 1
ATOM 2786 O O . THR B 1 92 ? -1.03 -25.094 -16.344 1 98.94 92 THR B O 1
ATOM 2789 N N . ILE B 1 93 ? 0.268 -24.031 -14.891 1 98.94 93 ILE B N 1
ATOM 2790 C CA . ILE B 1 93 ? 1.01 -25.188 -14.391 1 98.94 93 ILE B CA 1
ATOM 2791 C C . ILE B 1 93 ? 0.862 -25.281 -12.875 1 98.94 93 ILE B C 1
ATOM 2793 O O . ILE B 1 93 ? 1.149 -24.328 -12.156 1 98.94 93 ILE B O 1
ATOM 2797 N N . MET B 1 94 ? 0.414 -26.375 -12.398 1 98.88 94 MET B N 1
ATOM 2798 C CA . MET B 1 94 ? 0.309 -26.641 -10.969 1 98.88 94 MET B CA 1
ATOM 2799 C C . MET B 1 94 ? 1.411 -27.578 -10.508 1 98.88 94 MET B C 1
ATOM 2801 O O . MET B 1 94 ? 1.646 -28.625 -11.133 1 98.88 94 MET B O 1
ATOM 2805 N N . LEU B 1 95 ? 2.121 -27.25 -9.5 1 98.75 95 LEU B N 1
ATOM 2806 C CA . LEU B 1 95 ? 3.047 -28.156 -8.836 1 98.75 95 LEU B CA 1
ATOM 2807 C C . LEU B 1 95 ? 2.387 -28.812 -7.625 1 98.75 95 LEU B C 1
ATOM 2809 O O . LEU B 1 95 ? 1.964 -28.125 -6.695 1 98.75 95 LEU B O 1
ATOM 2813 N N . SER B 1 96 ? 2.342 -30.094 -7.621 1 98 96 SER B N 1
ATOM 2814 C CA . SER B 1 96 ? 1.648 -30.828 -6.574 1 98 96 SER B CA 1
ATOM 2815 C C . SER B 1 96 ? 2.582 -31.141 -5.41 1 98 96 SER B C 1
ATOM 2817 O O . SER B 1 96 ? 3.748 -31.484 -5.617 1 98 96 SER B O 1
ATOM 2819 N N . PRO B 1 97 ? 2.006 -31.016 -4.152 1 95.94 97 PRO B N 1
ATOM 2820 C CA . PRO B 1 97 ? 2.811 -31.406 -2.992 1 95.94 97 PRO B CA 1
ATOM 2821 C C . PRO B 1 97 ? 2.789 -32.906 -2.74 1 95.94 97 PRO B C 1
ATOM 2823 O O . PRO B 1 97 ? 3.398 -33.375 -1.78 1 95.94 97 PRO B O 1
ATOM 2826 N N . CYS B 1 98 ? 2.094 -33.688 -3.547 1 96.44 98 CYS B N 1
ATOM 2827 C CA . CYS B 1 98 ? 1.983 -35.125 -3.439 1 96.44 98 CYS B CA 1
ATOM 2828 C C . CYS B 1 98 ? 2.074 -35.781 -4.812 1 96.44 98 CYS B C 1
ATOM 2830 O O . CYS B 1 98 ? 2.268 -35.125 -5.82 1 96.44 98 CYS B O 1
ATOM 2832 N N . SER B 1 99 ? 2.07 -37.125 -4.777 1 97.19 99 SER B N 1
ATOM 2833 C CA . SER B 1 99 ? 2.09 -37.844 -6.051 1 97.19 99 SER B CA 1
ATOM 2834 C C . SER B 1 99 ? 0.8 -37.594 -6.832 1 97.19 99 SER B C 1
ATOM 2836 O O . SER B 1 99 ? -0.209 -37.188 -6.262 1 97.19 99 SER B O 1
ATOM 2838 N N . LEU B 1 100 ? 0.849 -37.812 -8.102 1 97.81 100 LEU B N 1
ATOM 2839 C CA . LEU B 1 100 ? -0.268 -37.5 -8.984 1 97.81 100 LEU B CA 1
ATOM 2840 C C . LEU B 1 100 ? -1.367 -38.562 -8.867 1 97.81 100 LEU B C 1
ATOM 2842 O O . LEU B 1 100 ? -2.408 -38.469 -9.516 1 97.81 100 LEU B O 1
ATOM 2846 N N . ASP B 1 101 ? -1.211 -39.5 -7.973 1 97.06 101 ASP B N 1
ATOM 2847 C CA . ASP B 1 101 ? -2.254 -40.438 -7.613 1 97.06 101 ASP B CA 1
ATOM 2848 C C . ASP B 1 101 ? -3.371 -39.75 -6.82 1 97.06 101 ASP B C 1
ATOM 2850 O O . ASP B 1 101 ? -4.48 -40.281 -6.727 1 97.06 101 ASP B O 1
ATOM 2854 N N . PHE B 1 102 ? -2.975 -38.594 -6.316 1 96 102 PHE B N 1
ATOM 2855 C CA . PHE B 1 102 ? -3.908 -37.938 -5.414 1 96 102 PHE B CA 1
ATOM 2856 C C . PHE B 1 102 ? -4.156 -36.5 -5.859 1 96 102 PHE B C 1
ATOM 2858 O O . PHE B 1 102 ? -3.271 -35.844 -6.43 1 96 102 PHE B O 1
ATOM 2865 N N . ILE B 1 103 ? -5.395 -36.031 -5.648 1 95.81 103 ILE B N 1
ATOM 2866 C CA . ILE B 1 103 ? -5.73 -34.625 -5.766 1 95.81 103 ILE B CA 1
ATOM 2867 C C . ILE B 1 103 ? -5.68 -33.969 -4.391 1 95.81 103 ILE B C 1
ATOM 2869 O O . ILE B 1 103 ? -6.375 -34.406 -3.463 1 95.81 103 ILE B O 1
ATOM 2873 N N . TYR B 1 104 ? -4.836 -33.031 -4.336 1 94.69 104 TYR B N 1
ATOM 2874 C CA . TYR B 1 104 ? -4.723 -32.25 -3.109 1 94.69 104 TYR B CA 1
ATOM 2875 C C . TYR B 1 104 ? -4.562 -30.75 -3.424 1 94.69 104 TYR B C 1
ATOM 2877 O O . TYR B 1 104 ? -3.752 -30.375 -4.273 1 94.69 104 TYR B O 1
ATOM 2885 N N . PRO B 1 105 ? -5.273 -29.797 -2.646 1 95 105 PRO B N 1
ATOM 2886 C CA . PRO B 1 105 ? -6.277 -30.188 -1.652 1 95 105 PRO B CA 1
ATOM 2887 C C . PRO B 1 105 ? -7.566 -30.703 -2.287 1 95 105 PRO B C 1
ATOM 2889 O O . PRO B 1 105 ? -7.922 -30.297 -3.395 1 95 105 PRO B O 1
ATOM 2892 N N . THR B 1 106 ? -8.242 -31.469 -1.531 1 93.69 106 THR B N 1
ATOM 2893 C CA . THR B 1 106 ? -9.453 -32.125 -2.031 1 93.69 106 THR B CA 1
ATOM 2894 C C . THR B 1 106 ? -10.531 -31.062 -2.322 1 93.69 106 THR B C 1
ATOM 2896 O O . THR B 1 106 ? -11.305 -31.219 -3.27 1 93.69 106 THR B O 1
ATOM 2899 N N . ASN B 1 107 ? -10.562 -29.984 -1.546 1 94 107 ASN B N 1
ATOM 2900 C CA . ASN B 1 107 ? -11.562 -28.938 -1.706 1 94 107 ASN B CA 1
ATOM 2901 C C . ASN B 1 107 ? -11.492 -28.312 -3.096 1 94 107 ASN B C 1
ATOM 2903 O O . ASN B 1 107 ? -12.492 -27.766 -3.586 1 94 107 ASN B O 1
ATOM 2907 N N . ASN B 1 108 ? -10.352 -28.438 -3.736 1 96.69 108 ASN B N 1
ATOM 2908 C CA . ASN B 1 108 ? -10.156 -27.812 -5.039 1 96.69 108 ASN B CA 1
ATOM 2909 C C . ASN B 1 108 ? -10.172 -28.844 -6.164 1 96.69 108 ASN B C 1
ATOM 2911 O O . ASN B 1 108 ? -9.68 -28.578 -7.262 1 96.69 108 ASN B O 1
ATOM 2915 N N . HIS B 1 109 ? -10.773 -29.969 -5.977 1 96.75 109 HIS B N 1
ATOM 2916 C CA . HIS B 1 109 ? -10.648 -31.109 -6.887 1 96.75 109 HIS B CA 1
ATOM 2917 C C . HIS B 1 109 ? -11.203 -30.766 -8.266 1 96.75 109 HIS B C 1
ATOM 2919 O O . HIS B 1 109 ? -10.656 -31.188 -9.281 1 96.75 109 HIS B O 1
ATOM 2925 N N . LYS B 1 110 ? -12.266 -30 -8.359 1 97.69 110 LYS B N 1
ATOM 2926 C CA . LYS B 1 110 ? -12.859 -29.688 -9.656 1 97.69 110 LYS B CA 1
ATOM 2927 C C . LYS B 1 110 ? -11.883 -28.891 -10.523 1 97.69 110 LYS B C 1
ATOM 2929 O O . LYS B 1 110 ? -11.648 -29.25 -11.68 1 97.69 110 LYS B O 1
ATOM 2934 N N . VAL B 1 111 ? -11.305 -27.875 -9.875 1 98.44 111 VAL B N 1
ATOM 2935 C CA . VAL B 1 111 ? -10.383 -27.031 -10.625 1 98.44 111 VAL B CA 1
ATOM 2936 C C . VAL B 1 111 ? -9.109 -27.812 -10.945 1 98.44 111 VAL B C 1
ATOM 2938 O O . VAL B 1 111 ? -8.57 -27.703 -12.047 1 98.44 111 VAL B O 1
ATOM 2941 N N . ILE B 1 112 ? -8.656 -28.641 -10.039 1 98.5 112 ILE B N 1
ATOM 2942 C CA . ILE B 1 112 ? -7.426 -29.406 -10.234 1 98.5 112 ILE B CA 1
ATOM 2943 C C . ILE B 1 112 ? -7.625 -30.406 -11.367 1 98.5 112 ILE B C 1
ATOM 2945 O O . ILE B 1 112 ? -6.723 -30.625 -12.18 1 98.5 112 ILE B O 1
ATOM 2949 N N . GLN B 1 113 ? -8.781 -30.953 -11.422 1 98.31 113 GLN B N 1
ATOM 2950 C CA . GLN B 1 113 ? -9.102 -31.844 -12.523 1 98.31 113 GLN B CA 1
ATOM 2951 C C . GLN B 1 113 ? -9.086 -31.109 -13.859 1 98.31 113 GLN B C 1
ATOM 2953 O O . GLN B 1 113 ? -8.602 -31.641 -14.867 1 98.31 113 GLN B O 1
ATOM 2958 N N . GLU B 1 114 ? -9.625 -29.922 -13.82 1 98.44 114 GLU B N 1
ATOM 2959 C CA . GLU B 1 114 ? -9.609 -29.109 -15.031 1 98.44 114 GLU B CA 1
ATOM 2960 C C . GLU B 1 114 ? -8.18 -28.766 -15.453 1 98.44 114 GLU B C 1
ATOM 2962 O O . GLU B 1 114 ? -7.867 -28.75 -16.641 1 98.44 114 GLU B O 1
ATOM 2967 N N . ILE B 1 115 ? -7.32 -28.516 -14.5 1 98.75 115 ILE B N 1
ATOM 2968 C CA . ILE B 1 115 ? -5.922 -28.234 -14.797 1 98.75 115 ILE B CA 1
ATOM 2969 C C . ILE B 1 115 ? -5.262 -29.469 -15.406 1 98.75 115 ILE B C 1
ATOM 2971 O O . ILE B 1 115 ? -4.508 -29.359 -16.375 1 98.75 115 ILE B O 1
ATOM 2975 N N . ALA B 1 116 ? -5.586 -30.609 -14.891 1 98.5 116 ALA B N 1
ATOM 2976 C CA . ALA B 1 116 ? -5.027 -31.859 -15.414 1 98.5 116 ALA B CA 1
ATOM 2977 C C . ALA B 1 116 ? -5.449 -32.094 -16.859 1 98.5 116 ALA B C 1
ATOM 2979 O O . ALA B 1 116 ? -4.676 -32.594 -17.672 1 98.5 116 ALA B O 1
ATOM 2980 N N . GLN B 1 117 ? -6.598 -31.656 -17.188 1 98.12 117 GLN B N 1
ATOM 2981 C CA . GLN B 1 117 ? -7.168 -31.891 -18.516 1 98.12 117 GLN B CA 1
ATOM 2982 C C . GLN B 1 117 ? -6.688 -30.844 -19.516 1 98.12 117 GLN B C 1
ATOM 2984 O O . GLN B 1 117 ? -6.418 -31.172 -20.672 1 98.12 117 GLN B O 1
ATOM 2989 N N . ASN B 1 118 ? -6.633 -29.609 -19.062 1 98.25 118 ASN B N 1
ATOM 2990 C CA . ASN B 1 118 ? -6.434 -28.516 -20 1 98.25 118 ASN B CA 1
ATOM 2991 C C . ASN B 1 118 ? -5.113 -27.797 -19.75 1 98.25 118 ASN B C 1
ATOM 2993 O O . ASN B 1 118 ? -4.621 -27.078 -20.625 1 98.25 118 ASN B O 1
ATOM 2997 N N . GLY B 1 119 ? -4.637 -27.922 -18.562 1 98.69 119 GLY B N 1
ATOM 2998 C CA . GLY B 1 119 ? -3.361 -27.359 -18.172 1 98.69 119 GLY B CA 1
ATOM 2999 C C . GLY B 1 119 ? -2.266 -28.391 -18 1 98.69 119 GLY B C 1
ATOM 3000 O O . GLY B 1 119 ? -2.125 -29.297 -18.828 1 98.69 119 GLY B O 1
ATOM 3001 N N . LEU B 1 120 ? -1.438 -28.141 -16.953 1 98.81 120 LEU B N 1
ATOM 3002 C CA . LEU B 1 120 ? -0.35 -29.062 -16.641 1 98.81 120 LEU B CA 1
ATOM 3003 C C . LEU B 1 120 ? -0.156 -29.188 -15.133 1 98.81 120 LEU B C 1
ATOM 3005 O O . LEU B 1 120 ? -0.186 -28.172 -14.422 1 98.81 120 LEU B O 1
ATOM 3009 N N . ILE B 1 121 ? -0.037 -30.391 -14.641 1 98.81 121 ILE B N 1
ATOM 3010 C CA . ILE B 1 121 ? 0.339 -30.625 -13.258 1 98.81 121 ILE B CA 1
ATOM 3011 C C . ILE B 1 121 ? 1.658 -31.391 -13.203 1 98.81 121 ILE B C 1
ATOM 3013 O O . ILE B 1 121 ? 1.847 -32.375 -13.945 1 98.81 121 ILE B O 1
ATOM 3017 N N . LEU B 1 122 ? 2.557 -30.938 -12.406 1 98.62 122 LEU B N 1
ATOM 3018 C CA . LEU B 1 122 ? 3.836 -31.594 -12.172 1 98.62 122 LEU B CA 1
ATOM 3019 C C . LEU B 1 122 ? 3.947 -32.062 -10.727 1 98.62 122 LEU B C 1
ATOM 3021 O O . LEU B 1 122 ? 3.412 -31.422 -9.82 1 98.62 122 LEU B O 1
ATOM 3025 N N . SER B 1 123 ? 4.617 -33.125 -10.477 1 98.25 123 SER B N 1
ATOM 3026 C CA . SER B 1 123 ? 4.926 -33.625 -9.141 1 98.25 123 SER B CA 1
ATOM 3027 C C . SER B 1 123 ? 6.324 -34.25 -9.086 1 98.25 123 SER B C 1
ATOM 3029 O O . SER B 1 123 ? 6.754 -34.906 -10.031 1 98.25 123 SER B O 1
ATOM 3031 N N . GLU B 1 124 ? 6.949 -33.938 -7.969 1 97.06 124 GLU B N 1
ATOM 3032 C CA . GLU B 1 124 ? 8.266 -34.531 -7.734 1 97.06 124 GLU B CA 1
ATOM 3033 C C . GLU B 1 124 ? 8.156 -35.906 -7.09 1 97.06 124 GLU B C 1
ATOM 3035 O O . GLU B 1 124 ? 9.164 -36.594 -6.895 1 97.06 124 GLU B O 1
ATOM 3040 N N . TYR B 1 125 ? 7.043 -36.375 -6.762 1 95.88 125 TYR B N 1
ATOM 3041 C CA . TYR B 1 125 ? 6.859 -37.562 -5.953 1 95.88 125 TYR B CA 1
ATOM 3042 C C . TYR B 1 125 ? 6.312 -38.719 -6.797 1 95.88 125 TYR B C 1
ATOM 3044 O O . TYR B 1 125 ? 5.367 -38.531 -7.566 1 95.88 125 TYR B O 1
ATOM 3052 N N . GLU B 1 126 ? 6.965 -39.75 -6.418 1 90.62 126 GLU B N 1
ATOM 3053 C CA . GLU B 1 126 ? 6.59 -40.969 -7.16 1 90.62 126 GLU B CA 1
ATOM 3054 C C . GLU B 1 126 ? 5.371 -41.625 -6.535 1 90.62 126 GLU B C 1
ATOM 3056 O O . GLU B 1 126 ? 5.297 -41.781 -5.316 1 90.62 126 GLU B O 1
ATOM 3061 N N . LYS B 1 127 ? 4.629 -42.25 -7.043 1 91.38 127 LYS B N 1
ATOM 3062 C CA . LYS B 1 127 ? 3.402 -43 -6.801 1 91.38 127 LYS B CA 1
ATOM 3063 C C . LYS B 1 127 ? 3.086 -43.062 -5.309 1 91.38 127 LYS B C 1
ATOM 3065 O O . LYS B 1 127 ? 3.988 -43.219 -4.48 1 91.38 127 LYS B O 1
ATOM 3070 N N . ASP B 1 128 ? 1.9 -42.844 -4.914 1 93.44 128 ASP B N 1
ATOM 3071 C CA . ASP B 1 128 ? 1.275 -43.062 -3.615 1 93.44 128 ASP B CA 1
ATOM 3072 C C . ASP B 1 128 ? 1.963 -42.25 -2.527 1 93.44 128 ASP B C 1
ATOM 3074 O O . ASP B 1 128 ? 2.178 -42.719 -1.416 1 93.44 128 ASP B O 1
ATOM 3078 N N . PHE B 1 129 ? 2.402 -41.125 -2.818 1 93.94 129 PHE B N 1
ATOM 3079 C CA . PHE B 1 129 ? 2.996 -40.219 -1.843 1 93.94 129 PHE B CA 1
ATOM 3080 C C . PHE B 1 129 ? 1.981 -39.156 -1.383 1 93.94 129 PHE B C 1
ATOM 3082 O O . PHE B 1 129 ? 1.544 -38.344 -2.174 1 93.94 129 PHE B O 1
ATOM 3089 N N . MET B 1 130 ? 1.646 -39.219 -0.157 1 92.19 130 MET B N 1
ATOM 3090 C CA . MET B 1 130 ? 0.716 -38.281 0.437 1 92.19 130 MET B CA 1
ATOM 3091 C C . MET B 1 130 ? 1.447 -37 0.886 1 92.19 130 MET B C 1
ATOM 3093 O O . MET B 1 130 ? 2.604 -37.094 1.311 1 92.19 130 MET B O 1
ATOM 3097 N N . PRO B 1 131 ? 0.722 -35.906 0.856 1 91 131 PRO B N 1
ATOM 3098 C CA . PRO B 1 131 ? 1.396 -34.688 1.267 1 91 131 PRO B CA 1
ATOM 3099 C C . PRO B 1 131 ? 1.776 -34.688 2.746 1 91 131 PRO B C 1
ATOM 3101 O O . PRO B 1 131 ? 1.01 -35.156 3.584 1 91 131 PRO B O 1
ATOM 3104 N N . VAL B 1 132 ? 2.939 -34.188 2.998 1 86.88 132 VAL B N 1
ATOM 3105 C CA . VAL B 1 132 ? 3.422 -33.969 4.359 1 86.88 132 VAL B CA 1
ATOM 3106 C C . VAL B 1 132 ? 3.908 -32.531 4.512 1 86.88 132 VAL B C 1
ATOM 3108 O O . VAL B 1 132 ? 4.102 -31.844 3.516 1 86.88 132 VAL B O 1
ATOM 3111 N N . LYS B 1 133 ? 4.078 -32.094 5.742 1 84.5 133 LYS B N 1
ATOM 3112 C CA . LYS B 1 133 ? 4.438 -30.703 6.016 1 84.5 133 LYS B CA 1
ATOM 3113 C C . LYS B 1 133 ? 5.633 -30.266 5.18 1 84.5 133 LYS B C 1
ATOM 3115 O O . LYS B 1 133 ? 5.598 -29.219 4.535 1 84.5 133 LYS B O 1
ATOM 3120 N N . GLY B 1 134 ? 6.574 -31.031 5.129 1 87.75 134 GLY B N 1
ATOM 3121 C CA . GLY B 1 134 ? 7.797 -30.703 4.41 1 87.75 134 GLY B CA 1
ATOM 3122 C C . GLY B 1 134 ? 7.613 -30.672 2.906 1 87.75 134 GLY B C 1
ATOM 3123 O O . GLY B 1 134 ? 8.344 -29.969 2.201 1 87.75 134 GLY B O 1
ATOM 3124 N N . SER B 1 135 ? 6.664 -31.438 2.352 1 90.56 135 SER B N 1
ATOM 3125 C CA . SER B 1 135 ? 6.492 -31.531 0.906 1 90.56 135 SER B CA 1
ATOM 3126 C C . SER B 1 135 ? 5.922 -30.25 0.33 1 90.56 135 SER B C 1
ATOM 3128 O O . SER B 1 135 ? 6.102 -29.953 -0.854 1 90.56 135 SER B O 1
ATOM 3130 N N . PHE B 1 136 ? 5.207 -29.484 1.193 1 92 136 PHE B N 1
ATOM 3131 C CA . PHE B 1 136 ? 4.68 -28.203 0.739 1 92 136 PHE B CA 1
ATOM 3132 C C . PHE B 1 136 ? 5.805 -27.203 0.491 1 92 136 PHE B C 1
ATOM 3134 O O . PHE B 1 136 ? 5.82 -26.531 -0.535 1 92 136 PHE B O 1
ATOM 3141 N N . LEU B 1 137 ? 6.668 -27.172 1.41 1 89.12 137 LEU B N 1
ATOM 3142 C CA . LEU B 1 137 ? 7.812 -26.281 1.266 1 89.12 137 LEU B CA 1
ATOM 3143 C C . LEU B 1 137 ? 8.703 -26.719 0.106 1 89.12 137 LEU B C 1
ATOM 3145 O O . LEU B 1 137 ? 9.18 -25.891 -0.664 1 89.12 137 LEU B O 1
ATOM 3149 N N . ALA B 1 138 ? 8.898 -28.016 0.008 1 92.81 138 ALA B N 1
ATOM 3150 C CA . ALA B 1 138 ? 9.703 -28.562 -1.088 1 92.81 138 ALA B CA 1
ATOM 3151 C C . ALA B 1 138 ? 9.07 -28.234 -2.439 1 92.81 138 ALA B C 1
ATOM 3153 O O . ALA B 1 138 ? 9.781 -27.938 -3.406 1 92.81 138 ALA B O 1
ATOM 3154 N N . ARG B 1 139 ? 7.828 -28.266 -2.48 1 95.88 139 ARG B N 1
ATOM 3155 C CA . ARG B 1 139 ? 7.098 -27.953 -3.703 1 95.88 139 ARG B CA 1
ATOM 3156 C C . ARG B 1 139 ? 7.227 -26.469 -4.051 1 95.88 139 ARG B C 1
ATOM 3158 O O . ARG B 1 139 ? 7.344 -26.109 -5.223 1 95.88 139 ARG B O 1
ATOM 3165 N N . ASN B 1 140 ? 7.27 -25.594 -3.029 1 96.81 140 ASN B N 1
ATOM 3166 C CA . ASN B 1 140 ? 7.359 -24.156 -3.266 1 96.81 140 ASN B CA 1
ATOM 3167 C C . ASN B 1 140 ? 8.641 -23.797 -4.016 1 96.81 140 ASN B C 1
ATOM 3169 O O . ASN B 1 140 ? 8.633 -22.891 -4.852 1 96.81 140 ASN B O 1
ATOM 3173 N N . ARG B 1 141 ? 9.695 -24.5 -3.73 1 97 141 ARG B N 1
ATOM 3174 C CA . ARG B 1 141 ? 10.945 -24.172 -4.402 1 97 141 ARG B CA 1
ATOM 3175 C C . ARG B 1 141 ? 10.836 -24.391 -5.906 1 97 141 ARG B C 1
ATOM 3177 O O . ARG B 1 141 ? 11.445 -23.672 -6.691 1 97 141 ARG B O 1
ATOM 3184 N N . LEU B 1 142 ? 10.023 -25.406 -6.34 1 98.31 142 LEU B N 1
ATOM 3185 C CA . LEU B 1 142 ? 9.82 -25.688 -7.758 1 98.31 142 LEU B CA 1
ATOM 3186 C C . LEU B 1 142 ? 8.984 -24.594 -8.414 1 98.31 142 LEU B C 1
ATOM 3188 O O . LEU B 1 142 ? 9.25 -24.203 -9.547 1 98.31 142 LEU B O 1
ATOM 3192 N N . VAL B 1 143 ? 7.969 -24.109 -7.676 1 98.75 143 VAL B N 1
ATOM 3193 C CA . VAL B 1 143 ? 7.121 -23.031 -8.18 1 98.75 143 VAL B CA 1
ATOM 3194 C C . VAL B 1 143 ? 7.977 -21.797 -8.484 1 98.75 143 VAL B C 1
ATOM 3196 O O . VAL B 1 143 ? 7.871 -21.219 -9.57 1 98.75 143 VAL B O 1
ATOM 3199 N N . ILE B 1 144 ? 8.82 -21.453 -7.547 1 98.62 144 ILE B N 1
ATOM 3200 C CA . ILE B 1 144 ? 9.648 -20.266 -7.672 1 98.62 144 ILE B CA 1
ATOM 3201 C C . ILE B 1 144 ? 10.688 -20.469 -8.773 1 98.62 144 ILE B C 1
ATOM 3203 O O . ILE B 1 144 ? 10.867 -19.594 -9.641 1 98.62 144 ILE B O 1
ATOM 3207 N N . ALA B 1 145 ? 11.328 -21.625 -8.828 1 98.44 145 ALA B N 1
ATOM 3208 C CA . ALA B 1 145 ? 12.391 -21.891 -9.789 1 98.44 145 ALA B CA 1
ATOM 3209 C C . ALA B 1 145 ? 11.852 -21.875 -11.219 1 98.44 145 ALA B C 1
ATOM 3211 O O . ALA B 1 145 ? 12.516 -21.391 -12.133 1 98.44 145 ALA B O 1
ATOM 3212 N N . LEU B 1 146 ? 10.672 -22.406 -11.406 1 98.56 146 LEU B N 1
ATOM 3213 C CA . LEU B 1 146 ? 10.086 -22.547 -12.734 1 98.56 146 LEU B CA 1
ATOM 3214 C C . LEU B 1 146 ? 9.609 -21.203 -13.266 1 98.56 146 LEU B C 1
ATOM 3216 O O . LEU B 1 146 ? 9.422 -21.047 -14.477 1 98.56 146 LEU B O 1
ATOM 3220 N N . SER B 1 147 ? 9.406 -20.219 -12.398 1 98.62 147 SER B N 1
ATOM 3221 C CA . SER B 1 147 ? 8.781 -18.953 -12.773 1 98.62 147 SER B CA 1
ATOM 3222 C C . SER B 1 147 ? 9.828 -17.891 -13.086 1 98.62 147 SER B C 1
ATOM 3224 O O . SER B 1 147 ? 10.93 -17.922 -12.539 1 98.62 147 SER B O 1
ATOM 3226 N N . ASP B 1 148 ? 9.445 -17 -13.961 1 98.12 148 ASP B N 1
ATOM 3227 C CA . ASP B 1 148 ? 10.305 -15.883 -14.336 1 98.12 148 ASP B CA 1
ATOM 3228 C C . ASP B 1 148 ? 10.055 -14.68 -13.438 1 98.12 148 ASP B C 1
ATOM 3230 O O . ASP B 1 148 ? 10.93 -13.82 -13.289 1 98.12 148 ASP B O 1
ATOM 3234 N N . ALA B 1 149 ? 8.898 -14.586 -12.891 1 98.44 149 ALA B N 1
ATOM 3235 C CA . ALA B 1 149 ? 8.484 -13.547 -11.945 1 98.44 149 ALA B CA 1
ATOM 3236 C C . ALA B 1 149 ? 7.508 -14.102 -10.914 1 98.44 149 ALA B C 1
ATOM 3238 O O . ALA B 1 149 ? 6.82 -15.094 -11.172 1 98.44 149 ALA B O 1
ATOM 3239 N N . VAL B 1 150 ? 7.516 -13.453 -9.75 1 98.88 150 VAL B N 1
ATOM 3240 C CA . VAL B 1 150 ? 6.668 -13.922 -8.664 1 98.88 150 VAL B CA 1
ATOM 3241 C C . VAL B 1 150 ? 5.766 -12.781 -8.188 1 98.88 150 VAL B C 1
ATOM 3243 O O . VAL B 1 150 ? 6.234 -11.664 -7.961 1 98.88 150 VAL B O 1
ATOM 3246 N N . ILE B 1 151 ? 4.461 -13.07 -8.102 1 98.88 151 ILE B N 1
ATOM 3247 C CA . ILE B 1 151 ? 3.484 -12.125 -7.57 1 98.88 151 ILE B CA 1
ATOM 3248 C C . ILE B 1 151 ? 2.848 -12.688 -6.305 1 98.88 151 ILE B C 1
ATOM 3250 O O . ILE B 1 151 ? 2.334 -13.805 -6.305 1 98.88 151 ILE B O 1
ATOM 3254 N N . ILE B 1 152 ? 2.883 -11.938 -5.223 1 98.88 152 ILE B N 1
ATOM 3255 C CA . ILE B 1 152 ? 2.197 -12.281 -3.982 1 98.88 152 ILE B CA 1
ATOM 3256 C C . ILE B 1 152 ? 1.17 -11.203 -3.648 1 98.88 152 ILE B C 1
ATOM 3258 O O . ILE B 1 152 ? 1.517 -10.156 -3.096 1 98.88 152 ILE B O 1
ATOM 3262 N N . PRO B 1 153 ? -0.085 -11.5 -3.875 1 98.69 153 PRO B N 1
ATOM 3263 C CA . PRO B 1 153 ? -1.122 -10.484 -3.662 1 98.69 153 PRO B CA 1
ATOM 3264 C C . PRO B 1 153 ? -1.364 -10.195 -2.184 1 98.69 153 PRO B C 1
ATOM 3266 O O . PRO B 1 153 ? -1.754 -9.078 -1.827 1 98.69 153 PRO B O 1
ATOM 3269 N N . GLN B 1 154 ? -1.221 -11.156 -1.361 1 98.62 154 GLN B N 1
ATOM 3270 C CA . GLN B 1 154 ? -1.487 -11.078 0.071 1 98.62 154 GLN B CA 1
ATOM 3271 C C . GLN B 1 154 ? -0.769 -12.195 0.826 1 98.62 154 GLN B C 1
ATOM 3273 O O . GLN B 1 154 ? -0.728 -13.336 0.364 1 98.62 154 GLN B O 1
ATOM 3278 N N . ALA B 1 155 ? -0.205 -11.82 1.982 1 98.31 155 ALA B N 1
ATOM 3279 C CA . ALA B 1 155 ? 0.472 -12.828 2.797 1 98.31 155 ALA B CA 1
ATOM 3280 C C . ALA B 1 155 ? 0.563 -12.383 4.254 1 98.31 155 ALA B C 1
ATOM 3282 O O . ALA B 1 155 ? 0.712 -11.188 4.535 1 98.31 155 ALA B O 1
ATOM 3283 N N . ASP B 1 156 ? 0.521 -13.352 5.098 1 93.62 156 ASP B N 1
ATOM 3284 C CA . ASP B 1 156 ? 0.838 -13.109 6.504 1 93.62 156 ASP B CA 1
ATOM 3285 C C . ASP B 1 156 ? 2.342 -13.188 6.75 1 93.62 156 ASP B C 1
ATOM 3287 O O . ASP B 1 156 ? 3.076 -13.781 5.957 1 93.62 156 ASP B O 1
ATOM 3291 N N . LEU B 1 157 ? 2.764 -12.641 7.824 1 91.88 157 LEU B N 1
ATOM 3292 C CA . LEU B 1 157 ? 4.188 -12.594 8.141 1 91.88 157 LEU B CA 1
ATOM 3293 C C . LEU B 1 157 ? 4.762 -14 8.266 1 91.88 157 LEU B C 1
ATOM 3295 O O . LEU B 1 157 ? 5.824 -14.297 7.715 1 91.88 157 LEU B O 1
ATOM 3299 N N . LYS B 1 158 ? 4.086 -14.789 9.07 1 91.25 158 LYS B N 1
ATOM 3300 C CA . LYS B 1 158 ? 4.484 -16.188 9.219 1 91.25 158 LYS B CA 1
ATOM 3301 C C . LYS B 1 158 ? 3.65 -17.094 8.328 1 91.25 158 LYS B C 1
ATOM 3303 O O . LYS B 1 158 ? 2.625 -17.625 8.766 1 91.25 158 LYS B O 1
ATOM 3308 N N . SER B 1 159 ? 4.129 -17.266 7.102 1 91.75 159 SER B N 1
ATOM 3309 C CA . SER B 1 159 ? 3.344 -18.031 6.133 1 91.75 159 SER B CA 1
ATOM 3310 C C . SER B 1 159 ? 4.238 -18.703 5.102 1 91.75 159 SER B C 1
ATOM 3312 O O . SER B 1 159 ? 5.414 -18.359 4.969 1 91.75 159 SER B O 1
ATOM 3314 N N . GLY B 1 160 ? 3.646 -19.688 4.453 1 92.75 160 GLY B N 1
ATOM 3315 C CA . GLY B 1 160 ? 4.336 -20.328 3.338 1 92.75 160 GLY B CA 1
ATOM 3316 C C . GLY B 1 160 ? 4.645 -19.359 2.207 1 92.75 160 GLY B C 1
ATOM 3317 O O . GLY B 1 160 ? 5.684 -19.469 1.551 1 92.75 160 GLY B O 1
ATOM 3318 N N . SER B 1 161 ? 3.775 -18.391 1.993 1 95.56 161 SER B N 1
ATOM 3319 C CA . SER B 1 161 ? 3.982 -17.375 0.957 1 95.56 161 SER B CA 1
ATOM 3320 C C . SER B 1 161 ? 5.246 -16.562 1.221 1 95.56 161 SER B C 1
ATOM 3322 O O . SER B 1 161 ? 5.992 -16.25 0.292 1 95.56 161 SER B O 1
ATOM 3324 N N . MET B 1 162 ? 5.473 -16.234 2.482 1 96.81 162 MET B N 1
ATOM 3325 C CA . MET B 1 162 ? 6.676 -15.492 2.828 1 96.81 162 MET B CA 1
ATOM 3326 C C . MET B 1 162 ? 7.922 -16.344 2.648 1 96.81 162 MET B C 1
ATOM 3328 O O . MET B 1 162 ? 8.984 -15.836 2.285 1 96.81 162 MET B O 1
ATOM 3332 N N . SER B 1 163 ? 7.77 -17.672 2.895 1 95.19 163 SER B N 1
ATOM 3333 C CA . SER B 1 163 ? 8.859 -18.578 2.568 1 95.19 163 SER B CA 1
ATOM 3334 C C . SER B 1 163 ? 9.18 -18.547 1.077 1 95.19 163 SER B C 1
ATOM 3336 O O . SER B 1 163 ? 10.352 -18.531 0.689 1 95.19 163 SER B O 1
ATOM 3338 N N . SER B 1 164 ? 8.156 -18.516 0.301 1 97.69 164 SER B N 1
ATOM 3339 C CA . SER B 1 164 ? 8.336 -18.422 -1.145 1 97.69 164 SER B CA 1
ATOM 3340 C C . SER B 1 164 ? 8.969 -17.094 -1.535 1 97.69 164 SER B C 1
ATOM 3342 O O . SER B 1 164 ? 9.789 -17.031 -2.455 1 97.69 164 SER B O 1
ATOM 3344 N N . ALA B 1 165 ? 8.57 -16.016 -0.813 1 98.38 165 ALA B N 1
ATOM 3345 C CA . ALA B 1 165 ? 9.188 -14.711 -1.059 1 98.38 165 ALA B CA 1
ATOM 3346 C C . ALA B 1 165 ? 10.695 -14.773 -0.825 1 98.38 165 ALA B C 1
ATOM 3348 O O . ALA B 1 165 ? 11.477 -14.234 -1.614 1 98.38 165 ALA B O 1
ATOM 3349 N N . ARG B 1 166 ? 11.086 -15.445 0.2 1 97.06 166 ARG B N 1
ATOM 3350 C CA . ARG B 1 166 ? 12.5 -15.594 0.504 1 97.06 166 ARG B CA 1
ATOM 3351 C C . ARG B 1 166 ? 13.211 -16.391 -0.59 1 97.06 166 ARG B C 1
ATOM 3353 O O . ARG B 1 166 ? 14.352 -16.062 -0.955 1 97.06 166 ARG B O 1
ATOM 3360 N N . LEU B 1 167 ? 12.594 -17.406 -1.051 1 96.81 167 LEU B N 1
ATOM 3361 C CA . LEU B 1 167 ? 13.156 -18.172 -2.152 1 96.81 167 LEU B CA 1
ATOM 3362 C C . LEU B 1 167 ? 13.32 -17.312 -3.396 1 96.81 167 LEU B C 1
ATOM 3364 O O . LEU B 1 167 ? 14.336 -17.422 -4.094 1 96.81 167 LEU B O 1
ATOM 3368 N N . ALA B 1 168 ? 12.289 -16.5 -3.689 1 98.25 168 ALA B N 1
ATOM 3369 C CA . ALA B 1 168 ? 12.375 -15.594 -4.832 1 98.25 168 ALA B CA 1
ATOM 3370 C C . ALA B 1 168 ? 13.586 -14.68 -4.719 1 98.25 168 ALA B C 1
ATOM 3372 O O . ALA B 1 168 ? 14.297 -14.453 -5.703 1 98.25 168 ALA B O 1
ATOM 3373 N N . GLN B 1 169 ? 13.82 -14.164 -3.533 1 97.38 169 GLN B N 1
ATOM 3374 C CA . GLN B 1 169 ? 14.984 -13.32 -3.299 1 97.38 169 GLN B CA 1
ATOM 3375 C C . GLN B 1 169 ? 16.281 -14.102 -3.473 1 97.38 169 GLN B C 1
ATOM 3377 O O . GLN B 1 169 ? 17.203 -13.641 -4.148 1 97.38 169 GLN B O 1
ATOM 3382 N N . LYS B 1 170 ? 16.312 -15.258 -2.896 1 96.25 170 LYS B N 1
ATOM 3383 C CA . LYS B 1 170 ? 17.484 -16.109 -2.953 1 96.25 170 LYS B CA 1
ATOM 3384 C C . LYS B 1 170 ? 17.891 -16.406 -4.398 1 96.25 170 LYS B C 1
ATOM 3386 O O . LYS B 1 170 ? 19.078 -16.375 -4.742 1 96.25 170 LYS B O 1
ATOM 3391 N N . TYR B 1 171 ? 16.953 -16.641 -5.227 1 96.75 171 TYR B N 1
ATOM 3392 C CA . TYR B 1 171 ? 17.219 -17.047 -6.602 1 96.75 171 TYR B CA 1
ATOM 3393 C C . TYR B 1 171 ? 17.078 -15.859 -7.555 1 96.75 171 TYR B C 1
ATOM 3395 O O . TYR B 1 171 ? 17.016 -16.047 -8.773 1 96.75 171 TYR B O 1
ATOM 3403 N N . GLN B 1 172 ? 16.922 -14.664 -7 1 96.81 172 GLN B N 1
ATOM 3404 C CA . GLN B 1 172 ? 16.938 -13.391 -7.715 1 96.81 172 GLN B CA 1
ATOM 3405 C C . GLN B 1 172 ? 15.812 -13.32 -8.742 1 96.81 172 GLN B C 1
ATOM 3407 O O . GLN B 1 172 ? 16.031 -12.914 -9.883 1 96.81 172 GLN B O 1
ATOM 3412 N N . LYS B 1 173 ? 14.703 -13.875 -8.359 1 97.88 173 LYS B N 1
ATOM 3413 C CA . LYS B 1 173 ? 13.484 -13.711 -9.148 1 97.88 173 LYS B CA 1
ATOM 3414 C C . LYS B 1 173 ? 12.781 -12.406 -8.805 1 97.88 173 LYS B C 1
ATOM 3416 O O . LYS B 1 173 ? 12.594 -12.086 -7.625 1 97.88 173 LYS B O 1
ATOM 3421 N N . PRO B 1 174 ? 12.398 -11.578 -9.867 1 98.25 174 PRO B N 1
ATOM 3422 C CA . PRO B 1 174 ? 11.617 -10.375 -9.547 1 98.25 174 PRO B CA 1
ATOM 3423 C C . PRO B 1 174 ? 10.367 -10.695 -8.734 1 98.25 174 PRO B C 1
ATOM 3425 O O . PRO B 1 174 ? 9.617 -11.609 -9.078 1 98.25 174 PRO B O 1
ATOM 3428 N N . LEU B 1 175 ? 10.219 -9.961 -7.629 1 98.75 175 LEU B N 1
ATOM 3429 C CA . LEU B 1 175 ? 9.109 -10.18 -6.707 1 98.75 175 LEU B CA 1
ATOM 3430 C C . LEU B 1 175 ? 8.195 -8.961 -6.656 1 98.75 175 LEU B C 1
ATOM 3432 O O . LEU B 1 175 ? 8.664 -7.844 -6.406 1 98.75 175 LEU B O 1
ATOM 3436 N N . PHE B 1 176 ? 6.891 -9.211 -6.906 1 98.69 176 PHE B N 1
ATOM 3437 C CA . PHE B 1 176 ? 5.902 -8.148 -6.934 1 98.69 176 PHE B CA 1
ATOM 3438 C C . PHE B 1 176 ? 4.781 -8.422 -5.934 1 98.69 176 PHE B C 1
ATOM 3440 O O . PHE B 1 176 ? 4.402 -9.578 -5.727 1 98.69 176 PHE B O 1
ATOM 3447 N N . VAL B 1 177 ? 4.262 -7.328 -5.32 1 98.69 177 VAL B N 1
ATOM 3448 C CA . VAL B 1 177 ? 3.152 -7.461 -4.383 1 98.69 177 VAL B CA 1
ATOM 3449 C C . VAL B 1 177 ? 2.098 -6.398 -4.672 1 98.69 177 VAL B C 1
ATOM 3451 O O . VAL B 1 177 ? 2.396 -5.371 -5.281 1 98.69 177 VAL B O 1
ATOM 3454 N N . LEU B 1 178 ? 0.862 -6.641 -4.281 1 97.69 178 LEU B N 1
ATOM 3455 C CA . LEU B 1 178 ? -0.189 -5.629 -4.316 1 97.69 178 LEU B CA 1
ATOM 3456 C C . LEU B 1 178 ? -0.077 -4.68 -3.129 1 97.69 178 LEU B C 1
ATOM 3458 O O . LEU B 1 178 ? 0.217 -5.113 -2.012 1 97.69 178 LEU B O 1
ATOM 3462 N N . PRO B 1 179 ? -0.285 -3.406 -3.43 1 97 179 PRO B N 1
ATOM 3463 C CA . PRO B 1 179 ? -0.392 -2.531 -2.26 1 97 179 PRO B CA 1
ATOM 3464 C C . PRO B 1 179 ? -1.573 -2.891 -1.361 1 97 179 PRO B C 1
ATOM 3466 O O . PRO B 1 179 ? -2.658 -3.203 -1.857 1 97 179 PRO B O 1
ATOM 3469 N N . GLN B 1 180 ? -1.358 -2.943 -0.055 1 97.44 180 GLN B N 1
ATOM 3470 C CA . GLN B 1 180 ? -2.355 -3.322 0.941 1 97.44 180 GLN B CA 1
ATOM 3471 C C . GLN B 1 180 ? -2.424 -2.297 2.068 1 97.44 180 GLN B C 1
ATOM 3473 O O . GLN B 1 180 ? -1.415 -1.679 2.414 1 97.44 180 GLN B O 1
ATOM 3478 N N . ARG B 1 181 ? -3.639 -2.125 2.607 1 95.94 181 ARG B N 1
ATOM 3479 C CA . ARG B 1 181 ? -3.787 -1.32 3.814 1 95.94 181 ARG B CA 1
ATOM 3480 C C . ARG B 1 181 ? -3.035 -1.944 4.984 1 95.94 181 ARG B C 1
ATOM 3482 O O . ARG B 1 181 ? -2.676 -3.123 4.941 1 95.94 181 ARG B O 1
ATOM 3489 N N . LEU B 1 182 ? -2.801 -1.102 5.961 1 93.81 182 LEU B N 1
ATOM 3490 C CA . LEU B 1 182 ? -2.217 -1.622 7.191 1 93.81 182 LEU B CA 1
ATOM 3491 C C . LEU B 1 182 ? -3.076 -2.744 7.766 1 93.81 182 LEU B C 1
ATOM 3493 O O . LEU B 1 182 ? -4.305 -2.66 7.75 1 93.81 182 LEU B O 1
ATOM 3497 N N . ASN B 1 183 ? -2.447 -3.854 8.18 1 88.88 183 ASN B N 1
ATOM 3498 C CA . ASN B 1 183 ? -3.035 -4.984 8.891 1 88.88 183 ASN B CA 1
ATOM 3499 C C . ASN B 1 183 ? -3.783 -5.918 7.941 1 88.88 183 ASN B C 1
ATOM 3501 O O . ASN B 1 183 ? -4.508 -6.809 8.383 1 88.88 183 ASN B O 1
ATOM 3505 N N . GLU B 1 184 ? -3.697 -5.664 6.66 1 93.44 184 GLU B N 1
ATOM 3506 C CA . GLU B 1 184 ? -4.406 -6.527 5.723 1 93.44 184 GLU B CA 1
ATOM 3507 C C . GLU B 1 184 ? -3.465 -7.551 5.09 1 93.44 184 GLU B C 1
ATOM 3509 O O . GLU B 1 184 ? -3.91 -8.578 4.57 1 93.44 184 GLU B O 1
ATOM 3514 N N . SER B 1 185 ? -2.277 -7.332 5.062 1 96.62 185 SER B N 1
ATOM 3515 C CA . SER B 1 185 ? -1.24 -8.18 4.484 1 96.62 185 SER B CA 1
ATOM 3516 C C . SER B 1 185 ? 0.134 -7.836 5.047 1 96.62 185 SER B C 1
ATOM 3518 O O . SER B 1 185 ? 0.997 -7.324 4.328 1 96.62 185 SER B O 1
ATOM 3520 N N . ASP B 1 186 ? 0.33 -8.172 6.27 1 94.81 186 ASP B N 1
ATOM 3521 C CA . ASP B 1 186 ? 1.531 -7.758 6.984 1 94.81 186 ASP B CA 1
ATOM 3522 C C . ASP B 1 186 ? 2.789 -8.281 6.293 1 94.81 186 ASP B C 1
ATOM 3524 O O . ASP B 1 186 ? 3.818 -7.602 6.273 1 94.81 186 ASP B O 1
ATOM 3528 N N . GLY B 1 187 ? 2.664 -9.445 5.719 1 97.06 187 GLY B N 1
ATOM 3529 C CA . GLY B 1 187 ? 3.807 -10.016 5.02 1 97.06 187 GLY B CA 1
ATOM 3530 C C . GLY B 1 187 ? 4.242 -9.195 3.822 1 97.06 187 GLY B C 1
ATOM 3531 O O . GLY B 1 187 ? 5.398 -8.773 3.736 1 97.06 187 GLY B O 1
ATOM 3532 N N . THR B 1 188 ? 3.279 -8.891 2.918 1 98.06 188 THR B N 1
ATOM 3533 C CA . THR B 1 188 ? 3.637 -8.148 1.716 1 98.06 188 THR B CA 1
ATOM 3534 C C . THR B 1 188 ? 4.008 -6.707 2.059 1 98.06 188 THR B C 1
ATOM 3536 O O . THR B 1 188 ? 4.867 -6.109 1.408 1 98.06 188 THR B O 1
ATOM 3539 N N . ASN B 1 189 ? 3.404 -6.117 3.088 1 96.75 189 ASN B N 1
ATOM 3540 C CA . ASN B 1 189 ? 3.779 -4.781 3.547 1 96.75 189 ASN B CA 1
ATOM 3541 C C . ASN B 1 189 ? 5.223 -4.746 4.047 1 96.75 189 ASN B C 1
ATOM 3543 O O . ASN B 1 189 ? 5.945 -3.785 3.797 1 96.75 189 ASN B O 1
ATOM 3547 N N . GLU B 1 190 ? 5.586 -5.797 4.734 1 95.88 190 GLU B N 1
ATOM 3548 C CA . GLU B 1 190 ? 6.965 -5.867 5.211 1 95.88 190 GLU B CA 1
ATOM 3549 C C . GLU B 1 190 ? 7.949 -5.945 4.047 1 95.88 190 GLU B C 1
ATOM 3551 O O . GLU B 1 190 ? 9.008 -5.324 4.086 1 95.88 190 GLU B O 1
ATOM 3556 N N . LEU B 1 191 ? 7.602 -6.723 3.078 1 97.69 191 LEU B N 1
ATOM 3557 C CA . LEU B 1 191 ? 8.453 -6.828 1.898 1 97.69 191 LEU B CA 1
ATOM 3558 C C . LEU B 1 191 ? 8.656 -5.465 1.246 1 97.69 191 LEU B C 1
ATOM 3560 O O . LEU B 1 191 ? 9.766 -5.125 0.834 1 97.69 191 LEU B O 1
ATOM 3564 N 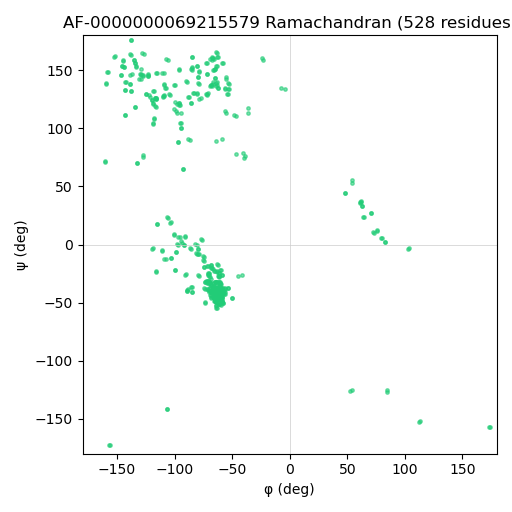N . LEU B 1 192 ? 7.617 -4.672 1.152 1 96.38 192 LEU B N 1
ATOM 3565 C CA . LEU B 1 192 ? 7.707 -3.332 0.583 1 96.38 192 LEU B CA 1
ATOM 3566 C C . LEU B 1 192 ? 8.555 -2.422 1.467 1 96.38 192 LEU B C 1
ATOM 3568 O O . LEU B 1 192 ? 9.398 -1.679 0.968 1 96.38 192 LEU B O 1
ATOM 3572 N N . GLU B 1 193 ? 8.273 -2.51 2.744 1 94.12 193 GLU B N 1
ATOM 3573 C CA . GLU B 1 193 ? 8.992 -1.682 3.707 1 94.12 193 GLU B CA 1
ATOM 3574 C C . GLU B 1 193 ? 10.5 -1.898 3.605 1 94.12 193 GLU B C 1
ATOM 3576 O O . GLU B 1 193 ? 11.273 -0.941 3.656 1 94.12 193 GLU B O 1
ATOM 3581 N N . LYS B 1 194 ? 10.844 -3.111 3.379 1 94.69 194 LYS B N 1
ATOM 3582 C CA . LYS B 1 194 ? 12.258 -3.473 3.369 1 94.69 194 LYS B CA 1
ATOM 3583 C C . LYS B 1 194 ? 12.844 -3.367 1.964 1 94.69 194 LYS B C 1
ATOM 3585 O O . LYS B 1 194 ? 14.016 -3.689 1.748 1 94.69 194 LYS B O 1
ATOM 3590 N N . GLY B 1 195 ? 12.07 -3 1.006 1 94.69 195 GLY B N 1
ATOM 3591 C CA . GLY B 1 195 ? 12.547 -2.891 -0.363 1 94.69 195 GLY B CA 1
ATOM 3592 C C . GLY B 1 195 ? 12.844 -4.234 -1 1 94.69 195 GLY B C 1
ATOM 3593 O O . GLY B 1 195 ? 13.68 -4.324 -1.901 1 94.69 195 GLY B O 1
ATOM 3594 N N . GLN B 1 196 ? 12.156 -5.273 -0.541 1 96.81 196 GLN B N 1
ATOM 3595 C CA . GLN B 1 196 ? 12.453 -6.629 -0.988 1 96.81 196 GLN B CA 1
ATOM 3596 C C . GLN B 1 196 ? 11.48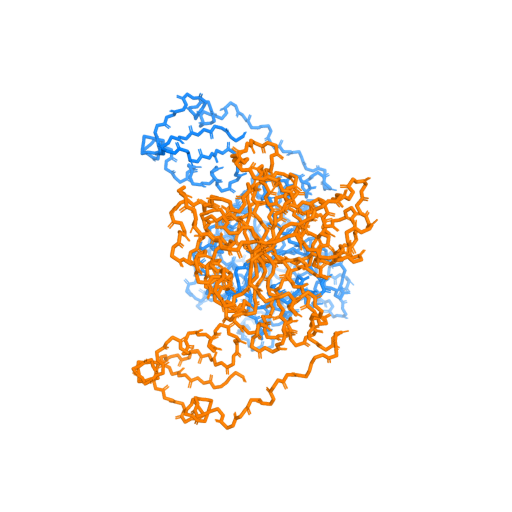4 -7.07 -2.082 1 96.81 196 GLN B C 1
ATOM 3598 O O . GLN B 1 196 ? 11.633 -8.148 -2.652 1 96.81 196 GLN B O 1
ATOM 3603 N N . ALA B 1 197 ? 10.492 -6.238 -2.348 1 97.88 197 ALA B N 1
ATOM 3604 C CA . ALA B 1 197 ? 9.531 -6.453 -3.43 1 97.88 197 ALA B CA 1
ATOM 3605 C C . ALA B 1 197 ? 9.117 -5.129 -4.059 1 97.88 197 ALA B C 1
ATOM 3607 O O . ALA B 1 197 ? 9.297 -4.062 -3.463 1 97.88 197 ALA B O 1
ATOM 3608 N N . GLN B 1 198 ? 8.648 -5.211 -5.238 1 97 198 GLN B N 1
ATOM 3609 C CA . GLN B 1 198 ? 8.086 -4.047 -5.914 1 97 198 GLN B CA 1
ATOM 3610 C C . GLN B 1 198 ? 6.559 -4.059 -5.844 1 97 198 GLN B C 1
ATOM 3612 O O . GLN B 1 198 ? 5.934 -5.105 -6.023 1 97 198 GLN B O 1
ATOM 3617 N N . GLY B 1 199 ? 6.043 -2.93 -5.578 1 97.12 199 GLY B N 1
ATOM 3618 C CA . GLY B 1 199 ? 4.594 -2.818 -5.559 1 97.12 199 GLY B CA 1
ATOM 3619 C C . GLY B 1 199 ? 3.988 -2.693 -6.945 1 97.12 199 GLY B C 1
ATOM 3620 O O . GLY B 1 199 ? 4.559 -2.043 -7.824 1 97.12 199 GLY B O 1
ATOM 3621 N N . ILE B 1 200 ? 2.818 -3.295 -7.094 1 97.56 200 ILE B N 1
ATOM 3622 C CA . ILE B 1 200 ? 2.023 -3.127 -8.305 1 97.56 200 ILE B CA 1
ATOM 3623 C C . ILE B 1 200 ? 1.006 -2.008 -8.102 1 97.56 200 ILE B C 1
ATOM 3625 O O . ILE B 1 200 ? -0.09 -2.24 -7.586 1 97.56 200 ILE B O 1
ATOM 3629 N N . PHE B 1 201 ? 1.294 -0.863 -8.594 1 94.94 201 PHE B N 1
ATOM 3630 C CA . PHE B 1 201 ? 0.455 0.291 -8.289 1 94.94 201 PHE B CA 1
ATOM 3631 C C . PHE B 1 201 ? -0.455 0.62 -9.469 1 94.94 201 PHE B C 1
ATOM 3633 O O . PHE B 1 201 ? -1.353 1.457 -9.352 1 94.94 201 PHE B O 1
ATOM 3640 N N . ASN B 1 202 ? -0.19 0.03 -10.562 1 89.62 202 ASN B N 1
ATOM 3641 C CA . ASN B 1 202 ? -1.016 0.047 -11.766 1 89.62 202 ASN B CA 1
ATOM 3642 C C . ASN B 1 202 ? -0.986 -1.299 -12.484 1 89.62 202 ASN B C 1
ATOM 3644 O O . ASN B 1 202 ? 0.023 -1.661 -13.094 1 89.62 202 ASN B O 1
ATOM 3648 N N . ILE B 1 203 ? -2.135 -1.984 -12.461 1 91.44 203 ILE B N 1
ATOM 3649 C CA . ILE B 1 203 ? -2.197 -3.363 -12.93 1 91.44 203 ILE B CA 1
ATOM 3650 C C . ILE B 1 203 ? -1.887 -3.414 -14.422 1 91.44 203 ILE B C 1
ATOM 3652 O O . ILE B 1 203 ? -1.071 -4.227 -14.867 1 91.44 203 ILE B O 1
ATOM 3656 N N . GLN B 1 204 ? -2.469 -2.543 -15.156 1 88.69 204 GLN B N 1
ATOM 3657 C CA . GLN B 1 204 ? -2.295 -2.543 -16.609 1 88.69 204 GLN B CA 1
ATOM 3658 C C . GLN B 1 204 ? -0.848 -2.242 -16.984 1 88.69 204 GLN B C 1
ATOM 3660 O O . GLN B 1 204 ? -0.269 -2.92 -17.844 1 88.69 204 GLN B O 1
ATOM 3665 N N . ASN B 1 205 ? -0.349 -1.196 -16.359 1 89 205 ASN B N 1
ATOM 3666 C CA . ASN B 1 205 ? 1.042 -0.848 -16.625 1 89 205 ASN B CA 1
ATOM 3667 C C . ASN B 1 205 ? 1.986 -1.99 -16.266 1 89 205 ASN B C 1
ATOM 3669 O O . ASN B 1 205 ? 2.947 -2.26 -16.984 1 89 205 ASN B O 1
ATOM 3673 N N . PHE B 1 206 ? 1.697 -2.555 -15.203 1 94.06 206 PHE B N 1
ATOM 3674 C CA . PHE B 1 206 ? 2.512 -3.676 -14.75 1 94.06 206 PHE B CA 1
ATOM 3675 C C . PHE B 1 206 ? 2.492 -4.805 -15.773 1 94.06 206 PHE B C 1
ATOM 3677 O O . PHE B 1 206 ? 3.547 -5.312 -16.172 1 94.06 206 PHE B O 1
ATOM 3684 N N . ILE B 1 207 ? 1.309 -5.211 -16.172 1 94.62 207 ILE B N 1
ATOM 3685 C CA . ILE B 1 207 ? 1.145 -6.309 -17.125 1 94.62 207 ILE B CA 1
ATOM 3686 C C . ILE B 1 207 ? 1.858 -5.969 -18.438 1 94.62 207 ILE B C 1
ATOM 3688 O O . ILE B 1 207 ? 2.629 -6.777 -18.953 1 94.62 207 ILE B O 1
ATOM 3692 N N . ASN B 1 208 ? 1.664 -4.762 -18.891 1 91.25 208 ASN B N 1
ATOM 3693 C CA . ASN B 1 208 ? 2.281 -4.332 -20.156 1 91.25 208 ASN B CA 1
ATOM 3694 C C . ASN B 1 208 ? 3.805 -4.383 -20.062 1 91.25 208 ASN B C 1
ATOM 3696 O O . ASN B 1 208 ? 4.461 -4.855 -21 1 91.25 208 ASN B O 1
ATOM 3700 N N . THR B 1 209 ? 4.281 -3.924 -19.016 1 92.94 209 THR B N 1
ATOM 3701 C CA . THR B 1 209 ? 5.727 -3.889 -18.828 1 92.94 209 THR B CA 1
ATOM 3702 C C . THR B 1 209 ? 6.297 -5.305 -18.766 1 92.94 209 THR B C 1
ATOM 3704 O O . THR B 1 209 ? 7.305 -5.602 -19.422 1 92.94 209 THR B O 1
ATOM 3707 N N . LEU B 1 210 ? 5.652 -6.141 -18.031 1 94.12 210 LEU B N 1
ATOM 3708 C CA . LEU B 1 210 ? 6.125 -7.512 -17.875 1 94.12 210 LEU B CA 1
ATOM 3709 C C . LEU B 1 210 ? 6.09 -8.25 -19.219 1 94.12 210 LEU B C 1
ATOM 3711 O O . LEU B 1 210 ? 7.043 -8.945 -19.562 1 94.12 210 LEU B O 1
ATOM 3715 N N . LEU B 1 211 ? 5.031 -8.055 -19.938 1 92.44 211 LEU B N 1
ATOM 3716 C CA . LEU B 1 211 ? 4.895 -8.711 -21.219 1 92.44 211 LEU B CA 1
ATOM 3717 C C . LEU B 1 211 ? 5.938 -8.188 -22.203 1 92.44 211 LEU B C 1
ATOM 3719 O O . LEU B 1 211 ? 6.527 -8.969 -22.953 1 92.44 211 LEU B O 1
ATOM 3723 N N . LYS B 1 212 ? 6.129 -6.887 -22.172 1 90 212 LYS B N 1
ATOM 3724 C CA . LYS B 1 212 ? 7.121 -6.277 -23.047 1 90 212 LYS B CA 1
ATOM 3725 C C . LYS B 1 212 ? 8.523 -6.816 -22.75 1 90 212 LYS B C 1
ATOM 3727 O O . LYS B 1 212 ? 9.281 -7.109 -23.672 1 90 212 LYS B O 1
ATOM 3732 N N . ASP B 1 213 ? 8.805 -6.949 -21.531 1 90.12 213 ASP B N 1
ATOM 3733 C CA . ASP B 1 213 ? 10.117 -7.43 -21.109 1 90.12 213 ASP B CA 1
ATOM 3734 C C . ASP B 1 213 ? 10.383 -8.836 -21.641 1 90.12 213 ASP B C 1
ATOM 3736 O O . ASP B 1 213 ? 11.539 -9.219 -21.859 1 90.12 213 ASP B O 1
ATOM 3740 N N . TYR B 1 214 ? 9.359 -9.578 -21.922 1 88.56 214 TYR B N 1
ATOM 3741 C CA . TYR B 1 214 ? 9.516 -10.961 -22.359 1 88.56 214 TYR B CA 1
ATOM 3742 C C . TYR B 1 214 ? 9.016 -11.141 -23.781 1 88.56 214 TYR B C 1
ATOM 3744 O O . TYR B 1 214 ? 8.648 -12.25 -24.188 1 88.56 214 TYR B O 1
ATOM 3752 N N . HIS B 1 215 ? 8.898 -9.977 -24.438 1 84.88 215 HIS B N 1
ATOM 3753 C CA . HIS B 1 215 ? 8.641 -9.906 -25.859 1 84.88 215 HIS B CA 1
ATOM 3754 C C . HIS B 1 215 ? 7.293 -10.531 -26.203 1 84.88 215 HIS B C 1
ATOM 3756 O O . HIS B 1 215 ? 7.172 -11.242 -27.203 1 84.88 215 HIS B O 1
ATOM 3762 N N . LEU B 1 216 ? 6.445 -10.367 -25.312 1 80.44 216 LEU B N 1
ATOM 3763 C CA . LEU B 1 216 ? 5.059 -10.742 -25.562 1 80.44 216 LEU B CA 1
ATOM 3764 C C . LEU B 1 216 ? 4.227 -9.523 -25.953 1 80.44 216 LEU B C 1
ATOM 3766 O O . LEU B 1 216 ? 4.484 -8.414 -25.469 1 80.44 216 LEU B O 1
ATOM 3770 N N . LYS B 1 217 ? 3.613 -9.5 -27.109 1 68.88 217 LYS B N 1
ATOM 3771 C CA . LYS B 1 217 ? 2.811 -8.367 -27.562 1 68.88 217 LYS B CA 1
ATOM 3772 C C . LYS B 1 217 ? 1.419 -8.398 -26.938 1 68.88 217 LYS B C 1
ATOM 3774 O O . LYS B 1 217 ? 0.833 -9.469 -26.766 1 68.88 217 LYS B O 1
ATOM 3779 N N . GLU B 1 218 ? 1.137 -7.234 -26.406 1 64.88 218 GLU B N 1
ATOM 3780 C CA . GLU B 1 218 ? -0.255 -7.152 -25.969 1 64.88 218 GLU B CA 1
ATOM 3781 C C . GLU B 1 218 ? -1.211 -7.461 -27.109 1 64.88 218 GLU B C 1
ATOM 3783 O O . GLU B 1 218 ? -0.995 -7.02 -28.25 1 64.88 218 GLU B O 1
ATOM 3788 N N . MET B 1 219 ? -1.939 -8.578 -27.016 1 53.84 219 MET B N 1
ATOM 3789 C CA . MET B 1 219 ? -2.936 -8.773 -28.062 1 53.84 219 MET B CA 1
ATOM 3790 C C . MET B 1 219 ? -3.742 -7.5 -28.297 1 53.84 219 MET B C 1
ATOM 3792 O O . MET B 1 219 ? -4.211 -6.879 -27.344 1 53.84 219 MET B O 1
ATOM 3796 N N . PRO B 1 220 ? -3.494 -6.895 -29.516 1 49.88 220 PRO B N 1
ATOM 3797 C CA . PRO B 1 220 ? -4.254 -5.676 -29.797 1 49.88 220 PRO B CA 1
ATOM 3798 C C . PRO B 1 220 ? -5.68 -5.73 -29.25 1 49.88 220 PRO B C 1
ATOM 3800 O O . PRO B 1 220 ? -6.273 -6.809 -29.172 1 49.88 220 PRO B O 1
ATOM 3803 N N . GLU B 1 221 ? -5.973 -4.918 -28.297 1 49.34 221 GLU B N 1
ATOM 3804 C CA . GLU B 1 221 ? -7.367 -4.832 -27.891 1 49.34 221 GLU B CA 1
ATOM 3805 C C . GLU B 1 221 ? -8.305 -4.852 -29.094 1 49.34 221 GLU B C 1
ATOM 3807 O O . GLU B 1 221 ? -8.203 -4.008 -29.984 1 49.34 221 GLU B O 1
ATOM 3812 N N . MET B 1 222 ? -8.633 -5.941 -29.734 1 47.25 222 MET B N 1
ATOM 3813 C CA . MET B 1 222 ? -9.734 -5.879 -30.688 1 47.25 222 MET B CA 1
ATOM 3814 C C . MET B 1 222 ? -10.664 -4.715 -30.375 1 47.25 222 MET B C 1
ATOM 3816 O O . MET B 1 222 ? -10.688 -4.223 -29.25 1 47.25 222 MET B O 1
ATOM 3820 N N . LYS B 1 223 ? -11.43 -4.273 -31.359 1 54.06 223 LYS B N 1
ATOM 3821 C CA . LYS B 1 223 ? -12.547 -3.348 -31.188 1 54.06 223 LYS B CA 1
ATOM 3822 C C . LYS B 1 223 ? -13.328 -3.666 -29.906 1 54.06 223 LYS B C 1
ATOM 3824 O O . LYS B 1 223 ? -14.047 -4.664 -29.844 1 54.06 223 LYS B O 1
ATOM 3829 N N . ASP B 1 224 ? -12.789 -3.291 -28.781 1 63.44 224 ASP B N 1
ATOM 3830 C CA . ASP B 1 224 ? -13.414 -3.627 -27.516 1 63.44 224 ASP B CA 1
ATOM 3831 C C . ASP B 1 224 ? -14.781 -2.957 -27.375 1 63.44 224 ASP B C 1
ATOM 3833 O O . ASP B 1 224 ? -14.875 -1.753 -27.125 1 63.44 224 ASP B O 1
ATOM 3837 N N . GLU B 1 225 ? -15.766 -3.656 -27.844 1 70.44 225 GLU B N 1
ATOM 3838 C CA . GLU B 1 225 ? -17.141 -3.195 -27.781 1 70.44 225 GLU B CA 1
ATOM 3839 C C . GLU B 1 225 ? -17.453 -2.553 -26.438 1 70.44 225 GLU B C 1
ATOM 3841 O O . GLU B 1 225 ? -18.234 -1.603 -26.359 1 70.44 225 GLU B O 1
ATOM 3846 N N . PHE B 1 226 ? -16.672 -3.021 -25.469 1 76.19 226 PHE B N 1
ATOM 3847 C CA . PHE B 1 226 ? -16.922 -2.494 -24.141 1 76.19 226 PHE B CA 1
ATOM 3848 C C . PHE B 1 226 ? -16.422 -1.062 -24.016 1 76.19 226 PHE B C 1
ATOM 3850 O O . PHE B 1 226 ? -17.141 -0.179 -23.562 1 76.19 226 PHE B O 1
ATOM 3857 N N . LEU B 1 227 ? -15.133 -0.9 -24.453 1 79.19 227 LEU B N 1
ATOM 3858 C CA . LEU B 1 227 ? -14.578 0.445 -24.344 1 79.19 227 LEU B CA 1
ATOM 3859 C C . LEU B 1 227 ? -15.32 1.415 -25.25 1 79.19 227 LEU B C 1
ATOM 3861 O O . LEU B 1 227 ? -15.508 2.582 -24.906 1 79.19 227 LEU B O 1
ATOM 3865 N N . GLU B 1 228 ? -15.797 0.831 -26.406 1 76.31 228 GLU B N 1
ATOM 3866 C CA . GLU B 1 228 ? -16.609 1.642 -27.297 1 76.31 228 GLU B CA 1
ATOM 3867 C C . GLU B 1 228 ? -17.938 2.041 -26.641 1 76.31 228 GLU B C 1
ATOM 3869 O O . GLU B 1 228 ? -18.391 3.174 -26.797 1 76.31 228 GLU B O 1
ATOM 3874 N N . TYR B 1 229 ? -18.422 1.158 -25.906 1 80.56 229 TYR B N 1
ATOM 3875 C CA . TYR B 1 229 ? -19.656 1.414 -25.188 1 80.56 229 TYR B CA 1
ATOM 3876 C C . TYR B 1 229 ? -19.438 2.438 -24.078 1 80.56 229 TYR B C 1
ATOM 3878 O O . TYR B 1 229 ? -20.25 3.35 -23.891 1 80.56 229 TYR B O 1
ATOM 3886 N N . CYS B 1 230 ? -18.328 2.336 -23.375 1 80.69 230 CYS B N 1
ATOM 3887 C CA . CYS B 1 230 ? -18.031 3.215 -22.25 1 80.69 230 CYS B CA 1
ATOM 3888 C C . CYS B 1 230 ? -17.734 4.629 -22.734 1 80.69 230 CYS B C 1
ATOM 3890 O O . CYS B 1 230 ? -17.906 5.594 -21.984 1 80.69 230 CYS B O 1
ATOM 3892 N N . ALA B 1 231 ? -17.25 4.672 -23.984 1 78.81 231 ALA B N 1
ATOM 3893 C CA . ALA B 1 231 ? -16.953 5.973 -24.578 1 78.81 231 ALA B CA 1
ATOM 3894 C C . ALA B 1 231 ? -18.219 6.824 -24.688 1 78.81 231 ALA B C 1
ATOM 3896 O O . ALA B 1 231 ? -18.141 8.047 -24.812 1 78.81 231 ALA B O 1
ATOM 3897 N N . LYS B 1 232 ? -19.359 6.164 -24.594 1 78.88 232 LYS B N 1
ATOM 3898 C CA . LYS B 1 232 ? -20.641 6.875 -24.688 1 78.88 232 LYS B CA 1
ATOM 3899 C C . LYS B 1 232 ? -21.125 7.316 -23.312 1 78.88 232 LYS B C 1
ATOM 3901 O O . LYS B 1 232 ? -22.25 7.777 -23.156 1 78.88 232 LYS B O 1
ATOM 3906 N N . ASN B 1 233 ? -20.266 7.125 -22.312 1 83.25 233 ASN B N 1
ATOM 3907 C CA . ASN B 1 233 ? -20.5 7.523 -20.938 1 83.25 233 ASN B CA 1
ATOM 3908 C C . ASN B 1 233 ? -21.812 6.965 -20.391 1 83.25 233 ASN B C 1
ATOM 3910 O O . ASN B 1 233 ? -22.672 7.715 -19.922 1 83.25 233 ASN B O 1
ATOM 3914 N N . PRO B 1 234 ? -21.969 5.633 -20.516 1 83.94 234 PRO B N 1
ATOM 3915 C CA . PRO B 1 234 ? -23.172 5.012 -19.938 1 83.94 234 PRO B CA 1
ATOM 3916 C C . PRO B 1 234 ? -23.172 5.066 -18.406 1 83.94 234 PRO B C 1
ATOM 3918 O O . PRO B 1 234 ? -22.156 5.355 -17.781 1 83.94 234 PRO B O 1
ATOM 3921 N N . SER B 1 235 ? -24.391 4.938 -17.812 1 83.19 235 SER B N 1
ATOM 3922 C CA . SER B 1 235 ? -24.438 4.766 -16.375 1 83.19 235 SER B CA 1
ATOM 3923 C C . SER B 1 235 ? -23.766 3.469 -15.945 1 83.19 235 SER B C 1
ATOM 3925 O O . SER B 1 235 ? -23.703 2.51 -16.719 1 83.19 235 SER B O 1
ATOM 3927 N N . TYR B 1 236 ? -23.266 3.416 -14.734 1 83.06 236 TYR B N 1
ATOM 3928 C CA . TYR B 1 236 ? -22.609 2.225 -14.211 1 83.06 236 TYR B CA 1
ATOM 3929 C C . TYR B 1 236 ? -23.562 1.035 -14.203 1 83.06 236 TYR B C 1
ATOM 3931 O O . TYR B 1 236 ? -23.172 -0.082 -14.555 1 83.06 236 TYR B O 1
ATOM 3939 N N . GLU B 1 237 ? -24.828 1.33 -13.883 1 79.81 237 GLU B N 1
ATOM 3940 C CA . GLU B 1 237 ? -25.844 0.283 -13.844 1 79.81 237 GLU B CA 1
ATOM 3941 C C . GLU B 1 237 ? -26.078 -0.317 -15.227 1 79.81 237 GLU B C 1
ATOM 3943 O O . GLU B 1 237 ? -26.109 -1.54 -15.383 1 79.81 237 GLU B O 1
ATOM 3948 N N . GLU B 1 238 ? -26.188 0.486 -16.203 1 84.25 238 GLU B N 1
ATOM 3949 C CA . GLU B 1 238 ? -26.406 0.033 -17.578 1 84.25 238 GLU B CA 1
ATOM 3950 C C . GLU B 1 238 ? -25.219 -0.768 -18.078 1 84.25 238 GLU B C 1
ATOM 3952 O O . GLU B 1 238 ? -25.391 -1.81 -18.719 1 84.25 238 GLU B O 1
ATOM 3957 N N . ALA B 1 239 ? -24.062 -0.251 -17.797 1 84.56 239 ALA B N 1
ATOM 3958 C CA . ALA B 1 239 ? -22.844 -0.919 -18.25 1 84.56 239 ALA B CA 1
ATOM 3959 C C . ALA B 1 239 ? -22.688 -2.279 -17.578 1 84.56 239 ALA B C 1
ATOM 3961 O O . ALA B 1 239 ? -22.297 -3.256 -18.219 1 84.56 239 ALA B O 1
ATOM 3962 N N . TYR B 1 240 ? -23.094 -2.268 -16.312 1 82 240 TYR B N 1
ATOM 3963 C CA . TYR B 1 240 ? -22.969 -3.523 -15.586 1 82 240 TYR B CA 1
ATOM 3964 C C . TYR B 1 240 ? -23.969 -4.555 -16.109 1 82 240 TYR B C 1
ATOM 3966 O O . TYR B 1 240 ? -23.641 -5.742 -16.219 1 82 240 TYR B O 1
ATOM 3974 N N . LEU B 1 241 ? -25.172 -4.113 -16.422 1 78.81 241 LEU B N 1
ATOM 3975 C CA . LEU B 1 241 ? -26.203 -5 -16.969 1 78.81 241 LEU B CA 1
ATOM 3976 C C . LEU B 1 241 ? -25.75 -5.594 -18.297 1 78.81 241 LEU B C 1
ATOM 3978 O O . LEU B 1 241 ? -26.031 -6.762 -18.594 1 78.81 241 LEU B O 1
ATOM 3982 N N . LYS B 1 242 ? -25 -4.816 -18.969 1 82.81 242 LYS B N 1
ATOM 3983 C CA . LYS B 1 242 ? -24.625 -5.227 -20.328 1 82.81 242 LYS B CA 1
ATOM 3984 C C . LYS B 1 242 ? -23.344 -6.055 -20.312 1 82.81 242 LYS B C 1
ATOM 3986 O O . LYS B 1 242 ? -23.219 -7.016 -21.078 1 82.81 242 LYS B O 1
ATOM 3991 N N . PHE B 1 243 ? -22.406 -5.617 -19.469 1 79.38 243 PHE B N 1
ATOM 3992 C CA . PHE B 1 243 ? -21.078 -6.211 -19.625 1 79.38 243 PHE B CA 1
ATOM 3993 C C . PHE B 1 243 ? -20.656 -6.941 -18.359 1 79.38 243 PHE B C 1
ATOM 3995 O O . PHE B 1 243 ? -19.625 -7.613 -18.344 1 79.38 243 PHE B O 1
ATOM 4002 N N . GLY B 1 244 ? -21.453 -6.883 -17.344 1 73.5 244 GLY B N 1
ATOM 4003 C CA . GLY B 1 244 ? -21.234 -7.617 -16.109 1 73.5 244 GLY B CA 1
ATOM 4004 C C . GLY B 1 244 ? -19.844 -7.383 -15.531 1 73.5 244 GLY B C 1
ATOM 4005 O O . GLY B 1 244 ? -19.438 -6.234 -15.352 1 73.5 244 GLY B O 1
ATOM 4006 N N . ASP B 1 245 ? -19.172 -8.5 -15.297 1 72.94 245 ASP B N 1
ATOM 4007 C CA . ASP B 1 245 ? -17.906 -8.5 -14.562 1 72.94 245 ASP B CA 1
ATOM 4008 C C . ASP B 1 245 ? -16.797 -7.809 -15.367 1 72.94 245 ASP B C 1
ATOM 4010 O O . ASP B 1 245 ? -15.812 -7.344 -14.805 1 72.94 245 ASP B O 1
ATOM 4014 N N . LYS B 1 246 ? -17.047 -7.738 -16.594 1 75.81 246 LYS B N 1
ATOM 4015 C CA . LYS B 1 246 ? -16.078 -7.039 -17.438 1 75.81 246 LYS B CA 1
ATOM 4016 C C . LYS B 1 246 ? -15.938 -5.582 -17 1 75.81 246 LYS B C 1
ATOM 4018 O O . LYS B 1 246 ? -14.836 -5.02 -17.062 1 75.81 246 LYS B O 1
ATOM 4023 N N . LEU B 1 247 ? -17.094 -4.984 -16.594 1 76.38 247 LEU B N 1
ATOM 4024 C CA . LEU B 1 247 ? -17.078 -3.605 -16.109 1 76.38 247 LEU B CA 1
ATOM 4025 C C . LEU B 1 247 ? -16.156 -3.459 -14.914 1 76.38 247 LEU B C 1
ATOM 4027 O O . LEU B 1 247 ? -15.32 -2.559 -14.875 1 76.38 247 LEU B O 1
ATOM 4031 N N . LEU B 1 248 ? -16.297 -4.379 -14.047 1 72.69 248 LEU B N 1
ATOM 4032 C CA . LEU B 1 248 ? -15.469 -4.355 -12.844 1 72.69 248 LEU B CA 1
ATOM 4033 C C . LEU B 1 248 ? -14 -4.574 -13.188 1 72.69 248 LEU B C 1
ATOM 4035 O O . LEU B 1 248 ? -13.125 -3.885 -12.664 1 72.69 248 LEU B O 1
ATOM 4039 N N . GLU B 1 249 ? -13.797 -5.473 -14.055 1 74.06 249 GLU B N 1
ATOM 4040 C CA . GLU B 1 249 ? -12.445 -5.789 -14.492 1 74.06 249 GLU B CA 1
ATOM 4041 C C . GLU B 1 249 ? -11.758 -4.566 -15.094 1 74.06 249 GLU B C 1
ATOM 4043 O O . GLU B 1 249 ? -10.609 -4.262 -14.758 1 74.06 249 GLU B O 1
ATOM 4048 N N . TYR B 1 250 ? -12.555 -3.885 -15.969 1 74.38 250 TYR B N 1
ATOM 4049 C CA . TYR B 1 250 ? -11.977 -2.746 -16.672 1 74.38 250 TYR B CA 1
ATOM 4050 C C . TYR B 1 250 ? -11.758 -1.57 -15.727 1 74.38 250 TYR B C 1
ATOM 4052 O O . TYR B 1 250 ? -10.836 -0.776 -15.922 1 74.38 250 TYR B O 1
ATOM 4060 N N . GLU B 1 251 ? -12.625 -1.548 -14.797 1 75.38 251 GLU B N 1
ATOM 4061 C CA . GLU B 1 251 ? -12.453 -0.528 -13.773 1 75.38 251 GLU B CA 1
ATOM 4062 C C . GLU B 1 251 ? -11.195 -0.785 -12.945 1 75.38 251 GLU B C 1
ATOM 4064 O O . GLU B 1 251 ? -10.414 0.137 -12.688 1 75.38 251 GLU B O 1
ATOM 4069 N N . LEU B 1 252 ? -11.031 -2.066 -12.789 1 70 252 LEU B N 1
ATOM 4070 C CA . LEU B 1 252 ? -9.867 -2.471 -12.008 1 70 252 LEU B CA 1
ATOM 4071 C C . LEU B 1 252 ? -8.578 -2.266 -12.797 1 70 252 LEU B C 1
ATOM 4073 O O . LEU B 1 252 ? -7.539 -1.936 -12.219 1 70 252 LEU B O 1
ATOM 4077 N N . LEU B 1 253 ? -8.758 -2.42 -14.078 1 67.44 253 LEU B N 1
ATOM 4078 C CA . LEU B 1 253 ? -7.605 -2.262 -14.961 1 67.44 253 LEU B CA 1
ATOM 4079 C C . LEU B 1 253 ? -7.32 -0.787 -15.219 1 67.44 253 LEU B C 1
ATOM 4081 O O . LEU B 1 253 ? -6.332 -0.449 -15.875 1 67.44 253 LEU B O 1
ATOM 4085 N N . GLY B 1 254 ? -8.188 0.041 -14.672 1 65.75 254 GLY B N 1
ATOM 4086 C CA . GLY B 1 254 ? -8.008 1.476 -14.828 1 65.75 254 GLY B CA 1
ATOM 4087 C C . GLY B 1 254 ? -8.398 1.982 -16.203 1 65.75 254 GLY B C 1
ATOM 4088 O O . GLY B 1 254 ? -8.031 3.096 -16.578 1 65.75 254 GLY B O 1
ATOM 4089 N N . LYS B 1 255 ? -9.07 1.127 -16.984 1 70.81 255 LYS B N 1
ATOM 4090 C CA . LYS B 1 255 ? -9.484 1.518 -18.328 1 70.81 255 LYS B CA 1
ATOM 4091 C C . LYS B 1 255 ? -10.734 2.391 -18.297 1 70.81 255 LYS B C 1
ATOM 4093 O O . LYS B 1 255 ? -11 3.145 -19.234 1 70.81 255 LYS B O 1
ATOM 4098 N N . ILE B 1 256 ? -11.547 2.211 -17.234 1 73.19 256 ILE B N 1
ATOM 4099 C CA . ILE B 1 256 ? -12.734 3.039 -17.047 1 73.19 256 ILE B CA 1
ATOM 4100 C C . ILE B 1 256 ? -12.797 3.529 -15.602 1 73.19 256 ILE B C 1
ATOM 4102 O O . ILE B 1 256 ? -12.086 3.018 -14.734 1 73.19 256 ILE B O 1
ATOM 4106 N N . LYS B 1 257 ? -13.391 4.613 -15.352 1 80.94 257 LYS B N 1
ATOM 4107 C CA . LYS B 1 257 ? -13.648 5.141 -14.008 1 80.94 257 LYS B CA 1
ATOM 4108 C C . LYS B 1 257 ? -15.117 5.52 -13.844 1 80.94 257 LYS B C 1
ATOM 4110 O O . LYS B 1 257 ? -15.805 5.797 -14.828 1 80.94 257 LYS B O 1
ATOM 4115 N N . ARG B 1 258 ? -15.586 5.41 -12.539 1 78.25 258 ARG B N 1
ATOM 4116 C CA . ARG B 1 258 ? -16.953 5.812 -12.219 1 78.25 258 ARG B CA 1
ATOM 4117 C C . ARG B 1 258 ? -16.984 7.223 -11.641 1 78.25 258 ARG B C 1
ATOM 4119 O O . ARG B 1 258 ? -16.344 7.504 -10.633 1 78.25 258 ARG B O 1
ATOM 4126 N N . ILE B 1 259 ? -17.562 8.086 -12.367 1 73.94 259 ILE B N 1
ATOM 4127 C CA . ILE B 1 259 ? -17.781 9.445 -11.883 1 73.94 259 ILE B CA 1
ATOM 4128 C C . ILE B 1 259 ? -19.281 9.727 -11.805 1 73.94 259 ILE B C 1
ATOM 4130 O O . ILE B 1 259 ? -19.969 9.758 -12.828 1 73.94 259 ILE B O 1
ATOM 4134 N N . ASN B 1 260 ? -19.797 10.023 -10.578 1 72.12 260 ASN B N 1
ATOM 4135 C CA . ASN B 1 260 ? -21.219 10.312 -10.406 1 72.12 260 ASN B CA 1
ATOM 4136 C C . ASN B 1 260 ? -22.094 9.273 -11.094 1 72.12 260 ASN B C 1
ATOM 4138 O O . ASN B 1 260 ? -22.984 9.617 -11.875 1 72.12 260 ASN B O 1
ATOM 4142 N N . HIS B 1 261 ? -21.781 7.902 -10.969 1 78.06 261 HIS B N 1
ATOM 4143 C CA . HIS B 1 261 ? -22.531 6.742 -11.438 1 78.06 261 HIS B CA 1
ATOM 4144 C C . HIS B 1 261 ? -22.438 6.598 -12.953 1 78.06 261 HIS B C 1
ATOM 4146 O O . HIS B 1 261 ? -23.203 5.84 -13.555 1 78.06 261 HIS B O 1
ATOM 4152 N N . ILE B 1 262 ? -21.5 7.457 -13.555 1 80.31 262 ILE B N 1
ATOM 4153 C CA . ILE B 1 262 ? -21.25 7.387 -14.992 1 80.31 262 ILE B CA 1
ATOM 4154 C C . ILE B 1 262 ? -19.891 6.75 -15.242 1 80.31 262 ILE B C 1
ATOM 4156 O O . ILE B 1 262 ? -18.922 7.047 -14.539 1 80.31 262 ILE B O 1
ATOM 4160 N N . VAL B 1 263 ? -19.906 5.82 -16.203 1 83.25 263 VAL B N 1
ATOM 4161 C CA . VAL B 1 263 ? -18.656 5.164 -16.609 1 83.25 263 VAL B CA 1
ATOM 4162 C C . VAL B 1 263 ? -17.953 6.008 -17.656 1 83.25 263 VAL B C 1
ATOM 4164 O O . VAL B 1 263 ? -18.547 6.395 -18.672 1 83.25 263 VAL B O 1
ATOM 4167 N N . VAL B 1 264 ? -16.703 6.391 -17.328 1 79.19 264 VAL B N 1
ATOM 4168 C CA . VAL B 1 264 ? -15.922 7.168 -18.281 1 79.19 264 VAL B CA 1
ATOM 4169 C C . VAL B 1 264 ? -14.609 6.449 -18.594 1 79.19 264 VAL B C 1
ATOM 4171 O O . VAL B 1 264 ? -14.102 5.695 -17.75 1 79.19 264 VAL B O 1
ATOM 4174 N N . LEU B 1 265 ? -14.195 6.617 -19.828 1 74.56 265 LEU B N 1
ATOM 4175 C CA . LEU B 1 265 ? -12.883 6.082 -20.156 1 74.56 265 LEU B CA 1
ATOM 4176 C C . LEU B 1 265 ? -11.789 6.789 -19.359 1 74.56 265 LEU B C 1
ATOM 4178 O O . LEU B 1 265 ? -11.867 8 -19.141 1 74.56 265 LEU B O 1
ATOM 4182 N N . ALA B 1 266 ? -10.875 5.949 -18.922 1 69.88 266 ALA B N 1
ATOM 4183 C CA . ALA B 1 266 ? -9.781 6.512 -18.125 1 69.88 266 ALA B CA 1
ATOM 4184 C C . ALA B 1 266 ? -8.734 7.172 -19.016 1 69.88 266 ALA B C 1
ATOM 4186 O O . ALA B 1 266 ? -8.523 6.746 -20.156 1 69.88 266 ALA B O 1
#

Foldseek 3Di:
DFQPAPKDKDPDDQPLQVLDPDGFPIKMKFADCVLLVFLAEEEWDEDLDADPVLLLLLLLLLQQLLVLRYAYEAACHHDSRVSSQLSNPPRYEHEYLFDNRDDPPPVRSVSVSRNNYTHMYMYSDDPPGDHDPVSLLVSLLVRLSSGQAYEYAAYEQPDSVLSSLVSCLVSVRAYEYEDDDPPNHVSVVVCVVVVSHHYDPASLVVSCVSCVVSPGDNPPPPVVVLLVVLCVFAFLVVSCVVPNCVSVSCVNNQQWDQDPRTIHGD/DFQPAPKDKDPDDQPLQVLDPDGFPIKMKFADCVLLVFLAEEEWDEDLDADPVLLLLLLLLLQQLLVLRYAYEAACHHDSRVSSQLSNPPRYEHEYLFANRDDPPPVRSVSVSRNNYRHMYMYSDDPPGDHDPVSLLVSLLVRLSSGQAYEYAAYEQPDSVLSSLVSCLVSVRAYEYEDDDPPNHVSVVVCVVVVSHHYDPASLVVSCVSCVVSPGDNPPPPVVVLLVVLCVFAFLVVSCVVPNCVSVSCVNNQQWDADPRTIHGD

Secondary structure (DSSP, 8-state):
-B-----EE-SS--GGGGGSSS--S--EEEE-GGGGG-S-EEEE---SS--HHHHHHHHHHHHHHHHTT-EEEE---TTHHHHHHHTTTTSEEEEESS-TTB-SSGGGHHHHHHHHHHSEEEES--SSPPP-HHHHHHHHHHHHHH-SEEEES---SSSHHHHHHHHHHHTT--EEE----TTT-HHHHHHHHTTSSEE-S-HHHHHHHHHHHTT---------HHHHHHTT--BHHHHHHHHTHHHHHHHHTTSEEEETTEEEE-/-B-----EE-SS--GGGGGSSS--S--EEEE-GGGGG-S-EEEE---SS--HHHHHHHHHHHHHHHHTT-EEEE---TTHHHHHHHTTTTSEEEEESS-TTB-SSGGGHHHHHHHHHHSEEEESS-SS----HHHHHHHHHHHHHH-SEEEES---SSSHHHHHHHHHHHTT--EEE----TTT-HHHHHHHHTTSSEE-S-HHHHHHHHHHHTT---------HHHHHHTT--BHHHHHHHHTHHHHHHHHTTSEEEETTEEEE-

InterPro domains:
  IPR003488 DNA recombination-mediator protein A [PTHR43022] (3-212)
  IPR057666 Smf/DprA, SLOG domain [PF02481] (12-209)
  IPR057666 Smf/DprA, SLOG domain [TIGR00732] (2-210)

Radius of gyration: 27.28 Å; Cα contacts (8 Å, |Δi|>4): 1142; chains: 2; bounding box: 47×86×65 Å

pLDDT: mean 91.75, std 9.93, range [44.69, 98.94]

Nearest PDB structures (foldseek):
  4ljk-assembly1_H  TM=1.000E+00  e=5.625E-40  Helicobacter pylori 26695
  3uqz-assembly1_A  TM=8.704E-01  e=1.397E-16  Streptococcus pneumoniae
  3maj-assembly1_A-2  TM=7.317E-01  e=3.024E-15  Rhodopseudomonas palustris
  2yv1-assembly1_A  TM=3.195E-01  e=2.985E-02  Methanocaldococcus jannaschii DSM 2661
  8kdq-assembly1_A  TM=2.718E-01  e=4.791E-02  synthetic construct

Solvent-accessible surface area (backbone atoms only — not comparable to full-atom values): 27204 Å² total; per-residue (Å²): 81,80,49,82,59,85,60,46,71,50,90,69,78,62,72,50,40,66,79,46,94,76,50,77,91,52,41,30,34,32,50,48,73,69,62,76,69,46,81,38,30,35,21,37,41,32,30,60,72,57,49,72,70,39,47,53,51,38,36,50,53,26,30,54,40,24,75,42,61,26,29,35,29,26,49,43,40,60,36,37,11,34,46,22,39,63,41,10,62,50,32,24,39,32,42,35,44,27,5,63,50,42,35,64,50,56,92,42,39,69,58,51,50,48,32,38,71,54,8,20,33,36,16,71,40,66,73,83,35,74,68,48,80,65,33,47,58,59,36,43,56,52,42,51,42,64,25,65,31,37,37,34,55,33,20,47,66,88,39,71,45,43,52,45,51,50,49,26,56,74,71,69,33,57,40,34,24,42,51,45,39,79,88,70,18,54,26,42,45,48,32,47,72,68,64,69,33,44,68,52,76,42,60,47,61,48,51,52,50,56,32,49,75,56,72,35,64,75,66,72,77,57,89,46,64,60,62,59,48,29,68,67,49,37,43,42,67,58,43,34,73,72,50,40,68,55,47,56,50,33,39,64,46,51,52,29,41,79,55,96,60,23,28,32,65,94,80,80,48,83,58,86,60,45,72,49,89,69,77,64,72,49,40,66,80,45,96,75,51,77,91,54,43,32,34,32,50,48,72,68,62,77,68,46,80,37,30,35,21,38,40,31,31,62,75,57,50,73,71,40,46,53,51,39,34,51,52,25,32,55,41,24,73,40,62,27,28,36,30,26,48,42,39,60,36,36,12,33,46,21,39,64,42,9,62,52,32,23,38,32,41,35,44,26,5,64,50,43,35,65,50,57,93,43,39,71,59,51,50,48,31,36,72,54,9,21,34,37,16,70,39,64,74,82,36,72,69,46,80,66,32,49,59,59,35,41,54,53,41,52,42,63,25,65,32,38,36,34,55,34,21,46,66,88,38,71,44,41,53,43,50,51,50,26,57,73,70,69,33,55,40,34,25,45,50,44,40,81,87,68,19,53,26,42,46,48,32,47,71,70,65,69,34,44,70,52,75,43,60,47,60,49,53,50,50,56,32,50,75,57,73,33,63,75,66,73,78,59,91,47,64,62,61,59,47,28,68,68,47,37,41,44,67,58,43,33,74,72,49,40,67,54,47,54,50,34,38,66,46,51,52,29,42,78,55,96,60,22,27,33,65,93

Sequence (532 aa):
MKSNFQYSALENIPKAFGMLKDPPKKLYCVGDTKLLDAPLKVAIIGTRRPTPYSKQHTITLARELAKNGAVIVSGGALGVDIIAQENALPKTIMLSPCSLDFIYPTNNHKVIQEIAQNGLILSEYEKDFMPVKGSFLARNRLVIALSDAVIIPQADLKSGSMSSARLAQKYQKPLFVLPQRLNESDGTNELLEKGQAQGIFNIQNFINTLLKDYHLKEMPEMKDEFLEYCAKNPSYEEAYLKFGDKLLEYELLGKIKRINHIVVLAMKSNFQYSALENIPKAFGMLKDPPKKLYCVGDTKLLDAPLKVAIIGTRRPTPYSKQHTITLARELAKNGAVIVSGGALGVDIIAQENALPKTIMLSPCSLDFIYPTNNHKVIQEIAQNGLILSEYEKDFMPVKGSFLARNRLVIALSDAVIIPQADLKSGSMSSARLAQKYQKPLFVLPQRLNESDGTNELLEKGQAQGIFNIQNFINTLLKDYHLKEMPEMKDEFLEYCAKNPSYEEAYLKFGDKLLEYELLGKIKRINHIVVLA

Organism: Helicobacter pylori (strain G27) (NCBI:txid563041)